Protein AF-0000000084585596 (afdb_homodimer)

InterPro domains:
  IPR006076 FAD dependent oxidoreductase [PF01266] (3-349)
  IPR036188 FAD/NAD(P)-binding domain superfamily [G3DSA:3.50.50.60] (4-352)
  IPR036188 FAD/NAD(P)-binding domain superfamily [SSF51905] (1-363)

Organism: NCBI:txid361277

Radius of gyration: 31.31 Å; Cα contacts (8 Å, |Δi|>4): 1874; chains: 2; bounding box: 59×88×70 Å

pLDDT: mean 96.69, std 3.19, range [74.12, 98.94]

Structure (mmCIF, N/CA/C/O backbone):
data_AF-0000000084585596-model_v1
#
loop_
_entity.id
_entity.type
_entity.pdbx_description
1 polymer Oxidoreductase
#
loop_
_atom_site.group_PDB
_atom_site.id
_atom_site.type_symbol
_atom_site.label_atom_id
_atom_site.label_alt_id
_atom_site.label_comp_id
_atom_site.label_asym_id
_atom_site.label_entity_id
_atom_site.label_seq_id
_atom_site.pdbx_PDB_ins_code
_atom_site.Cartn_x
_atom_site.Cartn_y
_atom_site.Cartn_z
_atom_site.occupancy
_atom_site.B_iso_or_equiv
_atom_site.auth_seq_id
_atom_site.auth_comp_id
_atom_site.auth_asym_id
_atom_site.auth_atom_id
_atom_site.pdbx_PDB_model_num
ATOM 1 N N . MET A 1 1 ? 7.844 -47.125 3.57 1 89.56 1 MET A N 1
ATOM 2 C CA . MET A 1 1 ? 8.633 -46.125 2.83 1 89.56 1 MET A CA 1
ATOM 3 C C . MET A 1 1 ? 8.383 -44.719 3.354 1 89.56 1 MET A C 1
ATOM 5 O O . MET A 1 1 ? 7.23 -44.312 3.49 1 89.56 1 MET A O 1
ATOM 9 N N . HIS A 1 2 ? 9.453 -44.125 3.85 1 97.88 2 HIS A N 1
ATOM 10 C CA . HIS A 1 2 ? 9.344 -42.75 4.348 1 97.88 2 HIS A CA 1
ATOM 11 C C . HIS A 1 2 ? 9.891 -41.75 3.334 1 97.88 2 HIS A C 1
ATOM 13 O O . HIS A 1 2 ? 11.008 -41.906 2.84 1 97.88 2 HIS A O 1
ATOM 19 N N . ILE A 1 3 ? 9.062 -40.812 3 1 98.81 3 ILE A N 1
ATOM 20 C CA . ILE A 1 3 ? 9.438 -39.781 2.023 1 98.81 3 ILE A CA 1
ATOM 21 C C . ILE A 1 3 ? 9.406 -38.406 2.674 1 98.81 3 ILE A C 1
ATOM 23 O O . ILE A 1 3 ? 8.445 -38.062 3.379 1 98.81 3 ILE A O 1
ATOM 27 N N . ILE A 1 4 ? 10.469 -37.594 2.479 1 98.94 4 ILE A N 1
ATOM 28 C CA . ILE A 1 4 ? 10.5 -36.219 2.932 1 98.94 4 ILE A CA 1
ATOM 29 C C . ILE A 1 4 ? 10.352 -35.281 1.737 1 98.94 4 ILE A C 1
ATOM 31 O O . ILE A 1 4 ? 11.008 -35.438 0.71 1 98.94 4 ILE A O 1
ATOM 35 N N . VAL A 1 5 ? 9.453 -34.375 1.804 1 98.94 5 VAL A N 1
ATOM 36 C CA . VAL A 1 5 ? 9.297 -33.312 0.823 1 98.94 5 VAL A CA 1
ATOM 37 C C . VAL A 1 5 ? 9.805 -32 1.41 1 98.94 5 VAL A C 1
ATOM 39 O O . VAL A 1 5 ? 9.281 -31.516 2.414 1 98.94 5 VAL A O 1
ATOM 42 N N . VAL A 1 6 ? 10.867 -31.406 0.802 1 98.94 6 VAL A N 1
ATOM 43 C CA . VAL A 1 6 ? 11.383 -30.125 1.271 1 98.94 6 VAL A CA 1
ATOM 44 C C . VAL A 1 6 ? 10.789 -29 0.438 1 98.94 6 VAL A C 1
ATOM 46 O O . VAL A 1 6 ? 11.078 -28.875 -0.756 1 98.94 6 VAL A O 1
ATOM 49 N N . GLY A 1 7 ? 10.078 -28.172 1.097 1 98.69 7 GLY A N 1
ATOM 50 C CA . GLY A 1 7 ? 9.266 -27.141 0.453 1 98.69 7 GLY A CA 1
ATOM 51 C C . GLY A 1 7 ? 7.777 -27.406 0.534 1 98.69 7 GLY A C 1
ATOM 52 O O . GLY A 1 7 ? 7.297 -28.406 -0.006 1 98.69 7 GLY A O 1
ATOM 53 N N . GLY A 1 8 ? 7.121 -26.516 1.193 1 98.38 8 GLY A N 1
ATOM 54 C CA . GLY A 1 8 ? 5.691 -26.703 1.391 1 98.38 8 GLY A CA 1
ATOM 55 C C . GLY A 1 8 ? 4.852 -25.812 0.498 1 98.38 8 GLY A C 1
ATOM 56 O O . GLY A 1 8 ? 3.725 -25.453 0.853 1 98.38 8 GLY A O 1
ATOM 57 N N . GLY A 1 9 ? 5.32 -25.359 -0.629 1 98.44 9 GLY A N 1
ATOM 58 C CA . GLY A 1 9 ? 4.516 -24.688 -1.639 1 98.44 9 GLY A CA 1
ATOM 59 C C . GLY A 1 9 ? 3.605 -25.625 -2.4 1 98.44 9 GLY A C 1
ATOM 60 O O . GLY A 1 9 ? 3.453 -26.797 -2.023 1 98.44 9 GLY A O 1
ATOM 61 N N . ILE A 1 10 ? 3.064 -25.141 -3.469 1 98.69 10 ILE A N 1
ATOM 62 C CA . ILE A 1 10 ? 2.018 -25.875 -4.176 1 98.69 10 ILE A CA 1
ATOM 63 C C . ILE A 1 10 ? 2.584 -27.188 -4.727 1 98.69 10 ILE A C 1
ATOM 65 O O . ILE A 1 10 ? 1.929 -28.234 -4.664 1 98.69 10 ILE A O 1
ATOM 69 N N . ALA A 1 11 ? 3.773 -27.188 -5.234 1 98.75 11 ALA A N 1
ATOM 70 C CA . ALA A 1 11 ? 4.379 -28.406 -5.781 1 98.75 11 ALA A CA 1
ATOM 71 C C . ALA A 1 11 ? 4.641 -29.422 -4.68 1 98.75 11 ALA A C 1
ATOM 73 O O . ALA A 1 11 ? 4.305 -30.609 -4.832 1 98.75 11 ALA A O 1
ATOM 74 N N . GLY A 1 12 ? 5.234 -28.953 -3.588 1 98.88 12 GLY A N 1
ATOM 75 C CA . GLY A 1 12 ? 5.516 -29.844 -2.475 1 98.88 12 GLY A CA 1
ATOM 76 C C . GLY A 1 12 ? 4.262 -30.375 -1.798 1 98.88 12 GLY A C 1
ATOM 77 O O . GLY A 1 12 ? 4.164 -31.562 -1.498 1 98.88 12 GLY A O 1
ATOM 78 N N . ALA A 1 13 ? 3.357 -29.5 -1.584 1 98.88 13 ALA A N 1
ATOM 79 C CA . ALA A 1 13 ? 2.105 -29.891 -0.941 1 98.88 13 ALA A CA 1
ATOM 80 C C . ALA A 1 13 ? 1.356 -30.922 -1.78 1 98.88 13 ALA A C 1
ATOM 82 O O . ALA A 1 13 ? 0.826 -31.891 -1.246 1 98.88 13 ALA A O 1
ATOM 83 N N . SER A 1 14 ? 1.283 -30.672 -3.084 1 98.88 14 SER A N 1
ATOM 84 C CA . SER A 1 14 ? 0.604 -31.625 -3.963 1 98.88 14 SER A CA 1
ATOM 85 C C . SER A 1 14 ? 1.312 -32.969 -3.973 1 98.88 14 SER A C 1
ATOM 87 O O . SER A 1 14 ? 0.665 -34.031 -3.891 1 98.88 14 SER A O 1
ATOM 89 N N . THR A 1 15 ? 2.613 -32.969 -4.043 1 98.88 15 THR A N 1
ATOM 90 C CA . THR A 1 15 ? 3.385 -34.219 -4.008 1 98.88 15 THR A CA 1
ATOM 91 C C . THR A 1 15 ? 3.111 -34.969 -2.725 1 98.88 15 THR A C 1
ATOM 93 O O . THR A 1 15 ? 2.797 -36.156 -2.768 1 98.88 15 THR A O 1
ATOM 96 N N . ALA A 1 16 ? 3.232 -34.25 -1.631 1 98.94 16 ALA A N 1
ATOM 9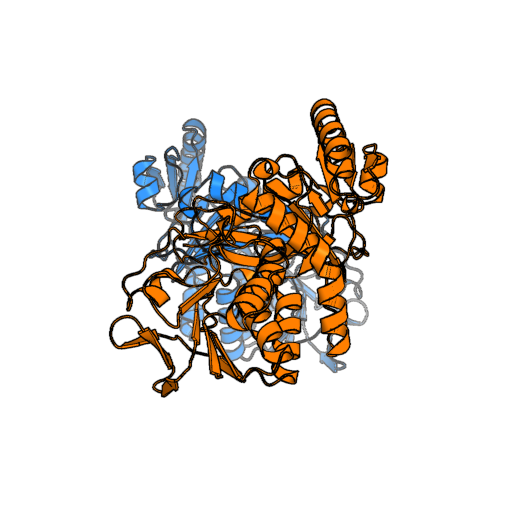7 C CA . ALA A 1 16 ? 3.018 -34.875 -0.327 1 98.94 16 ALA A CA 1
ATOM 98 C C . ALA A 1 16 ? 1.608 -35.469 -0.218 1 98.94 16 ALA A C 1
ATOM 100 O O . ALA A 1 16 ? 1.422 -36.562 0.278 1 98.94 16 ALA A O 1
ATOM 101 N N . TYR A 1 17 ? 0.659 -34.719 -0.663 1 98.81 17 TYR A N 1
ATOM 102 C CA . TYR A 1 17 ? -0.737 -35.125 -0.61 1 98.81 17 TYR A CA 1
ATOM 103 C C . TYR A 1 17 ? -0.947 -36.438 -1.37 1 98.81 17 TYR A C 1
ATOM 105 O O . TYR A 1 17 ? -1.519 -37.375 -0.835 1 98.81 17 TYR A O 1
ATOM 113 N N . HIS A 1 18 ? -0.458 -36.5 -2.6 1 98.69 18 HIS A N 1
ATOM 114 C CA . HIS A 1 18 ? -0.662 -37.688 -3.438 1 98.69 18 HIS A CA 1
ATOM 115 C C . HIS A 1 18 ? 0.081 -38.906 -2.881 1 98.69 18 HIS A C 1
ATOM 117 O O . HIS A 1 18 ? -0.427 -40.031 -2.928 1 98.69 18 HIS A O 1
ATOM 123 N N . LEU A 1 19 ? 1.249 -38.688 -2.361 1 98.69 19 LEU A N 1
ATOM 124 C CA . LEU A 1 19 ? 1.99 -39.781 -1.726 1 98.69 19 LEU A CA 1
ATOM 125 C C . LEU A 1 19 ? 1.232 -40.312 -0.517 1 98.69 19 LEU A C 1
ATOM 127 O O . LEU A 1 19 ? 1.043 -41.531 -0.39 1 98.69 19 LEU A O 1
ATOM 131 N N . ALA A 1 20 ? 0.81 -39.406 0.304 1 98.5 20 ALA A N 1
ATOM 132 C CA . ALA A 1 20 ? 0.132 -39.781 1.538 1 98.5 20 ALA A CA 1
ATOM 133 C C . ALA A 1 20 ? -1.182 -40.5 1.238 1 98.5 20 ALA A C 1
ATOM 135 O O . ALA A 1 20 ? -1.548 -41.438 1.932 1 98.5 20 ALA A O 1
ATOM 136 N N . ARG A 1 21 ? -1.884 -40.031 0.303 1 97.31 21 ARG A N 1
ATOM 137 C CA . ARG A 1 21 ? -3.139 -40.656 -0.094 1 97.31 21 ARG A CA 1
ATOM 138 C C . ARG A 1 21 ? -2.916 -42.094 -0.532 1 97.31 21 ARG A C 1
ATOM 140 O O . ARG A 1 21 ? -3.811 -42.938 -0.406 1 97.31 21 ARG A O 1
ATOM 147 N N . SER A 1 22 ? -1.778 -42.375 -1.031 1 96.75 22 SER A N 1
ATOM 148 C CA . SER A 1 22 ? -1.443 -43.719 -1.487 1 96.75 22 SER A CA 1
ATOM 149 C C . SER A 1 22 ? -0.914 -44.562 -0.341 1 96.75 22 SER A C 1
ATOM 151 O O . SER A 1 22 ? -0.52 -45.719 -0.548 1 96.75 22 SER A O 1
ATOM 153 N N . GLY A 1 23 ? -0.766 -44 0.854 1 96.88 23 GLY A N 1
ATOM 154 C CA . GLY A 1 23 ? -0.415 -44.781 2.035 1 96.88 23 GLY A CA 1
ATOM 155 C C . GLY A 1 23 ? 1.035 -44.625 2.449 1 96.88 23 GLY A C 1
ATOM 156 O O . GLY A 1 23 ? 1.478 -45.219 3.434 1 96.88 23 GLY A O 1
ATOM 157 N N . ALA A 1 24 ? 1.741 -43.781 1.795 1 98 24 ALA A N 1
ATOM 158 C CA . ALA A 1 24 ? 3.146 -43.594 2.135 1 98 24 ALA A CA 1
ATOM 159 C C . ALA A 1 24 ? 3.287 -42.719 3.393 1 98 24 ALA A C 1
ATOM 161 O O . ALA A 1 24 ? 2.428 -41.906 3.684 1 98 24 ALA A O 1
ATOM 162 N N . LYS A 1 25 ? 4.297 -42.938 4.164 1 98.56 25 LYS A N 1
ATOM 163 C CA . LYS A 1 25 ? 4.676 -42.031 5.246 1 98.56 25 LYS A CA 1
ATOM 164 C C . LYS A 1 25 ? 5.398 -40.812 4.707 1 98.56 25 LYS A C 1
ATOM 166 O O . LYS A 1 25 ? 6.445 -40.938 4.062 1 98.56 25 LYS A O 1
ATOM 171 N N . VAL A 1 26 ? 4.828 -39.656 4.949 1 98.88 26 VAL A N 1
ATOM 172 C CA . VAL A 1 26 ? 5.355 -38.438 4.312 1 98.88 26 VAL A CA 1
ATOM 173 C C . VAL A 1 26 ? 5.586 -37.344 5.367 1 98.88 26 VAL A C 1
ATOM 175 O O . VAL A 1 26 ? 4.766 -37.188 6.273 1 98.88 26 VAL A O 1
ATOM 178 N N . THR A 1 27 ? 6.734 -36.625 5.332 1 98.88 27 THR A N 1
ATOM 179 C CA . THR A 1 27 ? 7.031 -35.438 6.109 1 98.88 27 THR A CA 1
ATOM 180 C C . THR A 1 27 ? 7.34 -34.25 5.191 1 98.88 27 THR A C 1
ATOM 182 O O . THR A 1 27 ? 8.188 -34.344 4.305 1 98.88 27 THR A O 1
ATOM 185 N N . ILE A 1 28 ? 6.617 -33.156 5.371 1 98.88 28 ILE A N 1
ATOM 186 C CA . ILE A 1 28 ? 6.965 -31.906 4.707 1 98.88 28 ILE A CA 1
ATOM 187 C C . ILE A 1 28 ? 7.852 -31.062 5.617 1 98.88 28 ILE A C 1
ATOM 189 O O . ILE A 1 28 ? 7.562 -30.906 6.805 1 98.88 28 ILE A O 1
ATOM 193 N N . VAL A 1 29 ? 8.945 -30.578 5.105 1 98.88 29 VAL A N 1
ATOM 194 C CA . VAL A 1 29 ? 9.781 -29.609 5.789 1 98.88 29 VAL A CA 1
ATOM 195 C C . VAL A 1 29 ? 9.758 -28.281 5.031 1 98.88 29 VAL A C 1
ATOM 197 O O . VAL A 1 29 ? 10.031 -28.234 3.832 1 98.88 29 VAL A O 1
ATOM 200 N N . ASP A 1 30 ? 9.375 -27.219 5.68 1 98.69 30 ASP A N 1
ATOM 201 C CA . ASP A 1 30 ? 9.266 -25.922 5.035 1 98.69 30 ASP A CA 1
ATOM 202 C C . ASP A 1 30 ? 9.773 -24.812 5.957 1 98.69 30 ASP A C 1
ATOM 204 O O . ASP A 1 30 ? 9.422 -24.766 7.137 1 98.69 30 ASP A O 1
ATOM 208 N N . SER A 1 31 ? 10.516 -23.906 5.383 1 97.69 31 SER A N 1
ATOM 209 C CA . SER A 1 31 ? 11.117 -22.828 6.172 1 97.69 31 SER A CA 1
ATOM 210 C C . SER A 1 31 ? 10.125 -21.703 6.422 1 97.69 31 SER A C 1
ATOM 212 O O . SER A 1 31 ? 10.305 -20.891 7.34 1 97.69 31 SER A O 1
ATOM 214 N N . LYS A 1 32 ? 9.102 -21.594 5.59 1 97.25 32 LYS A N 1
ATOM 215 C CA . LYS A 1 32 ? 8.172 -20.469 5.586 1 97.25 32 LYS A CA 1
ATOM 216 C C . LYS A 1 32 ? 8.898 -19.156 5.309 1 97.25 32 LYS A C 1
ATOM 218 O O . LYS A 1 32 ? 8.555 -18.125 5.867 1 97.25 32 LYS A O 1
ATOM 223 N N . ALA A 1 33 ? 9.906 -19.312 4.473 1 96.62 33 ALA A N 1
ATOM 224 C CA . ALA A 1 33 ? 10.664 -18.125 4.094 1 96.62 33 ALA A CA 1
ATOM 225 C C . ALA A 1 33 ? 9.75 -17.062 3.486 1 96.62 33 ALA A C 1
ATOM 227 O O . ALA A 1 33 ? 8.781 -17.375 2.799 1 96.62 33 ALA A O 1
ATOM 228 N N . LYS A 1 34 ? 10.047 -15.773 3.746 1 95.94 34 LYS A N 1
ATOM 229 C CA . LYS A 1 34 ? 9.305 -14.672 3.152 1 95.94 34 LYS A CA 1
ATOM 230 C C . LYS A 1 34 ? 9.438 -14.672 1.632 1 95.94 34 LYS A C 1
ATOM 232 O O . LYS A 1 34 ? 10.531 -14.891 1.101 1 95.94 34 LYS A O 1
ATOM 237 N N . GLY A 1 35 ? 8.312 -14.484 0.99 1 97.31 35 GLY A N 1
ATOM 238 C CA . GLY A 1 35 ? 8.344 -14.359 -0.458 1 97.31 35 GLY A CA 1
ATOM 239 C C . GLY A 1 35 ? 7.992 -15.648 -1.181 1 97.31 35 GLY A C 1
ATOM 240 O O . GLY A 1 35 ? 8.25 -15.781 -2.379 1 97.31 35 GLY A O 1
ATOM 241 N N . GLN A 1 36 ? 7.441 -16.594 -0.456 1 97.75 36 GLN A N 1
ATOM 242 C CA . GLN A 1 36 ? 7.02 -17.828 -1.121 1 97.75 36 GLN A CA 1
ATOM 243 C C . GLN A 1 36 ? 5.992 -17.531 -2.211 1 97.75 36 GLN A C 1
ATOM 245 O O . GLN A 1 36 ? 4.984 -16.875 -1.962 1 97.75 36 GLN A O 1
ATOM 250 N N . ALA A 1 37 ? 6.18 -18.062 -3.318 1 96.88 37 ALA A N 1
ATOM 251 C CA . ALA A 1 37 ? 5.438 -17.719 -4.527 1 96.88 37 ALA A CA 1
ATOM 252 C C . ALA A 1 37 ? 3.975 -18.141 -4.414 1 96.88 37 ALA A C 1
ATOM 254 O O . ALA A 1 37 ? 3.074 -17.375 -4.785 1 96.88 37 ALA A O 1
ATOM 255 N N . THR A 1 38 ? 3.76 -19.297 -3.904 1 96.62 38 THR A N 1
ATOM 256 C CA . THR A 1 38 ? 2.408 -19.844 -3.867 1 96.62 38 THR A CA 1
ATOM 257 C C . THR A 1 38 ? 1.479 -18.938 -3.064 1 96.62 38 THR A C 1
ATOM 259 O O . THR A 1 38 ? 0.381 -18.609 -3.52 1 96.62 38 THR A O 1
ATOM 262 N N . ALA A 1 39 ? 1.941 -18.531 -1.912 1 93 39 ALA A N 1
ATOM 263 C CA . ALA A 1 39 ? 1.122 -17.734 -1.004 1 93 39 ALA A CA 1
ATOM 264 C C . ALA A 1 39 ? 0.819 -16.359 -1.6 1 93 39 ALA A C 1
ATOM 266 O O . ALA A 1 39 ? -0.21 -15.758 -1.289 1 93 39 ALA A O 1
ATOM 267 N N . ALA A 1 40 ? 1.597 -15.922 -2.473 1 93.44 40 ALA A N 1
ATOM 268 C CA . ALA A 1 40 ? 1.43 -14.609 -3.094 1 93.44 40 ALA A CA 1
ATOM 269 C C . ALA A 1 40 ? 0.555 -14.695 -4.34 1 93.44 40 ALA A C 1
ATOM 271 O O . ALA A 1 40 ? -0.005 -13.695 -4.789 1 93.44 40 ALA A O 1
ATOM 272 N N . GLY A 1 41 ? 0.365 -15.844 -4.84 1 93.5 41 GLY A N 1
ATOM 273 C CA . GLY A 1 41 ? -0.059 -15.977 -6.223 1 93.5 41 GLY A CA 1
ATOM 274 C C . GLY A 1 41 ? -1.567 -15.992 -6.387 1 93.5 41 GLY A C 1
ATOM 275 O O . GLY A 1 41 ? -2.283 -16.531 -5.543 1 93.5 41 GLY A O 1
ATOM 276 N N . ALA A 1 42 ? -2.006 -15.344 -7.449 1 91.75 42 ALA A N 1
ATOM 277 C CA . ALA A 1 42 ? -3.32 -15.508 -8.062 1 91.75 42 ALA A CA 1
ATOM 278 C C . ALA A 1 42 ? -3.238 -16.391 -9.305 1 91.75 42 ALA A C 1
ATOM 280 O O . ALA A 1 42 ? -2.662 -15.984 -10.32 1 91.75 42 ALA A O 1
ATOM 281 N N . GLY A 1 43 ? -3.891 -17.469 -9.211 1 96 43 GLY A N 1
ATOM 282 C CA . GLY A 1 43 ? -3.721 -18.469 -10.258 1 96 43 GLY A CA 1
ATOM 283 C C . GLY A 1 43 ? -4.691 -18.297 -11.406 1 96 43 GLY A C 1
ATOM 284 O O . GLY A 1 43 ? -5.887 -18.094 -11.195 1 96 43 GLY A O 1
ATOM 285 N N . ILE A 1 44 ? -4.148 -18.375 -12.609 1 97 44 ILE A N 1
ATOM 286 C CA . ILE A 1 44 ? -4.914 -18.406 -13.844 1 97 44 ILE A CA 1
ATOM 287 C C . ILE A 1 44 ? -4.75 -19.766 -14.523 1 97 44 ILE A C 1
ATOM 289 O O . ILE A 1 44 ? -3.629 -20.188 -14.789 1 97 44 ILE A O 1
ATOM 293 N N . ILE A 1 45 ? -5.844 -20.375 -14.68 1 97.25 45 ILE A N 1
ATOM 294 C CA . ILE A 1 45 ? -5.848 -21.672 -15.352 1 97.25 45 ILE A CA 1
ATOM 295 C C . ILE A 1 45 ? -6.414 -21.516 -16.766 1 97.25 45 ILE A C 1
ATOM 297 O O . ILE A 1 45 ? -7.613 -21.703 -16.984 1 97.25 45 ILE A O 1
ATOM 301 N N . SER A 1 46 ? -5.586 -21.125 -17.625 1 93.5 46 SER A N 1
ATOM 302 C CA . SER A 1 46 ? -5.957 -20.891 -19.016 1 93.5 46 SER A CA 1
ATOM 303 C C . SER A 1 46 ? -4.75 -21.031 -19.938 1 93.5 46 SER A C 1
ATOM 305 O O . SER A 1 46 ? -4.344 -20.062 -20.578 1 93.5 46 SER A O 1
ATOM 307 N N . PRO A 1 47 ? -4.238 -22.219 -20.141 1 91.25 47 PRO A N 1
ATOM 308 C CA . PRO A 1 47 ? -3.027 -22.391 -20.953 1 91.25 47 PRO A CA 1
ATOM 309 C C . PRO A 1 47 ? -3.311 -22.375 -22.453 1 91.25 47 PRO A C 1
ATOM 311 O O . PRO A 1 47 ? -2.383 -22.453 -23.266 1 91.25 47 PRO A O 1
ATOM 314 N N . TRP A 1 48 ? -4.465 -22.062 -22.969 1 86.19 48 TRP A N 1
ATOM 315 C CA . TRP A 1 48 ? -4.988 -22.375 -24.281 1 86.19 48 TRP A CA 1
ATOM 316 C C . TRP A 1 48 ? -4.324 -21.516 -25.359 1 86.19 48 TRP A C 1
ATOM 318 O O . TRP A 1 48 ? -4.031 -22 -26.453 1 86.19 48 TRP A O 1
ATOM 328 N N . LEU A 1 49 ? -4.145 -20.203 -24.953 1 86.62 49 LEU A N 1
ATOM 329 C CA . LEU A 1 49 ? -3.699 -19.281 -26 1 86.62 49 LEU A CA 1
ATOM 330 C C . LEU A 1 49 ? -2.334 -18.688 -25.672 1 86.62 49 LEU A C 1
ATOM 332 O O . LEU A 1 49 ? -1.937 -17.672 -26.234 1 86.62 49 LEU A O 1
ATOM 336 N N . SER A 1 50 ? -1.704 -19.359 -24.766 1 78.25 50 SER A N 1
ATOM 337 C CA . SER A 1 50 ? -0.354 -18.922 -24.438 1 78.25 50 SER A CA 1
ATOM 338 C C . SER A 1 50 ? 0.567 -19 -25.641 1 78.25 50 SER A C 1
ATOM 340 O O . SER A 1 50 ? 0.423 -19.906 -26.484 1 78.25 50 SER A O 1
ATOM 342 N N . LYS A 1 51 ? 1.438 -18.016 -25.797 1 74.56 51 LYS A N 1
ATOM 343 C CA . LYS A 1 51 ? 2.441 -18.078 -26.859 1 74.56 51 LYS A CA 1
ATOM 344 C C . LYS A 1 51 ? 3.359 -19.281 -26.688 1 74.56 51 LYS A C 1
ATOM 346 O O . LYS A 1 51 ? 3.996 -19.719 -27.641 1 74.56 51 LYS A O 1
ATOM 351 N N . ARG A 1 52 ? 3.26 -19.891 -25.609 1 75.19 52 ARG A N 1
ATOM 352 C CA . ARG A 1 52 ? 4.125 -21.016 -25.266 1 75.19 52 ARG A CA 1
ATOM 353 C C . ARG A 1 52 ? 3.521 -22.328 -25.734 1 75.19 52 ARG A C 1
ATOM 355 O O . ARG A 1 52 ? 4.113 -23.406 -25.547 1 75.19 52 ARG A O 1
ATOM 362 N N . VAL A 1 53 ? 2.547 -22.203 -26.281 1 75.44 53 VAL A N 1
ATOM 363 C CA . VAL A 1 53 ? 1.861 -23.391 -26.797 1 75.44 53 VAL A CA 1
ATOM 364 C C . VAL A 1 53 ? 2.766 -24.141 -27.766 1 75.44 53 VAL A C 1
ATOM 366 O O . VAL A 1 53 ? 2.631 -25.344 -27.953 1 75.44 53 VAL A O 1
ATOM 369 N N . ARG A 1 54 ? 3.68 -23.438 -28.312 1 83.88 54 ARG A N 1
ATOM 370 C CA . ARG A 1 54 ? 4.578 -24.031 -29.297 1 83.88 54 ARG A CA 1
ATOM 371 C C . ARG A 1 54 ? 5.637 -24.891 -28.609 1 83.88 54 ARG A C 1
ATOM 373 O O . ARG A 1 54 ? 6.273 -25.734 -29.25 1 83.88 54 ARG A O 1
ATOM 380 N N . ILE A 1 55 ? 5.762 -24.594 -27.359 1 92.12 55 ILE A N 1
ATOM 381 C CA . ILE A 1 55 ? 6.664 -25.422 -26.562 1 92.12 55 ILE A CA 1
ATOM 382 C C . ILE A 1 55 ? 5.914 -26.641 -26.031 1 92.12 55 ILE A C 1
ATOM 384 O O . ILE A 1 55 ? 5.297 -26.578 -24.953 1 92.12 55 ILE A O 1
ATOM 388 N N . LYS A 1 56 ? 6.086 -27.766 -26.656 1 92.69 56 LYS A N 1
ATOM 389 C CA . LYS A 1 56 ? 5.223 -28.922 -26.484 1 92.69 56 LYS A CA 1
ATOM 390 C C . LYS A 1 56 ? 5.289 -29.438 -25.047 1 92.69 56 LYS A C 1
ATOM 392 O O . LYS A 1 56 ? 4.258 -29.703 -24.438 1 92.69 56 LYS A O 1
ATOM 397 N N . PRO A 1 57 ? 6.523 -29.547 -24.5 1 94.81 57 PRO A N 1
ATOM 398 C CA . PRO A 1 57 ? 6.547 -30.031 -23.125 1 94.81 57 PRO A CA 1
ATOM 399 C C . PRO A 1 57 ? 5.777 -29.125 -22.156 1 94.81 57 PRO A C 1
ATOM 401 O O . PRO A 1 57 ? 5.082 -29.609 -21.266 1 94.81 57 PRO A O 1
ATOM 404 N N . TYR A 1 58 ? 5.883 -27.891 -22.406 1 95.5 58 TYR A N 1
ATOM 405 C CA . TYR A 1 58 ? 5.133 -26.953 -21.578 1 95.5 58 TYR A CA 1
ATOM 406 C C . TYR A 1 58 ? 3.633 -27.125 -21.781 1 95.5 58 TYR A C 1
ATOM 408 O O . TYR A 1 58 ? 2.883 -27.297 -20.812 1 95.5 58 TYR A O 1
ATOM 416 N N . PHE A 1 59 ? 3.225 -27.078 -23 1 94.12 59 PHE A N 1
ATOM 417 C CA . PHE A 1 59 ? 1.799 -27.078 -23.312 1 94.12 59 PHE A CA 1
ATOM 418 C C . PHE A 1 59 ? 1.141 -28.359 -22.828 1 94.12 59 PHE A C 1
ATOM 420 O O . PHE A 1 59 ? 0.028 -28.344 -22.297 1 94.12 59 PHE A O 1
ATOM 427 N N . ASN A 1 60 ? 1.829 -29.484 -23.031 1 95.06 60 ASN A N 1
ATOM 428 C CA . ASN A 1 60 ? 1.279 -30.766 -22.594 1 95.06 60 ASN A CA 1
ATOM 429 C C . ASN A 1 60 ? 1.043 -30.781 -21.078 1 95.06 60 ASN A C 1
ATOM 431 O O . ASN A 1 60 ? -0.004 -31.234 -20.625 1 95.06 60 ASN A O 1
ATOM 435 N N . LEU A 1 61 ? 1.968 -30.281 -20.375 1 96.94 61 LEU A N 1
ATOM 436 C CA . LEU A 1 61 ? 1.859 -30.25 -18.922 1 96.94 61 LEU A CA 1
ATOM 437 C C . LEU A 1 61 ? 0.808 -29.25 -18.469 1 96.94 61 LEU A C 1
ATOM 439 O O . LEU A 1 61 ? 0.028 -29.516 -17.547 1 96.94 61 LEU A O 1
ATOM 443 N N . ALA A 1 62 ? 0.804 -28.078 -19.109 1 96.31 62 ALA A N 1
ATOM 444 C CA . ALA A 1 62 ? -0.148 -27.016 -18.766 1 96.31 62 ALA A CA 1
ATOM 445 C C . ALA A 1 62 ? -1.581 -27.469 -19.031 1 96.31 62 ALA A C 1
ATOM 447 O O . ALA A 1 62 ? -2.471 -27.25 -18.203 1 96.31 62 ALA A O 1
ATO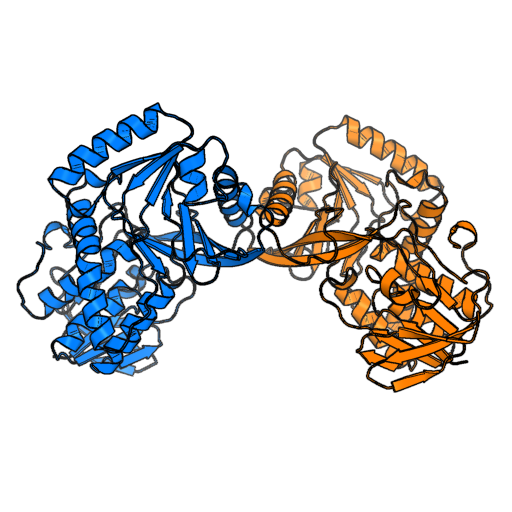M 448 N N . LYS A 1 63 ? -1.778 -28.062 -20.141 1 94.88 63 LYS A N 1
ATOM 449 C CA . LYS A 1 63 ? -3.088 -28.609 -20.5 1 94.88 63 LYS A CA 1
ATOM 450 C C . LYS A 1 63 ? -3.525 -29.688 -19.516 1 94.88 63 LYS A C 1
ATOM 452 O O . LYS A 1 63 ? -4.648 -29.641 -19.016 1 94.88 63 LYS A O 1
ATOM 457 N N . ALA A 1 64 ? -2.629 -30.594 -19.25 1 96.75 64 ALA A N 1
ATOM 458 C CA . ALA A 1 64 ? -2.934 -31.672 -18.312 1 96.75 64 ALA A CA 1
ATOM 459 C C . ALA A 1 64 ? -3.25 -31.109 -16.922 1 96.75 64 ALA A C 1
ATOM 461 O O . ALA A 1 64 ? -4.145 -31.609 -16.234 1 96.75 64 ALA A O 1
ATOM 462 N N . GLY A 1 65 ? -2.484 -30.078 -16.562 1 97.62 65 GLY A N 1
ATOM 463 C CA . GLY A 1 65 ? -2.734 -29.422 -15.281 1 97.62 65 GLY A CA 1
ATOM 464 C C . GLY A 1 65 ? -4.113 -28.812 -15.195 1 97.62 65 GLY A C 1
ATOM 465 O O . GLY A 1 65 ? -4.805 -28.953 -14.18 1 97.62 65 GLY A O 1
ATOM 466 N N . ALA A 1 66 ? -4.516 -28.141 -16.25 1 96.81 66 ALA A N 1
ATOM 467 C CA . ALA A 1 66 ? -5.84 -27.531 -16.281 1 96.81 66 ALA A CA 1
ATOM 468 C C . ALA A 1 66 ? -6.941 -28.578 -16.203 1 96.81 66 ALA A C 1
ATOM 470 O O . ALA A 1 66 ? -7.914 -28.422 -15.469 1 96.81 66 ALA A O 1
ATOM 471 N N . ILE A 1 67 ? -6.742 -29.641 -16.891 1 95.81 67 ILE A N 1
ATOM 472 C CA . ILE A 1 67 ? -7.734 -30.703 -16.984 1 95.81 67 ILE A CA 1
ATOM 473 C C . ILE A 1 67 ? -7.812 -31.453 -15.648 1 95.81 67 ILE A C 1
ATOM 475 O O . ILE A 1 67 ? -8.867 -31.953 -15.273 1 95.81 67 ILE A O 1
ATOM 479 N N . TYR A 1 68 ? -6.777 -31.469 -14.898 1 97.69 68 TYR A N 1
ATOM 480 C CA . TYR A 1 68 ? -6.66 -32.219 -13.656 1 97.69 68 TYR A CA 1
ATOM 481 C C . TYR A 1 68 ? -7.418 -31.547 -12.523 1 97.69 68 TYR A C 1
ATOM 483 O O . TYR A 1 68 ? -7.82 -32.219 -11.562 1 97.69 68 TYR A O 1
ATOM 491 N N . TYR A 1 69 ? -7.668 -30.266 -12.609 1 97.81 69 TYR A N 1
ATOM 492 C CA . TYR A 1 69 ? -8.172 -29.484 -11.484 1 97.81 69 TYR A CA 1
ATOM 493 C C . TYR A 1 69 ? -9.5 -30.031 -10.984 1 97.81 69 TYR A C 1
ATOM 495 O O . TYR A 1 69 ? -9.68 -30.234 -9.781 1 97.81 69 TYR A O 1
ATOM 503 N N . PRO A 1 70 ? -10.43 -30.359 -11.844 1 96.19 70 PRO A N 1
ATOM 504 C CA . PRO A 1 70 ? -11.695 -30.922 -11.344 1 96.19 70 PRO A CA 1
ATOM 505 C C . PRO A 1 70 ? -11.492 -32.188 -10.539 1 96.19 70 PRO A C 1
ATOM 507 O O . PRO A 1 70 ? -12.148 -32.375 -9.508 1 96.19 70 PRO A O 1
ATOM 510 N N . GLU A 1 71 ? -10.602 -33.031 -11.031 1 97.5 71 GLU A N 1
ATOM 511 C CA . GLU A 1 71 ? -10.297 -34.25 -10.297 1 97.5 71 GLU A CA 1
ATOM 512 C C . GLU A 1 71 ? -9.688 -33.938 -8.93 1 97.5 71 GLU A C 1
ATOM 514 O O . GLU A 1 71 ? -10.062 -34.531 -7.926 1 97.5 71 GLU A O 1
ATOM 519 N N . LEU A 1 72 ? -8.766 -33.062 -8.906 1 98.25 72 LEU A N 1
ATOM 520 C CA . LEU A 1 72 ? -8.133 -32.656 -7.656 1 98.25 72 LEU A CA 1
ATOM 521 C C . LEU A 1 72 ? -9.164 -32.094 -6.676 1 98.25 72 LEU A C 1
ATOM 523 O O . LEU A 1 72 ? -9.125 -32.438 -5.484 1 98.25 72 LEU A O 1
ATOM 527 N N . LEU A 1 73 ? -10.047 -31.297 -7.18 1 97.62 73 LEU A N 1
ATOM 528 C CA . LEU A 1 73 ? -11.07 -30.672 -6.336 1 97.62 73 LEU A CA 1
ATOM 529 C C . LEU A 1 73 ? -11.977 -31.734 -5.711 1 97.62 73 LEU A C 1
ATOM 531 O O . LEU A 1 73 ? -12.367 -31.609 -4.547 1 97.62 73 LEU A O 1
ATOM 535 N N . GLU A 1 74 ? -12.312 -32.688 -6.473 1 97.75 74 GLU A N 1
ATOM 536 C CA . GLU A 1 74 ? -13.125 -33.781 -5.941 1 97.75 74 GLU A CA 1
ATOM 537 C C . GLU A 1 74 ? -12.391 -34.531 -4.824 1 97.75 74 GLU A C 1
ATOM 539 O O . GLU A 1 74 ? -12.992 -34.875 -3.807 1 97.75 74 GLU A O 1
ATOM 544 N N . MET A 1 75 ? -11.133 -34.812 -5.039 1 98.12 75 MET A N 1
ATOM 545 C CA . MET A 1 75 ? -10.328 -35.469 -4.016 1 98.12 75 MET A CA 1
ATOM 546 C C . MET A 1 75 ? -10.273 -34.625 -2.74 1 98.12 75 MET A C 1
ATOM 548 O O . MET A 1 75 ? -10.43 -35.156 -1.64 1 98.12 75 MET A O 1
ATOM 552 N N . LEU A 1 76 ? -10.062 -33.344 -2.9 1 98.44 76 LEU A N 1
ATOM 553 C CA . LEU A 1 76 ? -9.977 -32.438 -1.752 1 98.44 76 LEU A CA 1
ATOM 554 C C . LEU A 1 76 ? -11.312 -32.375 -1.022 1 98.44 76 LEU A C 1
ATOM 556 O O . LEU A 1 76 ? -11.352 -32.312 0.208 1 98.44 76 LEU A O 1
ATOM 560 N N . LYS A 1 77 ? -12.352 -32.375 -1.812 1 97.75 77 LYS A N 1
ATOM 561 C CA . LYS A 1 77 ? -13.68 -32.375 -1.216 1 97.75 77 LYS A CA 1
ATOM 562 C C . LYS A 1 77 ? -13.891 -33.625 -0.368 1 97.75 77 LYS A C 1
ATOM 564 O O . LYS A 1 77 ? -14.453 -33.562 0.725 1 97.75 77 LYS A O 1
ATOM 569 N N . GLU A 1 78 ? -13.461 -34.719 -0.897 1 97.69 78 GLU A N 1
ATOM 570 C CA . GLU A 1 78 ? -13.539 -35.969 -0.15 1 97.69 78 GLU A CA 1
ATOM 571 C C . GLU A 1 78 ? -12.797 -35.875 1.181 1 97.69 78 GLU A C 1
ATOM 573 O O . GLU A 1 78 ? -13.172 -36.531 2.158 1 97.69 78 GLU A O 1
ATOM 578 N N . ASP A 1 79 ? -11.852 -35.094 1.179 1 97.88 79 ASP A N 1
ATOM 579 C CA . ASP A 1 79 ? -11.031 -34.938 2.377 1 97.88 79 ASP A CA 1
ATOM 580 C C . ASP A 1 79 ? -11.531 -33.75 3.215 1 97.88 79 ASP A C 1
ATOM 582 O O . ASP A 1 79 ? -10.812 -33.25 4.09 1 97.88 79 ASP A O 1
ATOM 586 N N . GLY A 1 80 ? -12.617 -33.156 2.906 1 97.25 80 GLY A N 1
ATOM 587 C CA . GLY A 1 80 ? -13.266 -32.125 3.717 1 97.25 80 GLY A CA 1
ATOM 588 C C . GLY A 1 80 ? -12.875 -30.719 3.334 1 97.25 80 GLY A C 1
ATOM 589 O O . GLY A 1 80 ? -13.125 -29.781 4.086 1 97.25 80 GLY A O 1
ATOM 590 N N . GLN A 1 81 ? -12.172 -30.625 2.23 1 96.56 81 GLN A N 1
ATOM 591 C CA . GLN A 1 81 ? -11.789 -29.297 1.747 1 96.56 81 GLN A CA 1
ATOM 592 C C . GLN A 1 81 ? -12.68 -28.859 0.594 1 96.56 81 GLN A C 1
ATOM 594 O O . GLN A 1 81 ? -12.336 -29.031 -0.575 1 96.56 81 GLN A O 1
ATOM 599 N N . ASP A 1 82 ? -13.781 -28.094 0.864 1 91.5 82 ASP A N 1
ATOM 600 C CA . ASP A 1 82 ? -14.828 -27.797 -0.11 1 91.5 82 ASP A CA 1
ATOM 601 C C . ASP A 1 82 ? -14.617 -26.438 -0.759 1 91.5 82 ASP A C 1
ATOM 603 O O . ASP A 1 82 ? -15.102 -26.188 -1.865 1 91.5 82 ASP A O 1
ATOM 607 N N . ASN A 1 83 ? -14.016 -25.594 -0.074 1 88.94 83 ASN A N 1
ATOM 608 C CA . ASN A 1 83 ? -13.852 -24.25 -0.601 1 88.94 83 ASN A CA 1
ATOM 609 C C . ASN A 1 83 ? -12.375 -23.891 -0.795 1 88.94 83 ASN A C 1
ATOM 611 O O . ASN A 1 83 ? -11.727 -23.422 0.13 1 88.94 83 ASN A O 1
ATOM 615 N N . VAL A 1 84 ? -11.891 -24.141 -2.105 1 93.62 84 VAL A N 1
ATOM 616 C CA . VAL A 1 84 ? -10.461 -23.922 -2.326 1 93.62 84 VAL A CA 1
ATOM 617 C C . VAL A 1 84 ? -10.25 -22.75 -3.268 1 93.62 84 VAL A C 1
ATOM 619 O O . VAL A 1 84 ? -9.164 -22.578 -3.826 1 93.62 84 VAL A O 1
ATOM 622 N N . SER A 1 85 ? -11.312 -22 -3.592 1 95.31 85 SER A N 1
ATOM 623 C CA . SER A 1 85 ? -11.281 -20.734 -4.32 1 95.31 85 SER A CA 1
ATOM 624 C C . SER A 1 85 ? -11.305 -20.969 -5.828 1 95.31 85 SER A C 1
ATOM 626 O O . SER A 1 85 ? -11.539 -20.031 -6.598 1 95.31 85 SER A O 1
ATOM 628 N N . TYR A 1 86 ? -11.086 -22.203 -6.258 1 97.62 86 TYR A N 1
ATOM 629 C CA . TYR A 1 86 ? -11.109 -22.5 -7.688 1 97.62 86 TYR A CA 1
ATOM 630 C C . TYR A 1 86 ? -12.5 -22.281 -8.266 1 97.62 86 TYR A C 1
ATOM 632 O O . TYR A 1 86 ? -13.5 -22.703 -7.691 1 97.62 86 TYR A O 1
ATOM 640 N N . LYS A 1 87 ? -12.594 -21.578 -9.438 1 97.88 87 LYS A N 1
ATOM 641 C CA . LYS A 1 87 ? -13.844 -21.406 -10.164 1 97.88 87 LYS A CA 1
ATOM 642 C C . LYS A 1 87 ? -13.602 -21.203 -11.656 1 97.88 87 LYS A C 1
ATOM 644 O O . LYS A 1 87 ? -12.727 -20.422 -12.047 1 97.88 87 LYS A O 1
ATOM 649 N N . GLN A 1 88 ? -14.344 -21.984 -12.43 1 97.56 88 GLN A N 1
ATOM 650 C CA . GLN A 1 88 ? -14.312 -21.781 -13.875 1 97.56 88 GLN A CA 1
ATOM 651 C C . GLN A 1 88 ? -15.156 -20.578 -14.273 1 97.56 88 GLN A C 1
ATOM 653 O O . GLN A 1 88 ? -16.344 -20.719 -14.609 1 97.56 88 GLN A O 1
ATOM 658 N N . VAL A 1 89 ? -14.547 -19.422 -14.359 1 98.12 89 VAL A N 1
ATOM 659 C CA . VAL A 1 89 ? -15.266 -18.172 -14.578 1 98.12 89 VAL A CA 1
ATOM 660 C C . VAL A 1 89 ? -15.094 -17.719 -16.016 1 98.12 89 VAL A C 1
ATOM 662 O O . VAL A 1 89 ? -15.711 -16.734 -16.453 1 98.12 89 VAL A O 1
ATOM 665 N N . GLY A 1 90 ? -14.242 -18.406 -16.781 1 98.06 90 GLY A N 1
ATOM 666 C CA . GLY A 1 90 ? -13.898 -17.953 -18.125 1 98.06 90 GLY A CA 1
ATOM 667 C C . GLY A 1 90 ? -12.867 -16.828 -18.125 1 98.06 90 GLY A C 1
ATOM 668 O O . GLY A 1 90 ? -12.453 -16.359 -17.062 1 98.06 90 GLY A O 1
ATOM 669 N N . ALA A 1 91 ? -12.391 -16.5 -19.312 1 98.25 91 ALA A N 1
ATOM 670 C CA . ALA A 1 91 ? -11.422 -15.422 -19.484 1 98.25 91 ALA A CA 1
ATOM 671 C C . ALA A 1 91 ? -11.867 -14.477 -20.609 1 98.25 91 ALA A C 1
ATOM 673 O O . ALA A 1 91 ? -12.508 -14.898 -21.562 1 98.25 91 ALA A O 1
ATOM 674 N N . LEU A 1 92 ? -11.578 -13.219 -20.422 1 98.38 92 LEU A N 1
ATOM 675 C CA . LEU A 1 92 ? -11.68 -12.219 -21.484 1 98.38 92 LEU A CA 1
ATOM 676 C C . LEU A 1 92 ? -10.297 -11.797 -21.969 1 98.38 92 LEU A C 1
ATOM 678 O O . LEU A 1 92 ? -9.547 -11.148 -21.234 1 98.38 92 LEU A O 1
ATOM 682 N N . TYR A 1 93 ? -9.992 -12.227 -23.141 1 97.75 93 TYR A N 1
ATOM 683 C CA . TYR A 1 93 ? -8.891 -11.57 -23.844 1 97.75 93 TYR A CA 1
ATOM 684 C C . TYR A 1 93 ? -9.328 -10.227 -24.406 1 97.75 93 TYR A C 1
ATOM 686 O O . TYR A 1 93 ? -10.117 -10.164 -25.344 1 97.75 93 TYR A O 1
ATOM 694 N N . VAL A 1 94 ? -8.727 -9.117 -23.859 1 98.12 94 VAL A N 1
ATOM 695 C CA . VAL A 1 94 ? -9.289 -7.809 -24.172 1 98.12 94 VAL A CA 1
ATOM 696 C C . VAL A 1 94 ? -8.305 -7.023 -25.031 1 98.12 94 VAL A C 1
ATOM 698 O O . VAL A 1 94 ? -7.086 -7.152 -24.875 1 98.12 94 VAL A O 1
ATOM 701 N N . SER A 1 95 ? -8.859 -6.262 -25.969 1 97.12 95 SER A N 1
ATOM 702 C CA . SER A 1 95 ? -8.062 -5.391 -26.828 1 97.12 95 SER A CA 1
ATOM 703 C C . SER A 1 95 ? -8.93 -4.324 -27.484 1 97.12 95 SER A C 1
ATOM 705 O O . SER A 1 95 ? -10.109 -4.562 -27.766 1 97.12 95 SER A O 1
ATOM 707 N N . ALA A 1 96 ? -8.297 -3.205 -27.656 1 94.38 96 ALA A N 1
ATOM 708 C CA . ALA A 1 96 ? -8.945 -2.182 -28.469 1 94.38 96 ALA A CA 1
ATOM 709 C C . ALA A 1 96 ? -8.766 -2.467 -29.953 1 94.38 96 ALA A C 1
ATOM 711 O O . ALA A 1 96 ? -9.461 -1.888 -30.781 1 94.38 96 ALA A O 1
ATOM 712 N N . SER A 1 97 ? -7.879 -3.316 -30.266 1 93.56 97 SER A N 1
ATOM 713 C CA . SER A 1 97 ? -7.578 -3.676 -31.656 1 93.56 97 SER A CA 1
ATOM 714 C C . SER A 1 97 ? -8.398 -4.879 -32.094 1 93.56 97 SER A C 1
ATOM 716 O O . SER A 1 97 ? -8.195 -5.996 -31.625 1 93.56 97 SER A O 1
ATOM 718 N N . LYS A 1 98 ? -9.164 -4.691 -33.125 1 93.5 98 LYS A N 1
ATOM 719 C CA . LYS A 1 98 ? -9.953 -5.785 -33.688 1 93.5 98 LYS A CA 1
ATOM 720 C C . LYS A 1 98 ? -9.055 -6.84 -34.312 1 93.5 98 LYS A C 1
ATOM 722 O O . LYS A 1 98 ? -9.336 -8.039 -34.25 1 93.5 98 LYS A O 1
ATOM 727 N N . LYS A 1 99 ? -8.047 -6.414 -34.875 1 95.94 99 LYS A N 1
ATOM 728 C CA . LYS A 1 99 ? -7.129 -7.312 -35.594 1 95.94 99 LYS A CA 1
ATOM 729 C C . LYS A 1 99 ? -6.508 -8.32 -34.625 1 95.94 99 LYS A C 1
ATOM 731 O O . LYS A 1 99 ? -6.387 -9.5 -34.938 1 95.94 99 LYS A O 1
ATOM 736 N N . ARG A 1 100 ? -6.102 -7.887 -33.5 1 94.25 100 ARG A N 1
ATOM 737 C CA . ARG A 1 100 ? -5.5 -8.773 -32.531 1 94.25 100 ARG A CA 1
ATOM 738 C C . ARG A 1 100 ? -6.484 -9.852 -32.094 1 94.25 100 ARG A C 1
ATOM 740 O O . ARG A 1 100 ? -6.121 -11.023 -31.984 1 94.25 100 ARG A O 1
ATOM 747 N N . LEU A 1 101 ? -7.668 -9.516 -31.844 1 96.69 101 LEU A N 1
ATOM 748 C CA . LEU A 1 101 ? -8.664 -10.469 -31.375 1 96.69 101 LEU A CA 1
ATOM 749 C C . LEU A 1 101 ? -9.047 -11.453 -32.469 1 96.69 101 LEU A C 1
ATOM 751 O O . LEU A 1 101 ? -9.359 -12.609 -32.219 1 96.69 101 LEU A O 1
ATOM 755 N N . ASP A 1 102 ? -8.984 -10.953 -33.75 1 97.19 102 ASP A N 1
ATOM 756 C CA . ASP A 1 102 ? -9.203 -11.859 -34.875 1 97.19 102 ASP A CA 1
ATOM 757 C C . ASP A 1 102 ? -8.18 -12.984 -34.875 1 97.19 102 ASP A C 1
ATOM 759 O O . ASP A 1 102 ? -8.523 -14.148 -35.094 1 97.19 102 ASP A O 1
ATOM 763 N N . GLU A 1 103 ? -7.027 -12.617 -34.656 1 95.44 103 GLU A N 1
ATOM 764 C CA . GLU A 1 103 ? -5.945 -13.602 -34.625 1 95.44 103 GLU A CA 1
ATOM 765 C C . GLU A 1 103 ? -6.113 -14.586 -33.469 1 95.44 103 GLU A C 1
ATOM 767 O O . GLU A 1 103 ? -5.93 -15.789 -33.656 1 95.44 103 GLU A O 1
ATOM 772 N N . LEU A 1 104 ? -6.43 -14.086 -32.375 1 95.38 104 LEU A N 1
ATOM 773 C CA . LEU A 1 104 ? -6.625 -14.922 -31.188 1 95.38 104 LEU A CA 1
ATOM 774 C C . LEU A 1 104 ? -7.805 -15.867 -31.391 1 95.38 104 LEU A C 1
ATOM 776 O O . LEU A 1 104 ? -7.758 -17.016 -30.953 1 95.38 104 LEU A O 1
ATOM 780 N N . GLU A 1 105 ? -8.82 -15.336 -31.953 1 97.12 105 GLU A N 1
ATOM 781 C CA . GLU A 1 105 ? -10.008 -16.156 -32.188 1 97.12 105 GLU A CA 1
ATOM 782 C C . GLU A 1 105 ? -9.68 -17.328 -33.125 1 97.12 105 GLU A C 1
ATOM 784 O O . GLU A 1 105 ? -10.102 -18.469 -32.844 1 97.12 105 GLU A O 1
ATOM 789 N N . LYS A 1 106 ? -8.953 -17.031 -34.125 1 96.12 106 LYS A N 1
ATOM 790 C CA . LYS A 1 106 ? -8.539 -18.094 -35.031 1 96.12 106 LYS A CA 1
ATOM 791 C C . LYS A 1 106 ? -7.707 -19.141 -34.312 1 96.12 106 LYS A C 1
ATOM 793 O O . LYS A 1 106 ? -7.918 -20.344 -34.5 1 96.12 106 LYS A O 1
ATOM 798 N N . LEU A 1 107 ? -6.848 -18.672 -33.562 1 93.94 107 LEU A N 1
ATOM 799 C CA . LEU A 1 107 ? -6.008 -19.578 -32.781 1 93.94 107 LEU A CA 1
ATOM 800 C C . LEU A 1 107 ? -6.848 -20.391 -31.812 1 93.94 107 LEU A C 1
ATOM 802 O O . LEU A 1 107 ? -6.594 -21.594 -31.609 1 93.94 107 LEU A O 1
ATOM 806 N N . ALA A 1 108 ? -7.805 -19.812 -31.188 1 96.25 108 ALA A N 1
ATOM 807 C CA . ALA A 1 108 ? -8.664 -20.469 -30.203 1 96.25 108 ALA A CA 1
ATOM 808 C C . ALA A 1 108 ? -9.438 -21.625 -30.844 1 96.25 108 ALA A C 1
ATOM 810 O O . ALA A 1 108 ? -9.516 -22.719 -30.281 1 96.25 108 ALA A O 1
ATOM 811 N N . TYR A 1 109 ? -9.961 -21.344 -32 1 96.25 109 TYR A N 1
ATOM 812 C CA . TYR A 1 109 ? -10.727 -22.375 -32.656 1 96.25 109 TYR A CA 1
ATOM 813 C C . TYR A 1 109 ? -9.82 -23.531 -33.094 1 96.25 109 TYR A C 1
ATOM 815 O O . TYR A 1 109 ? -10.211 -24.703 -33.031 1 96.25 109 TYR A O 1
ATOM 823 N N . LYS A 1 110 ? -8.688 -23.188 -33.531 1 93.12 110 LYS A N 1
ATOM 824 C CA . LYS A 1 110 ? -7.727 -24.234 -33.875 1 93.12 110 LYS A CA 1
ATOM 825 C C . LYS A 1 110 ? -7.359 -25.094 -32.688 1 93.12 110 LYS A C 1
ATOM 827 O O . LYS A 1 110 ? -7.34 -26.312 -32.781 1 93.12 110 LYS A O 1
ATOM 832 N N . GLN A 1 111 ? -7.062 -24.469 -31.578 1 91.88 111 GLN A N 1
ATOM 833 C CA . GLN A 1 111 ? -6.652 -25.156 -30.359 1 91.88 111 GLN A CA 1
ATOM 834 C C . GLN A 1 111 ? -7.801 -25.969 -29.781 1 91.88 111 GLN A C 1
ATOM 836 O O . GLN A 1 111 ? -7.578 -27.031 -29.188 1 91.88 111 GLN A O 1
ATOM 841 N N . ARG A 1 112 ? -9.008 -25.484 -29.969 1 94.62 112 ARG A N 1
ATOM 842 C CA . ARG A 1 112 ? -10.172 -26.141 -29.375 1 94.62 112 ARG A CA 1
ATOM 843 C C . ARG A 1 112 ? -10.359 -27.531 -29.953 1 94.62 112 ARG A C 1
ATOM 845 O O . ARG A 1 112 ? -10.938 -28.406 -29.297 1 94.62 112 ARG A O 1
ATOM 852 N N . VAL A 1 113 ? -9.867 -27.766 -31.125 1 93 113 VAL A N 1
ATOM 853 C CA . VAL A 1 113 ? -9.992 -29.078 -31.766 1 93 113 VAL A CA 1
ATOM 854 C C . VAL A 1 113 ? -9.305 -30.125 -30.906 1 93 113 VAL A C 1
ATOM 856 O O . VAL A 1 113 ? -9.867 -31.203 -30.656 1 93 113 VAL A O 1
ATOM 859 N N . GLU A 1 114 ? -8.195 -29.8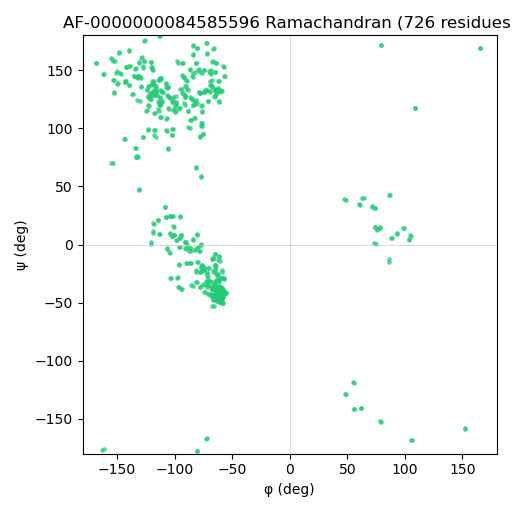28 -30.406 1 87 114 GLU A N 1
ATOM 860 C CA . GLU A 1 114 ? -7.426 -30.766 -29.609 1 87 114 GLU A CA 1
ATOM 861 C C . GLU A 1 114 ? -7.676 -30.562 -28.125 1 87 114 GLU A C 1
ATOM 863 O O . GLU A 1 114 ? -7.359 -31.438 -27.297 1 87 114 GLU A O 1
ATOM 868 N N . THR A 1 115 ? -8.219 -29.422 -27.781 1 91.56 115 THR A N 1
ATOM 869 C CA . THR A 1 115 ? -8.445 -29.094 -26.391 1 91.56 115 THR A CA 1
ATOM 870 C C . THR A 1 115 ? -9.859 -28.562 -26.172 1 91.56 115 THR A C 1
ATOM 872 O O . THR A 1 115 ? -10.062 -27.375 -25.938 1 91.56 115 THR A O 1
ATOM 875 N N . PRO A 1 116 ? -10.805 -29.484 -26.172 1 94.19 116 PRO A N 1
ATOM 876 C CA . PRO A 1 116 ? -12.195 -29.062 -26.062 1 94.19 116 PRO A CA 1
ATOM 877 C C . PRO A 1 116 ? -12.492 -28.344 -24.75 1 94.19 116 PRO A C 1
ATOM 879 O O . PRO A 1 116 ? -13.508 -27.656 -24.625 1 94.19 116 PRO A O 1
ATOM 882 N N . GLU A 1 117 ? -11.57 -28.453 -23.812 1 93.62 117 GLU A N 1
ATOM 883 C CA . GLU A 1 117 ? -11.734 -27.844 -22.5 1 93.62 117 GLU A CA 1
ATOM 884 C C . GLU A 1 117 ? -11.734 -26.312 -22.594 1 93.62 117 GLU A C 1
ATOM 886 O O . GLU A 1 117 ? -12.125 -25.625 -21.656 1 93.62 117 GLU A O 1
ATOM 891 N N . ILE A 1 118 ? -11.359 -25.781 -23.734 1 95.44 118 ILE A N 1
ATOM 892 C CA . ILE A 1 118 ? -11.445 -24.344 -23.984 1 95.44 118 ILE A CA 1
ATOM 893 C C . ILE A 1 118 ? -12.898 -23.891 -23.844 1 95.44 118 ILE A C 1
ATOM 895 O O . ILE A 1 118 ? -13.156 -22.766 -23.406 1 95.44 118 ILE A O 1
ATOM 899 N N . GLY A 1 119 ? -13.781 -24.719 -24.266 1 96.44 119 GLY A N 1
ATOM 900 C CA . GLY A 1 119 ? -15.195 -24.406 -24.141 1 96.44 119 GLY A CA 1
ATOM 901 C C . GLY A 1 119 ? -15.68 -23.453 -25.219 1 96.44 119 GLY A C 1
ATOM 902 O O . GLY A 1 119 ? -15.148 -23.438 -26.328 1 96.44 119 GLY A O 1
ATOM 903 N N . GLU A 1 120 ? -16.672 -22.734 -24.891 1 97.5 120 GLU A N 1
ATOM 904 C CA . GLU A 1 120 ? -17.266 -21.781 -25.828 1 97.5 120 GLU A CA 1
ATOM 905 C C . GLU A 1 120 ? -16.328 -20.609 -26.094 1 97.5 120 GLU A C 1
ATOM 907 O O . GLU A 1 120 ? -15.656 -20.109 -25.188 1 97.5 120 GLU A O 1
ATOM 912 N N . ILE A 1 121 ? -16.281 -20.266 -27.344 1 98.19 121 ILE A N 1
ATOM 913 C CA . ILE A 1 121 ? -15.547 -19.094 -27.812 1 98.19 121 ILE A CA 1
ATOM 914 C C . ILE A 1 121 ? -16.531 -18.031 -28.297 1 98.19 121 ILE A C 1
ATOM 916 O O . ILE A 1 121 ? -17.391 -18.312 -29.125 1 98.19 121 ILE A O 1
ATOM 920 N N . LYS A 1 122 ? -16.453 -16.828 -27.688 1 98.31 122 LYS A N 1
ATOM 921 C CA . LYS A 1 122 ? -17.391 -15.773 -28.078 1 98.31 122 LYS A CA 1
ATOM 922 C C . LYS A 1 122 ? -16.672 -14.43 -28.234 1 98.31 122 LYS A C 1
ATOM 924 O O . LYS A 1 122 ? -15.898 -14.023 -27.359 1 98.31 122 LYS A O 1
ATOM 929 N N . ARG A 1 123 ? -16.938 -13.836 -29.375 1 98.19 123 ARG A N 1
ATOM 930 C CA . ARG A 1 123 ? -16.531 -12.445 -29.531 1 98.19 123 ARG A CA 1
ATOM 931 C C . ARG A 1 123 ? -17.516 -11.508 -28.828 1 98.19 123 ARG A C 1
ATOM 933 O O . ARG A 1 123 ? -18.719 -11.648 -28.984 1 98.19 123 ARG A O 1
ATOM 940 N N . LEU A 1 124 ? -17 -10.594 -28.047 1 98.44 124 LEU A N 1
ATOM 941 C CA . LEU A 1 124 ? -17.844 -9.664 -27.328 1 98.44 124 LEU A CA 1
ATOM 942 C C . LEU A 1 124 ? -17.547 -8.227 -27.734 1 98.44 124 LEU A C 1
ATOM 944 O O . LEU A 1 124 ? -16.391 -7.855 -27.922 1 98.44 124 LEU A O 1
ATOM 948 N N . SER A 1 125 ? -18.656 -7.441 -27.906 1 97.94 125 SER A N 1
ATOM 949 C CA . SER A 1 125 ? -18.5 -5.996 -28.016 1 97.94 125 SER A CA 1
ATOM 950 C C . SER A 1 125 ? -17.984 -5.398 -26.703 1 97.94 125 SER A C 1
ATOM 952 O O . SER A 1 125 ? -17.938 -6.082 -25.672 1 97.94 125 SER A O 1
ATOM 954 N N . ALA A 1 126 ? -17.609 -4.176 -26.781 1 98 126 ALA A N 1
ATOM 955 C CA . ALA A 1 126 ? -17.156 -3.488 -25.578 1 98 126 ALA A CA 1
ATOM 956 C C . ALA A 1 126 ? -18.25 -3.469 -24.516 1 98 126 ALA A C 1
ATOM 958 O O . ALA A 1 126 ? -17.969 -3.668 -23.328 1 98 126 ALA A O 1
ATOM 959 N N . GLU A 1 127 ? -19.469 -3.244 -24.891 1 98.12 127 GLU A N 1
ATOM 960 C CA . GLU A 1 127 ? -20.594 -3.209 -23.969 1 98.12 127 GLU A CA 1
ATOM 961 C C . GLU A 1 127 ? -20.828 -4.574 -23.328 1 98.12 127 GLU A C 1
ATOM 963 O O . GLU A 1 127 ? -21.047 -4.664 -22.109 1 98.12 127 GLU A O 1
ATOM 968 N N . GLU A 1 128 ? -20.766 -5.586 -24.156 1 98.38 128 GLU A N 1
ATOM 969 C CA . GLU A 1 128 ? -20.938 -6.941 -23.641 1 98.38 128 GLU A CA 1
ATOM 970 C C . GLU A 1 128 ? -19.828 -7.32 -22.672 1 98.38 128 GLU A C 1
ATOM 972 O O . GLU A 1 128 ? -20.062 -7.992 -21.672 1 98.38 128 GLU A O 1
ATOM 977 N N . ALA A 1 129 ? -18.609 -6.957 -23.031 1 98.44 129 ALA A N 1
ATOM 978 C CA . ALA A 1 129 ? -17.469 -7.223 -22.156 1 98.44 129 ALA A CA 1
ATOM 979 C C . ALA A 1 129 ? -17.672 -6.559 -20.797 1 98.44 129 ALA A C 1
ATOM 981 O O . ALA A 1 129 ? -17.375 -7.156 -19.75 1 98.44 129 ALA A O 1
ATOM 982 N N . ARG A 1 130 ? -18.203 -5.359 -20.734 1 98.25 130 ARG A N 1
ATOM 983 C CA . ARG A 1 130 ? -18.375 -4.602 -19.5 1 98.25 130 ARG A CA 1
ATOM 984 C C . ARG A 1 130 ? -19.531 -5.16 -18.672 1 98.25 130 ARG A C 1
ATOM 986 O O . ARG A 1 130 ? -19.625 -4.898 -17.469 1 98.25 130 ARG A O 1
ATOM 993 N N . VAL A 1 131 ? -20.438 -5.875 -19.297 1 98.06 131 VAL A N 1
ATOM 994 C CA . VAL A 1 131 ? -21.453 -6.59 -18.531 1 98.06 131 VAL A CA 1
ATOM 995 C C . VAL A 1 131 ? -20.781 -7.668 -17.672 1 98.06 131 VAL A C 1
ATOM 997 O O . VAL A 1 131 ? -21.188 -7.895 -16.531 1 98.06 131 VAL A O 1
ATOM 1000 N N . LYS A 1 132 ? -19.766 -8.32 -18.219 1 98 132 LYS A N 1
ATOM 1001 C CA . LYS A 1 132 ? -19.078 -9.406 -17.516 1 98 132 LYS A CA 1
ATOM 1002 C C . LYS A 1 132 ? -18.062 -8.859 -16.531 1 98 132 LYS A C 1
ATOM 1004 O O . LYS A 1 132 ? -17.797 -9.469 -15.484 1 98 132 LYS A O 1
ATOM 1009 N N . PHE A 1 133 ? -17.484 -7.73 -16.859 1 98.56 133 PHE A N 1
ATOM 1010 C CA . PHE A 1 133 ? -16.484 -7.07 -16.031 1 98.56 133 PHE A CA 1
ATOM 1011 C C . PHE A 1 133 ? -16.641 -5.555 -16.109 1 98.56 133 PHE A C 1
ATOM 1013 O O . PHE A 1 133 ? -15.93 -4.883 -16.859 1 98.56 133 PHE A O 1
ATOM 1020 N N . PRO A 1 134 ? -17.375 -5.004 -15.266 1 98.31 134 PRO A N 1
ATOM 1021 C CA . PRO A 1 134 ? -17.875 -3.629 -15.375 1 98.31 134 PRO A CA 1
ATOM 1022 C C . PRO A 1 134 ? -16.75 -2.594 -15.359 1 98.31 134 PRO A C 1
ATOM 1024 O O . PRO A 1 134 ? -16.812 -1.597 -16.078 1 98.31 134 PRO A O 1
ATOM 1027 N N . PRO A 1 135 ? -15.633 -2.826 -14.695 1 98.56 135 PRO A N 1
ATOM 1028 C CA . PRO A 1 135 ? -14.617 -1.775 -14.594 1 98.56 135 PRO A CA 1
ATOM 1029 C C . PRO A 1 135 ? -13.805 -1.61 -15.875 1 98.56 135 PRO A C 1
ATOM 1031 O O . PRO A 1 135 ? -12.945 -0.729 -15.953 1 98.56 135 PRO A O 1
ATOM 1034 N N . LEU A 1 136 ? -14.047 -2.373 -16.938 1 98.5 136 LEU A N 1
ATOM 1035 C CA . LEU A 1 136 ? -13.25 -2.348 -18.172 1 98.5 136 LEU A CA 1
ATOM 1036 C C . LEU A 1 136 ? -13.375 -0.998 -18.859 1 98.5 136 LEU A C 1
ATOM 1038 O O . LEU A 1 136 ? -14.414 -0.348 -18.797 1 98.5 136 LEU A O 1
ATOM 1042 N N . ARG A 1 137 ? -12.297 -0.666 -19.5 1 98.19 137 ARG A N 1
ATOM 1043 C CA . ARG A 1 137 ? -12.297 0.523 -20.344 1 98.19 137 ARG A CA 1
ATOM 1044 C C . ARG A 1 137 ? -13.383 0.435 -21.406 1 98.19 137 ARG A C 1
ATOM 1046 O O . ARG A 1 137 ? -13.672 -0.649 -21.922 1 98.19 137 ARG A O 1
ATOM 1053 N N . GLU A 1 138 ? -13.898 1.537 -21.875 1 97.5 138 GLU A N 1
ATOM 1054 C CA . GLU A 1 138 ? -15.094 1.613 -22.703 1 97.5 138 GLU A CA 1
ATOM 1055 C C . GLU A 1 138 ? -14.836 1.077 -24.109 1 97.5 138 GLU A C 1
ATOM 1057 O O . GLU A 1 138 ? -15.766 0.647 -24.797 1 97.5 138 GLU A O 1
ATOM 1062 N N . ASP A 1 139 ? -13.641 1.087 -24.578 1 97.12 139 ASP A N 1
ATOM 1063 C CA . ASP A 1 139 ? -13.375 0.693 -25.953 1 97.12 139 ASP A CA 1
ATOM 1064 C C . ASP A 1 139 ? -12.805 -0.722 -26.016 1 97.12 139 ASP A C 1
ATOM 1066 O O . ASP A 1 139 ? -12.367 -1.174 -27.078 1 97.12 139 ASP A O 1
ATOM 1070 N N . MET A 1 140 ? -12.773 -1.434 -24.891 1 96.75 140 MET A N 1
ATOM 1071 C CA . MET A 1 140 ? -12.188 -2.771 -24.859 1 96.75 140 MET A CA 1
ATOM 1072 C C . MET A 1 140 ? -13.188 -3.812 -25.359 1 96.75 140 MET A C 1
ATOM 1074 O O . MET A 1 140 ? -14.18 -4.094 -24.672 1 96.75 140 MET A O 1
ATOM 1078 N N . THR A 1 141 ? -12.938 -4.355 -26.547 1 97.94 141 THR A N 1
ATOM 1079 C CA . THR A 1 141 ? -13.641 -5.559 -26.984 1 97.94 141 THR A CA 1
ATOM 1080 C C . THR A 1 141 ? -12.945 -6.809 -26.438 1 97.94 141 THR A C 1
ATOM 1082 O O . THR A 1 141 ? -11.883 -6.719 -25.828 1 97.94 141 THR A O 1
ATOM 1085 N N . ALA A 1 142 ? -13.633 -8.039 -26.641 1 98.38 142 ALA A N 1
ATOM 1086 C CA . ALA A 1 142 ? -13.055 -9.195 -25.953 1 98.38 142 ALA A CA 1
ATOM 1087 C C . ALA A 1 142 ? -13.344 -10.484 -26.719 1 98.38 142 ALA A C 1
ATOM 1089 O O . ALA A 1 142 ? -14.289 -10.547 -27.516 1 98.38 142 ALA A O 1
ATOM 1090 N N . LEU A 1 143 ? -12.469 -11.367 -26.641 1 98.38 143 LEU A N 1
ATOM 1091 C CA . LEU A 1 143 ? -12.688 -12.781 -26.906 1 98.38 143 LEU A CA 1
ATOM 1092 C C . LEU A 1 143 ? -12.883 -13.57 -25.625 1 98.38 143 LEU A C 1
ATOM 1094 O O . LEU A 1 143 ? -11.984 -13.617 -24.781 1 98.38 143 LEU A O 1
ATOM 1098 N N . PHE A 1 144 ? -14.055 -14.109 -25.453 1 98.38 144 PHE A N 1
ATOM 1099 C CA . PHE A 1 144 ? -14.391 -14.883 -24.266 1 98.38 144 PHE A CA 1
ATOM 1100 C C . PHE A 1 144 ? -14.086 -16.359 -24.469 1 98.38 144 PHE A C 1
ATOM 1102 O O . PHE A 1 144 ? -14.484 -16.953 -25.469 1 98.38 144 PHE A O 1
ATOM 1109 N N . LEU A 1 145 ? -13.32 -16.953 -23.562 1 98.19 145 LEU A N 1
ATOM 1110 C CA . LEU A 1 145 ? -13.102 -18.391 -23.484 1 98.19 145 LEU A CA 1
ATOM 1111 C C . LEU A 1 145 ? -13.719 -18.969 -22.219 1 98.19 145 LEU A C 1
ATOM 1113 O O . LEU A 1 145 ? -13.281 -18.641 -21.109 1 98.19 145 LEU A O 1
ATOM 1117 N N . GLU A 1 146 ? -14.57 -19.844 -22.312 1 97.88 146 GLU A N 1
ATOM 1118 C CA . GLU A 1 146 ? -15.406 -20.344 -21.234 1 97.88 146 GLU A CA 1
ATOM 1119 C C . GLU A 1 146 ? -14.586 -21.219 -20.266 1 97.88 146 GLU A C 1
ATOM 1121 O O . GLU A 1 146 ? -14.836 -21.203 -19.062 1 97.88 146 GLU A O 1
ATOM 1126 N N . GLY A 1 147 ? -13.625 -21.859 -20.781 1 97.12 147 GLY A N 1
ATOM 1127 C CA . GLY A 1 147 ? -12.977 -22.938 -20.047 1 97.12 147 GLY A CA 1
ATOM 1128 C C . GLY A 1 147 ? -11.938 -22.438 -19.062 1 97.12 147 GLY A C 1
ATOM 1129 O O . GLY A 1 147 ? -11.406 -23.219 -18.266 1 97.12 147 GLY A O 1
ATOM 1130 N N . ALA A 1 148 ? -11.688 -21.141 -19.062 1 97.5 148 ALA A N 1
ATOM 1131 C CA . ALA A 1 148 ? -10.664 -20.578 -18.172 1 97.5 148 ALA A CA 1
ATOM 1132 C C . ALA A 1 148 ? -11.164 -20.531 -16.734 1 97.5 148 ALA A C 1
ATOM 1134 O O . ALA A 1 148 ? -12.367 -20.422 -16.5 1 97.5 148 ALA A O 1
ATOM 1135 N N . ALA A 1 149 ? -10.195 -20.656 -15.797 1 98.19 149 ALA A N 1
ATOM 1136 C CA . ALA A 1 149 ? -10.523 -20.625 -14.375 1 98.19 149 ALA A CA 1
ATOM 1137 C C . ALA A 1 149 ? -9.492 -19.828 -13.586 1 98.19 149 ALA A C 1
ATOM 1139 O O . ALA A 1 149 ? -8.492 -19.375 -14.141 1 98.19 149 ALA A O 1
ATOM 1140 N N . ARG A 1 150 ? -9.852 -19.547 -12.375 1 98.06 150 ARG A N 1
ATOM 1141 C CA . ARG A 1 150 ? -8.953 -18.891 -11.438 1 98.06 150 ARG A CA 1
ATOM 1142 C C . ARG A 1 150 ? -8.922 -19.609 -10.102 1 98.06 150 ARG A C 1
ATOM 1144 O O . ARG A 1 150 ? -9.836 -20.359 -9.773 1 98.06 150 ARG A O 1
ATOM 1151 N N . VAL A 1 151 ? -7.805 -19.391 -9.367 1 98.12 151 VAL A N 1
ATOM 1152 C CA . VAL A 1 151 ? -7.664 -20.016 -8.047 1 98.12 151 VAL A CA 1
ATOM 1153 C C . VAL A 1 151 ? -6.734 -19.172 -7.18 1 98.12 151 VAL A C 1
ATOM 1155 O O . VAL A 1 151 ? -5.758 -18.594 -7.672 1 98.12 151 VAL A O 1
ATOM 1158 N N . ASP A 1 152 ? -7.062 -19.062 -5.918 1 97.12 152 ASP A N 1
ATOM 1159 C CA . ASP A 1 152 ? -6.203 -18.391 -4.945 1 97.12 152 ASP A CA 1
ATOM 1160 C C . ASP A 1 152 ? -5.137 -19.344 -4.41 1 97.12 152 ASP A C 1
ATOM 1162 O O . ASP A 1 152 ? -5.457 -20.359 -3.789 1 97.12 152 ASP A O 1
ATOM 1166 N N . GLY A 1 153 ? -3.908 -18.984 -4.617 1 97.25 153 GLY A N 1
ATOM 1167 C CA . GLY A 1 153 ? -2.805 -19.859 -4.27 1 97.25 153 GLY A CA 1
ATOM 1168 C C . GLY A 1 153 ? -2.756 -20.203 -2.791 1 97.25 153 GLY A C 1
ATOM 1169 O O . GLY A 1 153 ? -2.451 -21.344 -2.418 1 97.25 153 GLY A O 1
ATOM 1170 N N . ARG A 1 154 ? -3.039 -19.25 -1.958 1 96.06 154 ARG A N 1
ATOM 1171 C CA . ARG A 1 154 ? -3.02 -19.469 -0.515 1 96.06 154 ARG A CA 1
ATOM 1172 C C . ARG A 1 154 ? -4.102 -20.453 -0.092 1 96.06 154 ARG A C 1
ATOM 1174 O O . ARG A 1 154 ? -3.848 -21.359 0.706 1 96.06 154 ARG A O 1
ATOM 1181 N N . GLN A 1 155 ? -5.266 -20.281 -0.636 1 96.75 155 GLN A N 1
ATOM 1182 C CA . GLN A 1 155 ? -6.391 -21.125 -0.262 1 96.75 155 GLN A CA 1
ATOM 1183 C C . GLN A 1 155 ? -6.188 -22.562 -0.754 1 96.75 155 GLN A C 1
ATOM 1185 O O . GLN A 1 155 ? -6.449 -23.516 -0.023 1 96.75 155 GLN A O 1
ATOM 1190 N N . LEU A 1 156 ? -5.746 -22.688 -1.964 1 97.81 156 LEU A N 1
ATOM 1191 C CA . LEU A 1 156 ? -5.492 -24.031 -2.498 1 97.81 156 LEU A CA 1
ATOM 1192 C C . LEU A 1 156 ? -4.391 -24.734 -1.711 1 97.81 156 LEU A C 1
ATOM 1194 O O . LEU A 1 156 ? -4.5 -25.922 -1.399 1 97.81 156 LEU A O 1
ATOM 1198 N N . LEU A 1 157 ? -3.357 -23.969 -1.402 1 98.19 157 LEU A N 1
ATOM 1199 C CA . LEU A 1 157 ? -2.244 -24.531 -0.642 1 98.19 157 LEU A CA 1
ATOM 1200 C C . LEU A 1 157 ? -2.713 -25.031 0.72 1 98.19 157 LEU A C 1
ATOM 1202 O O . LEU A 1 157 ? -2.387 -26.141 1.121 1 98.19 157 LEU A O 1
ATOM 1206 N N . GLN A 1 158 ? -3.471 -24.219 1.37 1 97.69 158 GLN A N 1
ATOM 1207 C CA . GLN A 1 158 ? -3.973 -24.594 2.688 1 97.69 158 GLN A CA 1
ATOM 1208 C C . GLN A 1 158 ? -4.836 -25.859 2.604 1 97.69 158 GLN A C 1
ATOM 1210 O O . GLN A 1 158 ? -4.746 -26.734 3.461 1 97.69 158 GLN A O 1
ATOM 1215 N N . ALA A 1 159 ? -5.637 -25.891 1.606 1 98.19 159 ALA A N 1
ATOM 1216 C CA . ALA A 1 159 ? -6.492 -27.062 1.41 1 98.19 159 ALA A CA 1
ATOM 1217 C C . ALA A 1 159 ? -5.656 -28.328 1.212 1 98.19 159 ALA A C 1
ATOM 1219 O O . ALA A 1 159 ? -5.949 -29.375 1.801 1 98.19 159 ALA A O 1
ATOM 1220 N N . LEU A 1 160 ? -4.648 -28.219 0.419 1 98.5 160 LEU A N 1
ATOM 1221 C CA . LEU A 1 160 ? -3.783 -29.359 0.142 1 98.5 160 LEU A CA 1
ATOM 1222 C C . LEU A 1 160 ? -3.055 -29.812 1.405 1 98.5 160 LEU A C 1
ATOM 1224 O O . LEU A 1 160 ? -2.951 -31.016 1.673 1 98.5 160 LEU A O 1
ATOM 1228 N N . LEU A 1 161 ? -2.539 -28.844 2.156 1 98.38 161 LEU A N 1
ATOM 1229 C CA . LEU A 1 161 ? -1.813 -29.156 3.381 1 98.38 161 LEU A CA 1
ATOM 1230 C C . LEU A 1 161 ? -2.734 -29.828 4.398 1 98.38 161 LEU A C 1
ATOM 1232 O O . LEU A 1 161 ? -2.371 -30.844 5 1 98.38 161 LEU A O 1
ATOM 1236 N N . LYS A 1 162 ? -3.92 -29.281 4.562 1 98.38 162 LYS A N 1
ATOM 1237 C CA . LYS A 1 162 ? -4.883 -29.859 5.496 1 98.38 162 LYS A CA 1
ATOM 1238 C C . LYS A 1 162 ? -5.305 -31.25 5.066 1 98.38 162 LYS A C 1
ATOM 1240 O O . LYS A 1 162 ? -5.414 -32.156 5.895 1 98.38 162 LYS A O 1
ATOM 1245 N N . ALA A 1 163 ? -5.586 -31.422 3.795 1 98.5 163 ALA A N 1
ATOM 1246 C CA . ALA A 1 163 ? -5.941 -32.719 3.268 1 98.5 163 ALA A CA 1
ATOM 1247 C C . ALA A 1 163 ? -4.801 -33.719 3.463 1 98.5 163 ALA A C 1
ATOM 1249 O O . ALA A 1 163 ? -5.039 -34.875 3.805 1 98.5 163 ALA A O 1
ATOM 1250 N N . GLY A 1 164 ? -3.586 -33.281 3.197 1 98.5 164 GLY A N 1
ATOM 1251 C CA . GLY A 1 164 ? -2.428 -34.125 3.447 1 98.5 164 GLY A CA 1
ATOM 1252 C C . GLY A 1 164 ? -2.312 -34.562 4.895 1 98.5 164 GLY A C 1
ATOM 1253 O O . GLY A 1 164 ? -2.018 -35.719 5.168 1 98.5 164 GLY A O 1
ATOM 1254 N N . GLU A 1 165 ? -2.566 -33.625 5.758 1 98.38 165 GLU A N 1
ATOM 1255 C CA . GLU A 1 165 ? -2.525 -33.938 7.188 1 98.38 165 GLU A CA 1
ATOM 1256 C C . GLU A 1 165 ? -3.523 -35.031 7.547 1 98.38 165 GLU A C 1
ATOM 1258 O O . GLU A 1 165 ? -3.24 -35.875 8.391 1 98.38 165 GLU A O 1
ATOM 1263 N N . LYS A 1 166 ? -4.648 -35 6.984 1 97.81 166 LYS A N 1
ATOM 1264 C CA . LYS A 1 166 ? -5.668 -36.031 7.219 1 97.81 166 LYS A CA 1
ATOM 1265 C C . LYS A 1 166 ? -5.168 -37.406 6.809 1 97.81 166 LYS A C 1
ATOM 1267 O O . LYS A 1 166 ? -5.582 -38.406 7.383 1 97.81 166 LYS A O 1
ATOM 1272 N N . HIS A 1 167 ? -4.301 -37.438 5.863 1 98.38 167 HIS A N 1
ATOM 1273 C CA . HIS A 1 167 ? -3.754 -38.719 5.391 1 98.38 167 HIS A CA 1
ATOM 1274 C C . HIS A 1 167 ? -2.43 -39.031 6.074 1 98.38 167 HIS A C 1
ATOM 1276 O O . HIS A 1 167 ? -1.718 -39.969 5.668 1 98.38 167 HIS A O 1
ATOM 1282 N N . GLY A 1 168 ? -2.041 -38.188 7.059 1 98.44 168 GLY A N 1
ATOM 1283 C CA . GLY A 1 168 ? -0.923 -38.531 7.914 1 98.44 168 GLY A CA 1
ATOM 1284 C C . GLY A 1 168 ? 0.345 -37.781 7.598 1 98.44 168 GLY A C 1
ATOM 1285 O O . GLY A 1 168 ? 1.398 -38.031 8.18 1 98.44 168 GLY A O 1
ATOM 1286 N N . VAL A 1 169 ? 0.264 -36.781 6.711 1 98.81 169 VAL A N 1
ATOM 1287 C CA . VAL A 1 169 ? 1.454 -36 6.41 1 98.81 169 VAL A CA 1
ATOM 1288 C C . VAL A 1 169 ? 1.889 -35.219 7.656 1 98.81 169 VAL A C 1
ATOM 1290 O O . VAL A 1 169 ? 1.073 -34.562 8.305 1 98.81 169 VAL A O 1
ATOM 1293 N N . ARG A 1 170 ? 3.119 -35.344 8.016 1 98.5 170 ARG A N 1
ATOM 1294 C CA . ARG A 1 170 ? 3.711 -34.562 9.094 1 98.5 170 ARG A CA 1
ATOM 1295 C C . ARG A 1 170 ? 4.336 -33.281 8.547 1 98.5 170 ARG A C 1
ATOM 1297 O O . ARG A 1 170 ? 4.977 -33.281 7.492 1 98.5 170 ARG A O 1
ATOM 1304 N N . TYR A 1 171 ? 4.105 -32.188 9.234 1 98.56 171 TYR A N 1
ATOM 1305 C CA . TYR A 1 171 ? 4.668 -30.891 8.828 1 98.56 171 TYR A CA 1
ATOM 1306 C C . TYR A 1 171 ? 5.703 -30.406 9.836 1 98.56 171 TYR A C 1
ATOM 1308 O O . TYR A 1 171 ? 5.422 -30.344 11.039 1 98.56 171 TYR A O 1
ATOM 1316 N N . VAL A 1 172 ? 6.867 -30.094 9.406 1 98.5 172 VAL A N 1
ATOM 1317 C CA . VAL A 1 172 ? 7.945 -29.547 10.234 1 98.5 172 VAL A CA 1
ATOM 1318 C C . VAL A 1 172 ? 8.391 -28.203 9.68 1 98.5 172 VAL A C 1
ATOM 1320 O O . VAL A 1 172 ? 8.82 -28.094 8.523 1 98.5 172 VAL A O 1
ATOM 1323 N N . GLN A 1 173 ? 8.258 -27.188 10.477 1 98.5 173 GLN A N 1
ATOM 1324 C CA . GLN A 1 173 ? 8.766 -25.891 10.062 1 98.5 173 GLN A CA 1
ATOM 1325 C C . GLN A 1 173 ? 10.25 -25.75 10.367 1 98.5 173 GLN A C 1
ATOM 1327 O O . GLN A 1 173 ? 10.68 -25.969 11.508 1 98.5 173 GLN A O 1
ATOM 1332 N N . GLY A 1 174 ? 11.008 -25.453 9.398 1 98.38 174 GLY A N 1
ATOM 1333 C CA . GLY A 1 174 ? 12.438 -25.25 9.555 1 98.38 174 GLY A CA 1
ATOM 1334 C C . GLY A 1 174 ? 13.188 -25.25 8.234 1 98.38 174 GLY A C 1
ATOM 1335 O O . GLY A 1 174 ? 12.617 -25.562 7.188 1 98.38 174 GLY A O 1
ATOM 1336 N N . ASP A 1 175 ? 14.391 -24.859 8.297 1 97.69 175 ASP A N 1
ATOM 1337 C CA . ASP A 1 175 ? 15.297 -24.875 7.156 1 97.69 175 ASP A CA 1
ATOM 1338 C C . ASP A 1 175 ? 16.016 -26.219 7.047 1 97.69 175 ASP A C 1
ATOM 1340 O O . ASP A 1 175 ? 16.828 -26.578 7.906 1 97.69 175 ASP A O 1
ATOM 1344 N N . ALA A 1 176 ? 15.758 -26.922 6.008 1 98.38 176 ALA A N 1
ATOM 1345 C CA . ALA A 1 176 ? 16.312 -28.266 5.848 1 98.38 176 ALA A CA 1
ATOM 1346 C C . ALA A 1 176 ? 17.641 -28.219 5.09 1 98.38 176 ALA A C 1
ATOM 1348 O O . ALA A 1 176 ? 17.797 -27.438 4.152 1 98.38 176 ALA A O 1
ATOM 1349 N N . THR A 1 177 ? 18.516 -29.078 5.488 1 98.19 177 THR A N 1
ATOM 1350 C CA . THR A 1 177 ? 19.719 -29.406 4.727 1 98.19 177 THR A CA 1
ATOM 1351 C C . THR A 1 177 ? 19.734 -30.875 4.355 1 98.19 177 THR A C 1
ATOM 1353 O O . THR A 1 177 ? 19.391 -31.734 5.172 1 98.19 177 THR A O 1
ATOM 1356 N N . LEU A 1 178 ? 20.203 -31.172 3.117 1 98.44 178 LEU A N 1
ATOM 1357 C CA . LEU A 1 178 ? 20.203 -32.562 2.67 1 98.44 178 LEU A CA 1
ATOM 1358 C C . LEU A 1 178 ? 21.297 -33.375 3.387 1 98.44 178 LEU A C 1
ATOM 1360 O O . LEU A 1 178 ? 22.422 -32.875 3.549 1 98.44 178 LEU A O 1
ATOM 1364 N N . LEU A 1 179 ? 20.875 -34.469 3.834 1 97.75 179 LEU A N 1
ATOM 1365 C CA . LEU A 1 179 ? 21.828 -35.5 4.285 1 97.75 179 LEU A CA 1
ATOM 1366 C C . LEU A 1 179 ? 22.141 -36.469 3.166 1 97.75 179 LEU A C 1
ATOM 1368 O O . LEU A 1 179 ? 21.234 -36.938 2.455 1 97.75 179 LEU A O 1
ATOM 1372 N N . HIS A 1 180 ? 23.375 -36.75 2.986 1 96.62 180 HIS A N 1
ATOM 1373 C CA . HIS A 1 180 ? 23.719 -37.719 1.935 1 96.62 180 HIS A CA 1
ATOM 1374 C C . HIS A 1 180 ? 24.953 -38.531 2.318 1 96.62 180 HIS A C 1
ATOM 1376 O O . HIS A 1 180 ? 25.75 -38.094 3.154 1 96.62 180 HIS A O 1
ATOM 1382 N N . LYS A 1 181 ? 24.984 -39.719 1.903 1 95.25 181 LYS A N 1
ATOM 1383 C CA . LYS A 1 181 ? 26.141 -40.625 1.93 1 95.25 181 LYS A CA 1
ATOM 1384 C C . LYS A 1 181 ? 26.562 -41.031 0.518 1 95.25 181 LYS A C 1
ATOM 1386 O O . LYS A 1 181 ? 25.844 -41.75 -0.169 1 95.25 181 LYS A O 1
ATOM 1391 N N . GLU A 1 182 ? 27.766 -40.562 0.124 1 91.62 182 GLU A N 1
ATOM 1392 C CA . GLU A 1 182 ? 28.203 -40.75 -1.259 1 91.62 182 GLU A CA 1
ATOM 1393 C C . GLU A 1 182 ? 27.188 -40.188 -2.234 1 91.62 182 GLU A C 1
ATOM 1395 O O . GLU A 1 182 ? 26.797 -39 -2.117 1 91.62 182 GLU A O 1
ATOM 1400 N N . ASN A 1 183 ? 26.609 -41 -3.076 1 93.44 183 ASN A N 1
ATOM 1401 C CA . ASN A 1 183 ? 25.703 -40.469 -4.082 1 93.44 183 ASN A CA 1
ATOM 1402 C C . ASN A 1 183 ? 24.25 -40.844 -3.762 1 93.44 183 ASN A C 1
ATOM 1404 O O . ASN A 1 183 ? 23.453 -41.094 -4.668 1 93.44 183 ASN A O 1
ATOM 1408 N N . LYS A 1 184 ? 24.047 -40.906 -2.441 1 97.38 184 LYS A N 1
ATOM 1409 C CA . LYS A 1 184 ? 22.672 -41.219 -2.029 1 97.38 184 LYS A CA 1
ATOM 1410 C C . LYS A 1 184 ? 22.188 -40.281 -0.954 1 97.38 184 LYS A C 1
ATOM 1412 O O . LYS A 1 184 ? 22.859 -40.062 0.066 1 97.38 184 LYS A O 1
ATOM 1417 N N . VAL A 1 185 ? 21.062 -39.625 -1.22 1 98.38 185 VAL A N 1
ATOM 1418 C CA . VAL A 1 185 ? 20.406 -38.781 -0.213 1 98.38 185 VAL A CA 1
ATOM 1419 C C . VAL A 1 185 ? 19.641 -39.688 0.762 1 98.38 185 VAL A C 1
ATOM 1421 O O . VAL A 1 185 ? 18.875 -40.562 0.345 1 98.38 185 VAL A O 1
ATOM 1424 N N . THR A 1 186 ? 19.859 -39.469 2.094 1 98.19 186 THR A N 1
ATOM 1425 C CA . THR A 1 186 ? 19.344 -40.406 3.088 1 98.19 186 THR A CA 1
ATOM 1426 C C . THR A 1 186 ? 18.391 -39.688 4.055 1 98.19 186 THR A C 1
ATOM 1428 O O . THR A 1 186 ? 17.859 -40.312 4.98 1 98.19 186 THR A O 1
ATOM 1431 N N . GLY A 1 187 ? 18.188 -38.438 3.811 1 98.5 187 GLY A N 1
ATOM 1432 C CA . GLY A 1 187 ? 17.328 -37.688 4.691 1 98.5 187 GLY A CA 1
ATOM 1433 C C . GLY A 1 187 ? 17.672 -36.219 4.734 1 98.5 187 GLY A C 1
ATOM 1434 O O . GLY A 1 187 ? 18.172 -35.656 3.758 1 98.5 187 GLY A O 1
ATOM 1435 N N . VAL A 1 188 ? 17.203 -35.531 5.906 1 98.69 188 VAL A N 1
ATOM 1436 C CA . VAL A 1 188 ? 17.5 -34.094 6.062 1 98.69 188 VAL A CA 1
ATOM 1437 C C . VAL A 1 188 ? 17.859 -33.812 7.512 1 98.69 188 VAL A C 1
ATOM 1439 O O . VAL A 1 188 ? 17.547 -34.594 8.414 1 98.69 188 VAL A O 1
ATOM 1442 N N . HIS A 1 189 ? 18.625 -32.781 7.586 1 98.38 189 HIS A N 1
ATOM 1443 C CA . HIS A 1 189 ? 18.812 -32.125 8.883 1 98.38 189 HIS A CA 1
ATOM 1444 C C . HIS A 1 189 ? 17.922 -30.891 9.008 1 98.38 189 HIS A C 1
ATOM 1446 O O . HIS A 1 189 ? 17.875 -30.062 8.094 1 98.38 189 HIS A O 1
ATOM 1452 N N . VAL A 1 190 ? 17.109 -30.797 10.133 1 98.12 190 VAL A N 1
ATOM 1453 C CA . VAL A 1 190 ? 16.234 -29.641 10.375 1 98.12 190 VAL A CA 1
ATOM 1454 C C . VAL A 1 190 ? 16.078 -29.438 11.883 1 98.12 190 VAL A C 1
ATOM 1456 O O . VAL A 1 190 ? 15.922 -30.391 12.641 1 98.12 190 VAL A O 1
ATOM 1459 N N . ASN A 1 191 ? 16.109 -28.219 12.391 1 96.5 191 ASN A N 1
ATOM 1460 C CA . ASN A 1 191 ? 15.953 -27.859 13.797 1 96.5 191 ASN A CA 1
ATOM 1461 C C . ASN A 1 191 ? 16.844 -28.719 14.695 1 96.5 191 ASN A C 1
ATOM 1463 O O . ASN A 1 191 ? 16.359 -29.281 15.68 1 96.5 191 ASN A O 1
ATOM 1467 N N . GLU A 1 192 ? 17.938 -29.016 14.336 1 94 192 GLU A N 1
ATOM 1468 C CA . GLU A 1 192 ? 18.922 -29.766 15.117 1 94 192 GLU A CA 1
ATOM 1469 C C . GLU A 1 192 ? 18.547 -31.234 15.188 1 94 192 GLU A C 1
ATOM 1471 O O . GLU A 1 192 ? 19.016 -31.953 16.078 1 94 192 GLU A O 1
ATOM 1476 N N . GLU A 1 193 ? 17.703 -31.594 14.375 1 96.56 193 GLU A N 1
ATOM 1477 C CA . GLU A 1 193 ? 17.328 -33 14.305 1 96.56 193 GLU A CA 1
ATOM 1478 C C . GLU A 1 193 ? 17.625 -33.594 12.922 1 96.56 193 GLU A C 1
ATOM 1480 O O . GLU A 1 193 ? 17.625 -32.844 11.93 1 96.56 193 GLU A O 1
ATOM 1485 N N . THR A 1 194 ? 17.891 -34.875 12.992 1 97.81 194 THR A N 1
ATOM 1486 C CA . THR A 1 194 ? 18.031 -35.625 11.742 1 97.81 194 THR A CA 1
ATOM 1487 C C . THR A 1 194 ? 16.812 -36.469 11.484 1 97.81 194 THR A C 1
ATOM 1489 O O . THR A 1 194 ? 16.375 -37.219 12.359 1 97.81 194 THR A O 1
ATOM 1492 N N . ILE A 1 195 ? 16.266 -36.312 10.32 1 98.38 195 ILE A N 1
ATOM 1493 C CA . ILE A 1 195 ? 15.156 -37.156 9.891 1 98.38 195 ILE A CA 1
ATOM 1494 C C . ILE A 1 195 ? 15.602 -38.031 8.711 1 98.38 195 ILE A C 1
ATOM 1496 O O . ILE A 1 195 ? 15.906 -37.531 7.633 1 98.38 195 ILE A O 1
ATOM 1500 N N . GLU A 1 196 ? 15.641 -39.281 8.898 1 98.06 196 GLU A N 1
ATOM 1501 C CA . GLU A 1 196 ? 16 -40.219 7.832 1 98.06 196 GLU A CA 1
ATOM 1502 C C . GLU A 1 196 ? 14.812 -40.531 6.938 1 98.06 196 GLU A C 1
ATOM 1504 O O . GLU A 1 196 ? 13.664 -40.5 7.391 1 98.06 196 GLU A O 1
ATOM 1509 N N . ALA A 1 197 ? 15.109 -40.781 5.672 1 98.12 197 ALA A N 1
ATOM 1510 C CA . ALA A 1 197 ? 14.055 -41.125 4.727 1 98.12 197 ALA A CA 1
ATOM 1511 C C . ALA A 1 197 ? 14.609 -41.969 3.578 1 98.12 197 ALA A C 1
ATOM 1513 O O . ALA A 1 197 ? 15.812 -41.969 3.322 1 98.12 197 ALA A O 1
ATOM 1514 N N . ASP A 1 198 ? 13.734 -42.688 2.943 1 97.88 198 ASP A N 1
ATOM 1515 C CA . ASP A 1 198 ? 14.094 -43.5 1.768 1 97.88 198 ASP A CA 1
ATOM 1516 C C . ASP A 1 198 ? 14.258 -42.594 0.54 1 97.88 198 ASP A C 1
ATOM 1518 O O . ASP A 1 198 ? 15.062 -42.906 -0.348 1 97.88 198 ASP A O 1
ATOM 1522 N N . THR A 1 199 ? 13.477 -41.594 0.481 1 98.12 199 THR A N 1
ATOM 1523 C CA . THR A 1 199 ? 13.453 -40.656 -0.637 1 98.12 199 THR A CA 1
ATOM 1524 C C . THR A 1 199 ? 13.219 -39.219 -0.144 1 98.12 199 THR A C 1
ATOM 1526 O O . THR A 1 199 ? 12.469 -39 0.814 1 98.12 199 THR A O 1
ATOM 1529 N N . VAL A 1 200 ? 13.922 -38.281 -0.76 1 98.88 200 VAL A N 1
ATOM 1530 C CA . VAL A 1 200 ? 13.688 -36.875 -0.525 1 98.88 200 VAL A CA 1
ATOM 1531 C C . VAL A 1 200 ? 13.258 -36.188 -1.825 1 98.88 200 VAL A C 1
ATOM 1533 O O . VAL A 1 200 ? 13.852 -36.438 -2.879 1 98.88 200 VAL A O 1
ATOM 1536 N N . VAL A 1 201 ? 12.172 -35.469 -1.783 1 98.94 201 VAL A N 1
ATOM 1537 C CA . VAL A 1 201 ? 11.734 -34.625 -2.9 1 98.94 201 VAL A CA 1
ATOM 1538 C C . VAL A 1 201 ? 12.133 -33.188 -2.643 1 98.94 201 VAL A C 1
ATOM 1540 O O . VAL A 1 201 ? 11.727 -32.594 -1.64 1 98.94 201 VAL A O 1
ATOM 1543 N N . ALA A 1 202 ? 12.953 -32.625 -3.535 1 98.88 202 ALA A N 1
ATOM 1544 C CA . ALA A 1 202 ? 13.32 -31.219 -3.461 1 98.88 202 ALA A CA 1
ATOM 1545 C C . ALA A 1 202 ? 12.289 -30.344 -4.176 1 98.88 202 ALA A C 1
ATOM 1547 O O . ALA A 1 202 ? 12.234 -30.328 -5.406 1 98.88 202 ALA A O 1
ATOM 1548 N N . ALA A 1 203 ? 11.516 -29.641 -3.459 1 98.81 203 ALA A N 1
ATOM 1549 C CA . ALA A 1 203 ? 10.484 -28.734 -3.957 1 98.81 203 ALA A CA 1
ATOM 1550 C C . ALA A 1 203 ? 10.578 -27.359 -3.289 1 98.81 203 ALA A C 1
ATOM 1552 O O . ALA A 1 203 ? 9.57 -26.797 -2.869 1 98.81 203 ALA A O 1
ATOM 1553 N N . ALA A 1 204 ? 11.773 -26.812 -3.236 1 98.56 204 ALA A N 1
ATOM 1554 C CA . ALA A 1 204 ? 12.078 -25.656 -2.402 1 98.56 204 ALA A CA 1
ATOM 1555 C C . ALA A 1 204 ? 11.969 -24.359 -3.203 1 98.56 204 ALA A C 1
ATOM 1557 O O . ALA A 1 204 ? 12.617 -23.359 -2.875 1 98.56 204 ALA A O 1
ATOM 1558 N N . GLY A 1 205 ? 11.219 -24.344 -4.254 1 97.94 205 GLY A N 1
ATOM 1559 C CA . GLY A 1 205 ? 10.93 -23.141 -5 1 97.94 205 GLY A CA 1
ATOM 1560 C C . GLY A 1 205 ? 12.172 -22.328 -5.328 1 97.94 205 GLY A C 1
ATOM 1561 O O . GLY A 1 205 ? 13.148 -22.859 -5.859 1 97.94 205 GLY A O 1
ATOM 1562 N N . ALA A 1 206 ? 12.125 -21.047 -5.004 1 98.06 206 ALA A N 1
ATOM 1563 C CA . ALA A 1 206 ? 13.211 -20.125 -5.324 1 98.06 206 ALA A CA 1
ATOM 1564 C C . ALA A 1 206 ? 14.492 -20.516 -4.578 1 98.06 206 ALA A C 1
ATOM 1566 O O . ALA A 1 206 ? 15.586 -20.125 -4.984 1 98.06 206 ALA A O 1
ATOM 1567 N N . TRP A 1 207 ? 14.398 -21.312 -3.533 1 98.38 207 TRP A N 1
ATOM 1568 C CA . TRP A 1 207 ? 15.531 -21.641 -2.684 1 98.38 207 TRP A CA 1
ATOM 1569 C C . TRP A 1 207 ? 16.094 -23.031 -3.031 1 98.38 207 TRP A C 1
ATOM 1571 O O . TRP A 1 207 ? 16.859 -23.609 -2.264 1 98.38 207 TRP A O 1
ATOM 1581 N N . ILE A 1 208 ? 15.727 -23.547 -4.16 1 98.5 208 ILE A N 1
ATOM 1582 C CA . ILE A 1 208 ? 16.016 -24.922 -4.543 1 98.5 208 ILE A CA 1
ATOM 1583 C C . ILE A 1 208 ? 17.531 -25.125 -4.609 1 98.5 208 ILE A C 1
ATOM 1585 O O . ILE A 1 208 ? 18.047 -26.172 -4.195 1 98.5 208 ILE A O 1
ATOM 1589 N N . ASN A 1 209 ? 18.266 -24.156 -5.121 1 98.5 209 ASN A N 1
ATOM 1590 C CA . ASN A 1 209 ? 19.703 -24.312 -5.301 1 98.5 209 ASN A CA 1
ATOM 1591 C C . ASN A 1 209 ? 20.438 -24.328 -3.963 1 98.5 209 ASN A C 1
ATOM 1593 O O . ASN A 1 209 ? 21.438 -25.031 -3.807 1 98.5 209 ASN A O 1
ATOM 1597 N N . LYS A 1 210 ? 19.922 -23.531 -3.027 1 97.94 210 LYS A N 1
ATOM 1598 C CA . LYS A 1 210 ? 20.484 -23.609 -1.683 1 97.94 210 LYS A CA 1
ATOM 1599 C C . LYS A 1 210 ? 20.328 -25.016 -1.095 1 97.94 210 LYS A C 1
ATOM 1601 O O . LYS A 1 210 ? 21.25 -25.547 -0.486 1 97.94 210 LYS A O 1
ATOM 1606 N N . LEU A 1 211 ? 19.203 -25.625 -1.279 1 98.44 211 LEU A N 1
ATOM 1607 C CA . LEU A 1 211 ? 18.922 -26.953 -0.769 1 98.44 211 LEU A CA 1
ATOM 1608 C C . LEU A 1 211 ? 19.828 -28 -1.415 1 98.44 211 LEU A C 1
ATOM 1610 O O . LEU A 1 211 ? 20.234 -28.953 -0.76 1 98.44 211 LEU A O 1
ATOM 1614 N N . LEU A 1 212 ? 20.172 -27.844 -2.697 1 98.19 212 LEU A N 1
ATOM 1615 C CA . LEU A 1 212 ? 20.844 -28.875 -3.477 1 98.19 212 LEU A CA 1
ATOM 1616 C C . LEU A 1 212 ? 22.359 -28.734 -3.377 1 98.19 212 LEU A C 1
ATOM 1618 O O . LEU A 1 212 ? 23.109 -29.594 -3.867 1 98.19 212 LEU A O 1
ATOM 1622 N N . GLU A 1 213 ? 22.797 -27.719 -2.717 1 97.19 213 GLU A N 1
ATOM 1623 C CA . GLU A 1 213 ? 24.219 -27.406 -2.635 1 97.19 213 GLU A CA 1
ATOM 1624 C C . GLU A 1 213 ? 25.016 -28.594 -2.105 1 97.19 213 GLU A C 1
ATOM 1626 O O . GLU A 1 213 ? 26.078 -28.922 -2.645 1 97.19 213 GLU A O 1
ATOM 1631 N N . PRO A 1 214 ? 24.578 -29.328 -1.101 1 96.06 214 PRO A N 1
ATOM 1632 C CA . PRO A 1 214 ? 25.375 -30.422 -0.519 1 96.06 214 PRO A CA 1
ATOM 1633 C C . PRO A 1 214 ? 25.641 -31.547 -1.511 1 96.06 214 PRO A C 1
ATOM 1635 O O . PRO A 1 214 ? 26.609 -32.281 -1.357 1 96.06 214 PRO A O 1
ATOM 1638 N N . VAL A 1 215 ? 24.828 -31.734 -2.463 1 96.81 215 VAL A N 1
ATOM 1639 C CA . VAL A 1 215 ? 25 -32.844 -3.408 1 96.81 215 VAL A CA 1
ATOM 1640 C C . VAL A 1 215 ? 25.547 -32.281 -4.727 1 96.81 215 VAL A C 1
ATOM 1642 O O . VAL A 1 215 ? 25.5 -32.969 -5.754 1 96.81 215 VAL A O 1
ATOM 1645 N N . ASN A 1 216 ? 25.953 -31.047 -4.805 1 95.62 216 ASN A N 1
ATOM 1646 C CA . ASN A 1 216 ? 26.641 -30.375 -5.902 1 95.62 216 ASN A CA 1
ATOM 1647 C C . ASN A 1 216 ? 25.797 -30.328 -7.164 1 95.62 216 ASN A C 1
ATOM 1649 O O . ASN A 1 216 ? 26.281 -30.609 -8.266 1 95.62 216 ASN A O 1
ATOM 1653 N N . ILE A 1 217 ? 24.547 -30.094 -6.988 1 96.88 217 ILE A N 1
ATOM 1654 C CA . ILE A 1 217 ? 23.625 -29.875 -8.102 1 96.88 217 ILE A CA 1
ATOM 1655 C C . ILE A 1 217 ? 23.188 -28.422 -8.133 1 96.88 217 ILE A C 1
ATOM 1657 O O . ILE A 1 217 ? 22.875 -27.844 -7.086 1 96.88 217 ILE A O 1
ATOM 1661 N N . LYS A 1 218 ? 23.25 -27.781 -9.273 1 97.38 218 LYS A N 1
ATOM 1662 C CA . LYS A 1 218 ? 22.75 -26.422 -9.5 1 97.38 218 LYS A CA 1
ATOM 1663 C C . LYS A 1 218 ? 21.766 -26.391 -10.656 1 97.38 218 LYS A C 1
ATOM 1665 O O . LYS A 1 218 ? 22.094 -26.75 -11.781 1 97.38 218 LYS A O 1
ATOM 1670 N N . LEU A 1 219 ? 20.547 -26.078 -10.367 1 98.12 219 LEU A N 1
ATOM 1671 C CA . LEU A 1 219 ? 19.531 -25.953 -11.398 1 98.12 219 LEU A CA 1
ATOM 1672 C C . LEU A 1 219 ? 19.516 -24.547 -11.992 1 98.12 219 LEU A C 1
ATOM 1674 O O . LEU A 1 219 ? 19.938 -23.594 -11.336 1 98.12 219 LEU A O 1
ATOM 1678 N N . PRO A 1 220 ? 19.125 -24.438 -13.234 1 97.44 220 PRO A N 1
ATOM 1679 C CA . PRO A 1 220 ? 18.969 -23.109 -13.836 1 97.44 220 PRO A CA 1
ATOM 1680 C C . PRO A 1 220 ? 17.688 -22.406 -13.391 1 97.44 220 PRO A C 1
ATOM 1682 O O . PRO A 1 220 ? 16.859 -22.047 -14.234 1 97.44 220 PRO A O 1
ATOM 1685 N N . VAL A 1 221 ? 17.516 -22.219 -12.148 1 97.12 221 VAL A N 1
ATOM 1686 C CA . VAL A 1 221 ? 16.359 -21.594 -11.516 1 97.12 221 VAL A CA 1
ATOM 1687 C C . VAL A 1 221 ? 16.812 -20.406 -10.68 1 97.12 221 VAL A C 1
ATOM 1689 O O . VAL A 1 221 ? 17.766 -20.5 -9.914 1 97.12 221 VAL A O 1
ATOM 1692 N N . GLU A 1 222 ? 16.172 -19.297 -10.945 1 97.38 222 GLU A N 1
ATOM 1693 C CA . GLU A 1 222 ? 16.438 -18.078 -10.188 1 97.38 222 GLU A CA 1
ATOM 1694 C C . GLU A 1 222 ? 15.125 -17.391 -9.781 1 97.38 222 GLU A C 1
ATOM 1696 O O . GLU A 1 222 ? 14.109 -17.547 -10.453 1 97.38 222 GLU A O 1
ATOM 1701 N N . PRO A 1 223 ? 15.211 -16.656 -8.617 1 97.81 223 PRO A N 1
ATOM 1702 C CA . PRO A 1 223 ? 14 -15.938 -8.219 1 97.81 223 PRO A CA 1
ATOM 1703 C C . PRO A 1 223 ? 13.594 -14.859 -9.219 1 97.81 223 PRO A C 1
ATOM 1705 O O . PRO A 1 223 ? 14.438 -14.086 -9.68 1 97.81 223 PRO A O 1
ATOM 1708 N N . GLN A 1 224 ? 12.422 -14.867 -9.609 1 97.88 224 GLN A N 1
ATOM 1709 C CA . GLN A 1 224 ? 11.758 -13.773 -10.305 1 97.88 224 GLN A CA 1
ATOM 1710 C C . GLN A 1 224 ? 10.672 -13.148 -9.43 1 97.88 224 GLN A C 1
ATOM 1712 O O . GLN A 1 224 ? 9.625 -13.758 -9.203 1 97.88 224 GLN A O 1
ATOM 1717 N N . LYS A 1 225 ? 10.898 -11.992 -9 1 97.44 225 LYS A N 1
ATOM 1718 C CA . LYS A 1 225 ? 9.984 -11.32 -8.086 1 97.44 225 LYS A CA 1
ATOM 1719 C C . LYS A 1 225 ? 8.719 -10.875 -8.805 1 97.44 225 LYS A C 1
ATOM 1721 O O . LYS A 1 225 ? 8.781 -10.344 -9.922 1 97.44 225 LYS A O 1
ATOM 1726 N N . GLY A 1 226 ? 7.609 -11.156 -8.227 1 98.06 226 GLY A N 1
ATOM 1727 C CA . GLY A 1 226 ? 6.32 -10.648 -8.664 1 98.06 226 GLY A CA 1
ATOM 1728 C C . GLY A 1 226 ? 5.582 -9.875 -7.582 1 98.06 226 GLY A C 1
ATOM 1729 O O . GLY A 1 226 ? 5.613 -10.258 -6.41 1 98.06 226 GLY A O 1
ATOM 1730 N N . GLN A 1 227 ? 5.02 -8.781 -7.973 1 97.69 227 GLN A N 1
ATOM 1731 C CA . GLN A 1 227 ? 4.152 -8 -7.098 1 97.69 227 GLN A CA 1
ATOM 1732 C C . GLN A 1 227 ? 2.727 -7.949 -7.645 1 97.69 227 GLN A C 1
ATOM 1734 O O . GLN A 1 227 ? 2.521 -7.715 -8.836 1 97.69 227 GLN A O 1
ATOM 1739 N N . ILE A 1 228 ? 1.723 -8.227 -6.777 1 97.94 228 ILE A N 1
ATOM 1740 C CA . ILE A 1 228 ? 0.321 -8.148 -7.176 1 97.94 228 ILE A CA 1
ATOM 1741 C C . ILE A 1 228 ? -0.449 -7.273 -6.195 1 97.94 228 ILE A C 1
ATOM 1743 O O . ILE A 1 228 ? -0.094 -7.188 -5.016 1 97.94 228 ILE A O 1
ATOM 1747 N N . MET A 1 229 ? -1.466 -6.711 -6.68 1 98.19 229 MET A N 1
ATOM 1748 C CA . MET A 1 229 ? -2.293 -5.789 -5.906 1 98.19 229 MET A CA 1
ATOM 1749 C C . MET A 1 229 ? -3.676 -6.379 -5.648 1 98.19 229 MET A C 1
ATOM 1751 O O . MET A 1 229 ? -4.289 -6.945 -6.555 1 98.19 229 MET A O 1
ATOM 1755 N N . HIS A 1 230 ? -4.098 -6.301 -4.449 1 98.31 230 HIS A N 1
ATOM 1756 C CA . HIS A 1 230 ? -5.453 -6.691 -4.07 1 98.31 230 HIS A CA 1
ATOM 1757 C C . HIS A 1 230 ? -6.316 -5.465 -3.789 1 98.31 230 HIS A C 1
ATOM 1759 O O . HIS A 1 230 ? -5.875 -4.527 -3.119 1 98.31 230 HIS A O 1
ATOM 1765 N N . MET A 1 231 ? -7.496 -5.52 -4.316 1 98.5 231 MET A N 1
ATOM 1766 C CA . MET A 1 231 ? -8.469 -4.445 -4.125 1 98.5 231 MET A CA 1
ATOM 1767 C C . MET A 1 231 ? -9.805 -5.004 -3.633 1 98.5 231 MET A C 1
ATOM 1769 O O . MET A 1 231 ? -10.062 -6.199 -3.764 1 98.5 231 MET A O 1
ATOM 1773 N N . HIS A 1 232 ? -10.586 -4.141 -3.084 1 98.56 232 HIS A N 1
ATOM 1774 C CA . HIS A 1 232 ? -11.961 -4.457 -2.723 1 98.56 232 HIS A CA 1
ATOM 1775 C C . HIS A 1 232 ? -12.945 -3.605 -3.516 1 98.56 232 HIS A C 1
ATOM 1777 O O . HIS A 1 232 ? -12.781 -2.387 -3.609 1 98.56 232 HIS A O 1
ATOM 1783 N N . VAL A 1 233 ? -13.844 -4.242 -4.09 1 97.69 233 VAL A N 1
ATOM 1784 C CA . VAL A 1 233 ? -14.914 -3.596 -4.84 1 97.69 233 VAL A CA 1
ATOM 1785 C C . VAL A 1 233 ? -16.266 -3.943 -4.215 1 97.69 233 VAL A C 1
ATOM 1787 O O . VAL A 1 233 ? -16.484 -5.074 -3.773 1 97.69 233 VAL A O 1
ATOM 1790 N N . ASP A 1 234 ? -17.156 -2.951 -4.125 1 96.31 234 ASP A N 1
ATOM 1791 C CA . ASP A 1 234 ? -18.5 -3.193 -3.588 1 96.31 234 ASP A CA 1
ATOM 1792 C C . ASP A 1 234 ? -19.406 -3.781 -4.656 1 96.31 234 ASP A C 1
ATOM 1794 O O . ASP A 1 234 ? -20.375 -3.133 -5.082 1 96.31 234 ASP A O 1
ATOM 1798 N N . ALA A 1 235 ? -19.141 -4.945 -5.086 1 97.25 235 ALA A N 1
ATOM 1799 C CA . ALA A 1 235 ? -19.906 -5.707 -6.074 1 97.25 235 ALA A CA 1
ATOM 1800 C C . ALA A 1 235 ? -19.688 -7.207 -5.898 1 97.25 235 ALA A C 1
ATOM 1802 O O . ALA A 1 235 ? -18.797 -7.629 -5.16 1 97.25 235 ALA A O 1
ATOM 1803 N N . ASP A 1 236 ? -20.562 -8 -6.41 1 98 236 ASP A N 1
ATOM 1804 C CA . ASP A 1 236 ? -20.328 -9.445 -6.469 1 98 236 ASP A CA 1
ATOM 1805 C C . ASP A 1 236 ? -19.359 -9.797 -7.59 1 98 236 ASP A C 1
ATOM 1807 O O . ASP A 1 236 ? -19.734 -9.844 -8.766 1 98 236 ASP A O 1
ATOM 1811 N N . THR A 1 237 ? -18.156 -10.102 -7.223 1 98.25 237 THR A N 1
ATOM 1812 C CA . THR A 1 237 ? -17.109 -10.367 -8.195 1 98.25 237 THR A CA 1
ATOM 1813 C C . THR A 1 237 ? -16.891 -11.875 -8.359 1 98.25 237 THR A C 1
ATOM 1815 O O . THR A 1 237 ? -15.93 -12.297 -9.008 1 98.25 237 THR A O 1
ATOM 1818 N N . SER A 1 238 ? -17.719 -12.719 -7.785 1 97.25 238 SER A N 1
ATOM 1819 C CA . SER A 1 238 ? -17.484 -14.156 -7.684 1 97.25 238 SER A CA 1
ATOM 1820 C C . SER A 1 238 ? -17.469 -14.805 -9.062 1 97.25 238 SER A C 1
ATOM 1822 O O . SER A 1 238 ? -16.891 -15.875 -9.242 1 97.25 238 SER A O 1
ATOM 1824 N N . ASN A 1 239 ? -18.078 -14.133 -10.039 1 97.75 239 ASN A N 1
ATOM 1825 C CA . ASN A 1 239 ? -18.172 -14.727 -11.367 1 97.75 239 ASN A CA 1
ATOM 1826 C C . ASN A 1 239 ? -17.453 -13.867 -12.414 1 97.75 239 ASN A C 1
ATOM 1828 O O . ASN A 1 239 ? -17.641 -14.078 -13.609 1 97.75 239 ASN A O 1
ATOM 1832 N N . TRP A 1 240 ? -16.719 -12.891 -11.938 1 98.44 240 TRP A N 1
ATOM 1833 C CA . TRP A 1 240 ? -15.953 -12.086 -12.891 1 98.44 240 TRP A CA 1
ATOM 1834 C C . TRP A 1 240 ? -14.906 -12.93 -13.594 1 98.44 240 TRP A C 1
ATOM 1836 O O . TRP A 1 240 ? -14.18 -13.703 -12.961 1 98.44 240 TRP A O 1
ATOM 1846 N N . PRO A 1 241 ? -14.828 -12.805 -14.922 1 98.44 241 PRO A N 1
ATOM 1847 C CA . PRO A 1 241 ? -13.82 -13.578 -15.656 1 98.44 241 PRO A CA 1
ATOM 1848 C C . PRO A 1 241 ? -12.398 -13.062 -15.43 1 98.44 241 PRO A C 1
ATOM 1850 O O . PRO A 1 241 ? -12.211 -11.969 -14.883 1 98.44 241 PRO A O 1
ATOM 1853 N N . VAL A 1 242 ? -11.461 -13.898 -15.789 1 98.31 242 VAL A N 1
ATOM 1854 C CA . VAL A 1 242 ? -10.062 -13.469 -15.852 1 98.31 242 VAL A CA 1
ATOM 1855 C C . VAL A 1 242 ? -9.875 -12.484 -17 1 98.31 242 VAL A C 1
ATOM 1857 O O . VAL A 1 242 ? -10.359 -12.719 -18.109 1 98.31 242 VAL A O 1
ATOM 1860 N N . ILE A 1 243 ? -9.25 -11.391 -16.734 1 98.62 243 ILE A N 1
ATOM 1861 C CA . ILE A 1 243 ? -8.977 -10.398 -17.766 1 98.62 243 ILE A CA 1
ATOM 1862 C C . ILE A 1 243 ? -7.52 -10.523 -18.219 1 98.62 243 ILE A C 1
ATOM 1864 O O . ILE A 1 243 ? -6.598 -10.375 -17.406 1 98.62 243 ILE A O 1
ATOM 1868 N N . LEU A 1 244 ? -7.355 -10.742 -19.5 1 97.56 244 LEU A N 1
ATOM 1869 C CA . LEU A 1 244 ? -6.031 -10.914 -20.094 1 97.56 244 LEU A CA 1
ATOM 1870 C C . LEU A 1 244 ? -5.801 -9.898 -21.219 1 97.56 244 LEU A C 1
ATOM 1872 O O . LEU A 1 244 ? -6.23 -10.117 -22.344 1 97.56 244 LEU A O 1
ATOM 1876 N N . PRO A 1 245 ? -5.105 -8.844 -20.906 1 96.88 245 PRO A N 1
ATOM 1877 C CA . PRO A 1 245 ? -4.754 -7.871 -21.938 1 96.88 245 PRO A CA 1
ATOM 1878 C C . PRO A 1 245 ? -3.547 -8.305 -22.766 1 96.88 245 PRO A C 1
ATOM 1880 O O . PRO A 1 245 ? -3.096 -9.453 -22.656 1 96.88 245 PRO A O 1
ATOM 1883 N N . LYS A 1 246 ? -3.156 -7.441 -23.672 1 92.44 246 LYS A N 1
ATOM 1884 C CA . LYS A 1 246 ? -1.989 -7.734 -24.5 1 92.44 246 LYS A CA 1
ATOM 1885 C C . LYS A 1 246 ? -0.725 -7.828 -23.656 1 92.44 246 LYS A C 1
ATOM 1887 O O . LYS A 1 246 ? 0.176 -8.609 -23.953 1 92.44 246 LYS A O 1
ATOM 1892 N N . SER A 1 247 ? -0.667 -7.082 -22.578 1 91.44 247 SER A N 1
ATOM 1893 C CA . SER A 1 247 ? 0.484 -7.109 -21.672 1 91.44 247 SER A CA 1
ATOM 1894 C C . SER A 1 247 ? 0.528 -8.398 -20.875 1 91.44 247 SER A C 1
ATOM 1896 O O . SER A 1 247 ? -0.377 -9.234 -20.969 1 91.44 247 SER A O 1
ATOM 1898 N N . SER A 1 248 ? 1.597 -8.625 -20.109 1 91.56 248 SER A N 1
ATOM 1899 C CA . SER A 1 248 ? 1.736 -9.805 -19.266 1 91.56 248 SER A CA 1
ATOM 1900 C C . SER A 1 248 ? 0.937 -9.648 -17.969 1 91.56 248 SER A C 1
ATOM 1902 O O . SER A 1 248 ? 0.896 -10.57 -17.141 1 91.56 248 SER A O 1
ATOM 1904 N N . HIS A 1 249 ? 0.321 -8.508 -17.828 1 96.94 249 HIS A N 1
ATOM 1905 C CA . HIS A 1 249 ? -0.468 -8.25 -16.625 1 96.94 249 HIS A CA 1
ATOM 1906 C C . HIS A 1 249 ? -1.876 -8.82 -16.766 1 96.94 249 HIS A C 1
ATOM 1908 O O . HIS A 1 249 ? -2.293 -9.211 -17.859 1 96.94 249 HIS A O 1
ATOM 1914 N N . TYR A 1 250 ? -2.557 -8.945 -15.633 1 97.81 250 TYR A N 1
ATOM 1915 C CA . TYR A 1 250 ? -3.887 -9.547 -15.602 1 97.81 250 TYR A CA 1
ATOM 1916 C C . TYR A 1 250 ? -4.738 -8.93 -14.5 1 97.81 250 TYR A C 1
ATOM 1918 O O . TYR A 1 250 ? -4.223 -8.219 -13.633 1 97.81 250 TYR A O 1
ATOM 1926 N N . LEU A 1 251 ? -6.035 -9.188 -14.578 1 98.44 251 LEU A N 1
ATOM 1927 C CA . LEU A 1 251 ? -6.98 -8.953 -13.492 1 98.44 251 LEU A CA 1
ATOM 1928 C C . LEU A 1 251 ? -7.832 -10.195 -13.242 1 98.44 251 LEU A C 1
ATOM 1930 O O . LEU A 1 251 ? -8.219 -10.891 -14.18 1 98.44 251 LEU A O 1
ATOM 1934 N N . LEU A 1 252 ? -8.102 -10.367 -11.93 1 96.62 252 LEU A N 1
ATOM 1935 C CA . LEU A 1 252 ? -8.977 -11.445 -11.477 1 96.62 252 LEU A CA 1
ATOM 1936 C C . LEU A 1 252 ? -9.961 -10.945 -10.43 1 96.62 252 LEU A C 1
ATOM 1938 O O . LEU A 1 252 ? -9.625 -10.086 -9.617 1 96.62 252 LEU A O 1
ATOM 1942 N N . GLY A 1 253 ? -11.133 -11.562 -10.562 1 97.12 253 GLY A N 1
ATOM 1943 C CA . GLY A 1 253 ? -12.055 -11.406 -9.453 1 97.12 253 GLY A CA 1
ATOM 1944 C C . GLY A 1 253 ? -12.195 -12.656 -8.609 1 97.12 253 GLY A C 1
ATOM 1945 O O . GLY A 1 253 ? -12.219 -13.766 -9.133 1 97.12 253 GLY A O 1
ATOM 1946 N N . PHE A 1 254 ? -12.164 -12.523 -7.301 1 97.12 254 PHE A N 1
ATOM 1947 C CA . PHE A 1 254 ? -12.492 -13.586 -6.355 1 97.12 254 PHE A CA 1
ATOM 1948 C C . PHE A 1 254 ? -13.766 -13.258 -5.59 1 97.12 254 PHE A C 1
ATOM 1950 O O . PHE A 1 254 ? -14.438 -12.266 -5.883 1 97.12 254 PHE A O 1
ATOM 1957 N N . ASP A 1 255 ? -14.156 -14.148 -4.73 1 96 255 ASP A N 1
ATOM 1958 C CA . ASP A 1 255 ? -15.367 -13.945 -3.941 1 96 255 ASP A CA 1
ATOM 1959 C C . ASP A 1 255 ? -15.219 -12.742 -3.014 1 96 255 ASP A C 1
ATOM 1961 O O . ASP A 1 255 ? -14.109 -12.266 -2.779 1 96 255 ASP A O 1
ATOM 1965 N N . ASP A 1 256 ? -16.328 -12.188 -2.639 1 96.19 256 ASP A N 1
ATOM 1966 C CA . ASP A 1 256 ? -16.422 -11.18 -1.582 1 96.19 256 ASP A CA 1
ATOM 1967 C C . ASP A 1 256 ? -15.828 -9.852 -2.029 1 96.19 256 ASP A C 1
ATOM 1969 O O . ASP A 1 256 ? -15.18 -9.164 -1.239 1 96.19 256 ASP A O 1
ATOM 1973 N N . GLY A 1 257 ? -15.953 -9.578 -3.309 1 98 257 GLY A N 1
ATOM 1974 C CA . GLY A 1 257 ? -15.555 -8.273 -3.818 1 98 257 GLY A CA 1
ATOM 1975 C C . GLY A 1 257 ? -14.055 -8.141 -3.996 1 98 257 GLY A C 1
ATOM 1976 O O . GLY A 1 257 ? -13.539 -7.027 -4.137 1 98 257 GLY A O 1
ATOM 1977 N N . LYS A 1 258 ? -13.352 -9.188 -3.971 1 98 258 LYS A N 1
ATOM 1978 C CA . LYS A 1 258 ? -11.898 -9.141 -4.09 1 98 258 LYS A CA 1
ATOM 1979 C C . LYS A 1 258 ? -11.461 -9.133 -5.555 1 98 258 LYS A C 1
ATOM 1981 O O . LYS A 1 258 ? -11.906 -9.961 -6.344 1 98 258 LYS A O 1
ATOM 1986 N N . VAL A 1 259 ? -10.672 -8.172 -5.922 1 98.56 259 VAL A N 1
ATOM 1987 C CA . VAL A 1 259 ? -10.094 -8.07 -7.258 1 98.56 259 VAL A CA 1
ATOM 1988 C C . VAL A 1 259 ? -8.57 -8 -7.16 1 98.56 259 VAL A C 1
ATOM 1990 O O . VAL A 1 259 ? -8.031 -7.246 -6.352 1 98.56 259 VAL A O 1
ATOM 1993 N N . VAL A 1 260 ? -7.898 -8.766 -7.945 1 98.5 260 VAL A N 1
ATOM 1994 C CA . VAL A 1 260 ? -6.441 -8.82 -7.934 1 98.5 260 VAL A CA 1
ATOM 1995 C C . VAL A 1 260 ? -5.891 -8.336 -9.273 1 98.5 260 VAL A C 1
ATOM 1997 O O . VAL A 1 260 ? -6.449 -8.648 -10.328 1 98.5 260 VAL A O 1
ATOM 2000 N N . ALA A 1 261 ? -4.895 -7.539 -9.258 1 98.5 261 ALA A N 1
ATOM 2001 C CA . ALA A 1 261 ? -4.16 -7.086 -10.438 1 98.5 261 ALA A CA 1
ATOM 2002 C C . ALA A 1 261 ? -2.682 -7.449 -10.336 1 98.5 261 ALA A C 1
ATOM 2004 O O . ALA A 1 261 ? -2.047 -7.215 -9.305 1 98.5 261 ALA A O 1
ATOM 2005 N N . GLY A 1 262 ? -2.197 -8.023 -11.352 1 96.56 262 GLY A N 1
ATOM 2006 C CA . GLY A 1 262 ? -0.789 -8.391 -11.359 1 96.56 262 GLY A CA 1
ATOM 2007 C C . GLY A 1 262 ? -0.253 -8.688 -12.742 1 96.56 262 GLY A C 1
ATOM 2008 O O . GLY A 1 262 ? -0.963 -8.523 -13.742 1 96.56 262 GLY A O 1
ATOM 2009 N N . ALA A 1 263 ? 0.867 -9.047 -12.797 1 95.75 263 ALA A N 1
ATOM 2010 C CA . ALA A 1 263 ? 1.97 -8.914 -11.852 1 95.75 263 ALA A CA 1
ATOM 2011 C C . ALA A 1 263 ? 3.193 -8.289 -12.516 1 95.75 263 ALA A C 1
ATOM 2013 O O . ALA A 1 263 ? 3.342 -8.359 -13.742 1 95.75 263 ALA A O 1
ATOM 2014 N N . THR A 1 264 ? 4.094 -7.695 -11.664 1 97.19 264 THR A N 1
ATOM 2015 C CA . THR A 1 264 ? 5.43 -7.391 -12.172 1 97.19 264 THR A CA 1
ATOM 2016 C C . THR A 1 264 ? 6.199 -8.672 -12.461 1 97.19 264 THR A C 1
ATOM 2018 O O . THR A 1 264 ? 5.812 -9.758 -12.008 1 97.19 264 THR A O 1
ATOM 2021 N N . ARG A 1 265 ? 7.156 -8.602 -13.289 1 96.69 265 ARG A N 1
ATOM 2022 C CA . ARG A 1 265 ? 8.148 -9.633 -13.578 1 96.69 265 ARG A CA 1
ATOM 2023 C C . ARG A 1 265 ? 9.562 -9.078 -13.461 1 96.69 265 ARG A C 1
ATOM 2025 O O . ARG A 1 265 ? 10.117 -8.562 -14.438 1 96.69 265 ARG A O 1
ATOM 2032 N N . GLU A 1 266 ? 10.078 -9.25 -12.25 1 96.44 266 GLU A N 1
ATOM 2033 C CA . GLU A 1 266 ? 11.344 -8.602 -11.93 1 96.44 266 GLU A CA 1
ATOM 2034 C C . GLU A 1 266 ? 12.484 -9.609 -11.867 1 96.44 266 GLU A C 1
ATOM 2036 O O . GLU A 1 266 ? 12.711 -10.234 -10.828 1 96.44 266 GLU A O 1
ATOM 2041 N N . VAL A 1 267 ? 13.203 -9.703 -12.945 1 95 267 VAL A N 1
ATOM 2042 C CA . VAL A 1 267 ? 14.352 -10.594 -13.008 1 95 267 VAL A CA 1
ATOM 2043 C C . VAL A 1 267 ? 15.547 -9.945 -12.312 1 95 267 VAL A C 1
ATOM 2045 O O . VAL A 1 267 ? 15.656 -8.719 -12.266 1 95 267 VAL A O 1
ATOM 2048 N N . GLY A 1 268 ? 16.391 -10.742 -11.781 1 93.62 268 GLY A N 1
ATOM 2049 C CA . GLY A 1 268 ? 17.609 -10.227 -11.156 1 93.62 268 GLY A CA 1
ATOM 2050 C C . GLY A 1 268 ? 17.359 -9.594 -9.797 1 93.62 268 GLY A C 1
ATOM 2051 O O . GLY A 1 268 ? 18.219 -8.891 -9.266 1 93.62 268 GLY A O 1
ATOM 2052 N N . SER A 1 269 ? 16.234 -9.766 -9.211 1 92.31 269 SER A N 1
ATOM 2053 C CA . SER A 1 269 ? 15.859 -9.156 -7.941 1 92.31 269 SER A CA 1
ATOM 2054 C C . SER A 1 269 ? 16.531 -9.867 -6.773 1 92.31 269 SER A C 1
ATOM 2056 O O . SER A 1 269 ? 16.562 -9.352 -5.656 1 92.31 269 SER A O 1
ATOM 2058 N N . GLY A 1 270 ? 17.047 -11.164 -7.066 1 96.19 270 GLY A N 1
ATOM 2059 C CA . GLY A 1 270 ? 17.453 -12 -5.949 1 96.19 270 GLY A CA 1
ATOM 2060 C C . GLY A 1 270 ? 16.312 -12.328 -5 1 96.19 270 GLY A C 1
ATOM 2061 O O . GLY A 1 270 ? 15.211 -12.641 -5.438 1 96.19 270 GLY A O 1
ATOM 2062 N N . TYR A 1 271 ? 16.594 -12.328 -3.756 1 97.5 271 TYR A N 1
ATOM 2063 C CA . TYR A 1 271 ? 15.609 -12.734 -2.762 1 97.5 271 TYR A CA 1
ATOM 2064 C C . TYR A 1 271 ? 14.984 -11.523 -2.076 1 97.5 271 TYR A C 1
ATOM 2066 O O . TYR A 1 271 ? 14.516 -11.617 -0.942 1 97.5 271 TYR A O 1
ATOM 2074 N N . ASP A 1 272 ? 15.031 -10.367 -2.838 1 96.12 272 ASP A N 1
ATOM 2075 C CA . ASP A 1 272 ? 14.445 -9.125 -2.342 1 96.12 272 ASP A CA 1
ATOM 2076 C C . ASP A 1 272 ? 12.922 -9.203 -2.326 1 96.12 272 ASP A C 1
ATOM 2078 O O . ASP A 1 272 ? 12.297 -9.445 -3.361 1 96.12 272 ASP A O 1
ATOM 2082 N N . THR A 1 273 ? 12.32 -8.977 -1.137 1 97.19 273 THR A N 1
ATOM 2083 C CA . THR A 1 273 ? 10.867 -9.094 -1.033 1 97.19 273 THR A CA 1
ATOM 2084 C C . THR A 1 273 ? 10.234 -7.734 -0.728 1 97.19 273 THR A C 1
ATOM 2086 O O . THR A 1 273 ? 9.102 -7.668 -0.253 1 97.19 273 THR A O 1
ATOM 2089 N N . LYS A 1 274 ? 10.945 -6.645 -1.022 1 96.19 274 LYS A N 1
ATOM 2090 C CA . LYS A 1 274 ? 10.406 -5.309 -0.794 1 96.19 274 LYS A CA 1
ATOM 2091 C C . LYS A 1 274 ? 9.242 -5.016 -1.73 1 96.19 274 LYS A C 1
ATOM 2093 O O . LYS A 1 274 ? 9.281 -5.359 -2.914 1 96.19 274 LYS A O 1
ATOM 2098 N N . GLN A 1 275 ? 8.219 -4.434 -1.138 1 96.94 275 GLN A N 1
ATOM 2099 C CA . GLN A 1 275 ? 7.211 -3.787 -1.967 1 96.94 275 GLN A CA 1
ATOM 2100 C C . GLN A 1 275 ? 7.703 -2.438 -2.484 1 96.94 275 GLN A C 1
ATOM 2102 O O . GLN A 1 275 ? 7.613 -1.429 -1.782 1 96.94 275 GLN A O 1
ATOM 2107 N N . THR A 1 276 ? 8.125 -2.35 -3.699 1 97.94 276 THR A N 1
ATOM 2108 C CA . THR A 1 276 ? 8.852 -1.176 -4.168 1 97.94 276 THR A CA 1
ATOM 2109 C C . THR A 1 276 ? 7.902 -0.163 -4.793 1 97.94 276 THR A C 1
ATOM 2111 O O . THR A 1 276 ? 6.836 -0.531 -5.293 1 97.94 276 THR A O 1
ATOM 2114 N N . ALA A 1 277 ? 8.312 1.049 -4.797 1 98.44 277 ALA A N 1
ATOM 2115 C CA . ALA A 1 277 ? 7.547 2.121 -5.43 1 98.44 277 ALA A CA 1
ATOM 2116 C C . ALA A 1 277 ? 7.328 1.835 -6.914 1 98.44 277 ALA A C 1
ATOM 2118 O O . ALA A 1 277 ? 6.211 1.972 -7.422 1 98.44 277 ALA A O 1
ATOM 2119 N N . ALA A 1 278 ? 8.383 1.42 -7.586 1 97.88 278 ALA A N 1
ATOM 2120 C CA . ALA A 1 278 ? 8.289 1.166 -9.023 1 97.88 278 ALA A CA 1
ATOM 2121 C C . ALA A 1 278 ? 7.344 0.005 -9.312 1 97.88 278 ALA A C 1
ATOM 2123 O O . ALA A 1 278 ? 6.57 0.053 -10.273 1 97.88 278 ALA A O 1
ATOM 2124 N N . GLY A 1 279 ? 7.473 -1.066 -8.508 1 98.06 279 GLY A N 1
ATOM 2125 C CA . GLY A 1 279 ? 6.574 -2.197 -8.688 1 98.06 279 GLY A CA 1
ATOM 2126 C C . GLY A 1 279 ? 5.117 -1.839 -8.492 1 98.06 279 GLY A C 1
ATOM 2127 O O . GLY A 1 279 ? 4.258 -2.23 -9.281 1 98.06 279 GLY A O 1
ATOM 2128 N N . MET A 1 280 ? 4.852 -1.095 -7.449 1 98.31 280 MET A N 1
ATOM 2129 C CA . MET A 1 280 ? 3.488 -0.642 -7.188 1 98.31 280 MET A CA 1
ATOM 2130 C C . MET A 1 280 ? 2.969 0.214 -8.336 1 98.31 280 MET A C 1
ATOM 2132 O O . MET A 1 280 ? 1.839 0.03 -8.789 1 98.31 280 MET A O 1
ATOM 2136 N N . GLN A 1 281 ? 3.775 1.137 -8.781 1 98.31 281 GLN A N 1
ATOM 2137 C CA . GLN A 1 281 ? 3.391 2.016 -9.883 1 98.31 281 GLN A CA 1
ATOM 2138 C C . GLN A 1 281 ? 3.041 1.212 -11.133 1 98.31 281 GLN A C 1
ATOM 2140 O O . GLN A 1 281 ? 2.061 1.513 -11.812 1 98.31 281 GLN A O 1
ATOM 2145 N N . GLU A 1 282 ? 3.848 0.254 -11.422 1 98.19 282 GLU A N 1
ATOM 2146 C CA . GLU A 1 282 ? 3.633 -0.574 -12.602 1 98.19 282 GLU A CA 1
ATOM 2147 C C . GLU A 1 282 ? 2.293 -1.302 -12.531 1 98.19 282 GLU A C 1
ATOM 2149 O O . GLU A 1 282 ? 1.506 -1.256 -13.477 1 98.19 282 GLU A O 1
ATOM 2154 N N . VAL A 1 283 ? 2.023 -1.955 -11.406 1 98.5 283 VAL A N 1
ATOM 2155 C CA . VAL A 1 283 ? 0.803 -2.742 -11.258 1 98.5 283 VAL A CA 1
ATOM 2156 C C . VAL A 1 283 ? -0.416 -1.825 -11.344 1 98.5 283 VAL A C 1
ATOM 2158 O O . VAL A 1 283 ? -1.385 -2.133 -12.047 1 98.5 283 VAL A O 1
ATOM 2161 N N . LEU A 1 284 ? -0.342 -0.7 -10.688 1 98.69 284 LEU A N 1
ATOM 2162 C CA . LEU A 1 284 ? -1.446 0.253 -10.703 1 98.69 284 LEU A CA 1
ATOM 2163 C C . LEU A 1 284 ? -1.694 0.776 -12.109 1 98.69 284 LEU A C 1
ATOM 2165 O O . LEU A 1 284 ? -2.836 0.811 -12.57 1 98.69 284 LEU A O 1
ATOM 2169 N N . ARG A 1 285 ? -0.653 1.189 -12.773 1 98 285 ARG A N 1
ATOM 2170 C CA . ARG A 1 285 ? -0.748 1.747 -14.125 1 98 285 ARG A CA 1
ATOM 2171 C C . ARG A 1 285 ? -1.365 0.742 -15.086 1 98 285 ARG A C 1
ATOM 2173 O O . ARG A 1 285 ? -2.295 1.073 -15.828 1 98 285 ARG A O 1
ATOM 2180 N N . GLU A 1 286 ? -0.872 -0.477 -15.07 1 98.31 286 GLU A N 1
ATOM 2181 C CA . GLU A 1 286 ? -1.343 -1.499 -16 1 98.31 286 GLU A CA 1
ATOM 2182 C C . GLU A 1 286 ? -2.789 -1.887 -15.703 1 98.31 286 GLU A C 1
ATOM 2184 O O . GLU A 1 286 ? -3.576 -2.115 -16.625 1 98.31 286 GLU A O 1
ATOM 2189 N N . ALA A 1 287 ? -3.129 -1.938 -14.43 1 98.56 287 ALA A N 1
ATOM 2190 C CA . ALA A 1 287 ? -4.5 -2.275 -14.055 1 98.56 287 ALA A CA 1
ATOM 2191 C C . ALA A 1 287 ? -5.477 -1.205 -14.531 1 98.56 287 ALA A C 1
ATOM 2193 O O . ALA A 1 287 ? -6.488 -1.518 -15.164 1 98.56 287 ALA A O 1
ATOM 2194 N N . LEU A 1 288 ? -5.152 0.066 -14.289 1 98.56 288 LEU A N 1
ATOM 2195 C CA . LEU A 1 288 ? -6.086 1.154 -14.562 1 98.56 288 LEU A CA 1
ATOM 2196 C C . LEU A 1 288 ? -6.125 1.47 -16.062 1 98.56 288 LEU A C 1
ATOM 2198 O O . LEU A 1 288 ? -7.098 2.055 -16.547 1 98.56 288 LEU A O 1
ATOM 2202 N N . LYS A 1 289 ? -5.062 1.124 -16.75 1 97.75 289 LYS A N 1
ATOM 2203 C CA . LYS A 1 289 ? -5.055 1.245 -18.203 1 97.75 289 LYS A CA 1
ATOM 2204 C C . LYS A 1 289 ? -6.133 0.365 -18.844 1 97.75 289 LYS A C 1
ATOM 2206 O O . LYS A 1 289 ? -6.762 0.755 -19.828 1 97.75 289 LYS A O 1
ATOM 2211 N N . VAL A 1 290 ? -6.371 -0.784 -18.266 1 98.12 290 VAL A N 1
ATOM 2212 C CA . VAL A 1 290 ? -7.297 -1.775 -18.797 1 98.12 290 VAL A CA 1
ATOM 2213 C C . VAL A 1 290 ? -8.672 -1.596 -18.172 1 98.12 290 VAL A C 1
ATOM 2215 O O . VAL A 1 290 ? -9.695 -1.741 -18.844 1 98.12 290 VAL A O 1
ATOM 2218 N N . ALA A 1 291 ? -8.695 -1.273 -16.906 1 98.62 291 ALA A N 1
ATOM 2219 C CA . ALA A 1 291 ? -9.938 -1.168 -16.125 1 98.62 291 ALA A CA 1
ATOM 2220 C C . ALA A 1 291 ? -9.953 0.113 -15.305 1 98.62 291 ALA A C 1
ATOM 2222 O O . ALA A 1 291 ? -9.93 0.063 -14.07 1 98.62 291 ALA A O 1
ATOM 2223 N N . PRO A 1 292 ? -10.188 1.254 -15.953 1 98.56 292 PRO A N 1
ATOM 2224 C CA . PRO A 1 292 ? -10.203 2.527 -15.234 1 98.56 292 PRO A CA 1
ATOM 2225 C C . PRO A 1 292 ? -11.344 2.621 -14.219 1 98.56 292 PRO A C 1
ATOM 2227 O O . PRO A 1 292 ? -11.297 3.443 -13.305 1 98.56 292 PRO A O 1
ATOM 2230 N N . GLY A 1 293 ? -12.359 1.763 -14.352 1 98.5 293 GLY A N 1
ATOM 2231 C CA . GLY A 1 293 ? -13.461 1.742 -13.406 1 98.5 293 GLY A CA 1
ATOM 2232 C C . GLY A 1 293 ? -13.047 1.333 -12.008 1 98.5 293 GLY A C 1
ATOM 2233 O O . GLY A 1 293 ? -13.82 1.468 -11.055 1 98.5 293 GLY A O 1
ATOM 2234 N N . LEU A 1 294 ? -11.773 0.871 -11.797 1 98.69 294 LEU A N 1
ATOM 2235 C CA . LEU A 1 294 ? -11.258 0.464 -10.5 1 98.69 294 LEU A CA 1
ATOM 2236 C C . LEU A 1 294 ? -10.594 1.64 -9.781 1 98.69 294 LEU A C 1
ATOM 2238 O O . LEU A 1 294 ? -10.109 1.496 -8.656 1 98.69 294 LEU A O 1
ATOM 2242 N N . ALA A 1 295 ? -10.617 2.777 -10.367 1 98.25 295 ALA A N 1
ATOM 2243 C CA . ALA A 1 295 ? -9.844 3.936 -9.914 1 98.25 295 ALA A CA 1
ATOM 2244 C C . ALA A 1 295 ? -10.195 4.301 -8.477 1 98.25 295 ALA A C 1
ATOM 2246 O O . ALA A 1 295 ? -9.312 4.617 -7.676 1 98.25 295 ALA A O 1
ATOM 2247 N N . ASP A 1 296 ? -11.453 4.207 -8.086 1 97.25 296 ASP A N 1
ATOM 2248 C CA . ASP A 1 296 ? -11.898 4.688 -6.785 1 97.25 296 ASP A CA 1
ATOM 2249 C C . ASP A 1 296 ? -12.008 3.539 -5.781 1 97.25 296 ASP A C 1
ATOM 2251 O O . ASP A 1 296 ? -12.445 3.736 -4.648 1 97.25 296 ASP A O 1
ATOM 2255 N N . GLU A 1 297 ? -11.609 2.371 -6.227 1 98.12 297 GLU A N 1
ATOM 2256 C CA . GLU A 1 297 ? -11.719 1.21 -5.348 1 98.12 297 GLU A CA 1
ATOM 2257 C C . GLU A 1 297 ? -10.547 1.149 -4.367 1 98.12 297 GLU A C 1
ATOM 2259 O O . GLU A 1 297 ? -9.484 1.71 -4.629 1 98.12 297 GLU A O 1
ATOM 2264 N N . GLU A 1 298 ? -10.742 0.485 -3.246 1 98.25 298 GLU A N 1
ATOM 2265 C CA . GLU A 1 298 ? -9.773 0.428 -2.154 1 98.25 298 GLU A CA 1
ATOM 2266 C C . GLU A 1 298 ? -8.688 -0.608 -2.434 1 98.25 298 GLU A C 1
ATOM 2268 O O . GLU A 1 298 ? -8.992 -1.762 -2.744 1 98.25 298 GLU A O 1
ATOM 2273 N N . VAL A 1 299 ? -7.441 -0.185 -2.4 1 98.38 299 VAL A N 1
ATOM 2274 C CA . VAL A 1 299 ? -6.32 -1.12 -2.438 1 98.38 299 VAL A CA 1
ATOM 2275 C C . VAL A 1 299 ? -6.07 -1.686 -1.041 1 98.38 299 VAL A C 1
ATOM 2277 O O . VAL A 1 299 ? -5.738 -0.943 -0.115 1 98.38 299 VAL A O 1
ATOM 2280 N N . THR A 1 300 ? -6.145 -2.963 -0.901 1 97.25 300 THR A N 1
ATOM 2281 C CA . THR A 1 300 ? -6.145 -3.553 0.433 1 97.25 300 THR A CA 1
ATOM 2282 C C . THR A 1 300 ? -4.781 -4.152 0.759 1 97.25 300 THR A C 1
ATOM 2284 O O . THR A 1 300 ? -4.383 -4.203 1.925 1 97.25 300 THR A O 1
ATOM 2287 N N . GLU A 1 301 ? -4.07 -4.594 -0.328 1 95.56 301 GLU A N 1
ATOM 2288 C CA . GLU A 1 301 ? -2.773 -5.203 -0.051 1 95.56 301 GLU A CA 1
ATOM 2289 C C . GLU A 1 301 ? -1.965 -5.391 -1.333 1 95.56 301 GLU A C 1
ATOM 2291 O O . GLU A 1 301 ? -2.525 -5.395 -2.432 1 95.56 301 GLU A O 1
ATOM 2296 N N . PHE A 1 302 ? -0.695 -5.457 -1.115 1 96.19 302 PHE A N 1
ATOM 2297 C CA . PHE A 1 302 ? 0.24 -5.957 -2.117 1 96.19 302 PHE A CA 1
ATOM 2298 C C . PHE A 1 302 ? 0.926 -7.227 -1.629 1 96.19 302 PHE A C 1
ATOM 2300 O O . PHE A 1 302 ? 1.321 -7.316 -0.464 1 96.19 302 PHE A O 1
ATOM 2307 N N . ARG A 1 303 ? 0.971 -8.172 -2.502 1 96.56 303 ARG A N 1
ATOM 2308 C CA . ARG A 1 303 ? 1.688 -9.406 -2.197 1 96.56 303 ARG A CA 1
ATOM 2309 C C . ARG A 1 303 ? 2.918 -9.562 -3.086 1 96.56 303 ARG A C 1
ATOM 2311 O O . ARG A 1 303 ? 2.885 -9.203 -4.266 1 96.56 303 ARG A O 1
ATOM 2318 N N . ILE A 1 304 ? 3.99 -10.109 -2.453 1 97.56 304 ILE A N 1
ATOM 2319 C CA . ILE A 1 304 ? 5.254 -10.312 -3.154 1 97.56 304 ILE A CA 1
ATOM 2320 C C . ILE A 1 304 ? 5.609 -11.797 -3.158 1 97.56 304 ILE A C 1
ATOM 2322 O O . ILE A 1 304 ? 5.559 -12.453 -2.117 1 97.56 304 ILE A O 1
ATOM 2326 N N . GLY A 1 305 ? 5.914 -12.25 -4.309 1 98 305 GLY A N 1
ATOM 2327 C CA . GLY A 1 305 ? 6.348 -13.633 -4.441 1 98 305 GLY A CA 1
ATOM 2328 C C . GLY A 1 305 ? 7.605 -13.781 -5.277 1 98 305 GLY A C 1
ATOM 2329 O O . GLY A 1 305 ? 7.801 -13.055 -6.254 1 98 305 GLY A O 1
ATOM 2330 N N . LEU A 1 306 ? 8.43 -14.711 -4.891 1 98.5 306 LEU A N 1
ATOM 2331 C CA . LEU A 1 306 ? 9.633 -15.055 -5.641 1 98.5 306 LEU A CA 1
ATOM 2332 C C . LEU A 1 306 ? 9.422 -16.344 -6.441 1 98.5 306 LEU A C 1
ATOM 2334 O O . LEU A 1 306 ? 9.539 -17.438 -5.902 1 98.5 306 LEU A O 1
ATOM 2338 N N . ARG A 1 307 ? 9.148 -16.141 -7.707 1 98.31 307 ARG A N 1
ATOM 2339 C CA . ARG A 1 307 ? 8.914 -17.281 -8.594 1 98.31 307 ARG A CA 1
ATOM 2340 C C . ARG A 1 307 ? 10.219 -17.984 -8.938 1 98.31 307 ARG A C 1
ATOM 2342 O O . ARG A 1 307 ? 11.242 -17.344 -9.188 1 98.31 307 ARG A O 1
ATOM 2349 N N . PRO A 1 308 ? 10.164 -19.297 -8.789 1 98.25 308 PRO A N 1
ATOM 2350 C CA . PRO A 1 308 ? 11.336 -20.016 -9.289 1 98.25 308 PRO A CA 1
ATOM 2351 C C . PRO A 1 308 ? 11.367 -20.109 -10.812 1 98.25 308 PRO A C 1
ATOM 2353 O O . PRO A 1 308 ? 10.82 -21.062 -11.391 1 98.25 308 PRO A O 1
ATOM 2356 N N . ALA A 1 309 ? 12.039 -19.234 -11.43 1 97.06 309 ALA A N 1
ATOM 2357 C CA . ALA A 1 309 ? 12 -19.109 -12.891 1 97.06 309 ALA A CA 1
ATOM 2358 C C . ALA A 1 309 ? 13.305 -19.609 -13.508 1 97.06 309 ALA A C 1
ATOM 2360 O O . ALA A 1 309 ? 14.383 -19.453 -12.93 1 97.06 309 ALA A O 1
ATOM 2361 N N . GLY A 1 310 ? 13.172 -20.328 -14.578 1 94 310 GLY A N 1
ATOM 2362 C CA . GLY A 1 310 ? 14.289 -20.766 -15.391 1 94 310 GLY A CA 1
ATOM 2363 C C . GLY A 1 310 ? 14.156 -20.391 -16.859 1 94 310 GLY A C 1
ATOM 2364 O O . GLY A 1 310 ? 13.18 -19.766 -17.25 1 94 310 GLY A O 1
ATOM 2365 N N . PRO A 1 311 ? 15.148 -20.688 -17.547 1 92.56 311 PRO A N 1
ATOM 2366 C CA . PRO A 1 311 ? 15.117 -20.375 -18.984 1 92.56 311 PRO A CA 1
ATOM 2367 C C . PRO A 1 311 ? 13.992 -21.094 -19.719 1 92.56 311 PRO A C 1
ATOM 2369 O O . PRO A 1 311 ? 13.461 -20.562 -20.703 1 92.56 311 PRO A O 1
ATOM 2372 N N . ASN A 1 312 ? 13.656 -22.266 -19.234 1 91.5 312 ASN A N 1
ATOM 2373 C CA . ASN A 1 312 ? 12.523 -23 -19.797 1 91.5 312 ASN A CA 1
ATOM 2374 C C . ASN A 1 312 ? 11.234 -22.703 -19.031 1 91.5 312 ASN A C 1
ATOM 2376 O O . ASN A 1 312 ? 11.242 -22.578 -17.812 1 91.5 312 ASN A O 1
ATOM 2380 N N . PRO A 1 313 ? 10.148 -22.688 -19.781 1 92.31 313 PRO A N 1
ATOM 2381 C CA . PRO A 1 313 ? 8.875 -22.359 -19.125 1 92.31 313 PRO A CA 1
ATOM 2382 C C . PRO A 1 313 ? 8.227 -23.562 -18.453 1 92.31 313 PRO A C 1
ATOM 2384 O O . PRO A 1 313 ? 7.098 -23.469 -17.969 1 92.31 313 PRO A O 1
ATOM 2387 N N . TYR A 1 314 ? 8.945 -24.703 -18.5 1 95.25 314 TYR A N 1
ATOM 2388 C CA . TYR A 1 314 ? 8.398 -25.891 -17.844 1 95.25 314 TYR A CA 1
ATOM 2389 C C . TYR A 1 314 ? 9.336 -26.406 -16.75 1 95.25 314 TYR A C 1
ATOM 2391 O O . TYR A 1 314 ? 10.531 -26.094 -16.766 1 95.25 314 TYR A O 1
ATOM 2399 N N . PRO A 1 315 ? 8.812 -27.125 -15.812 1 98 315 PRO A N 1
ATOM 2400 C CA . PRO A 1 315 ? 9.562 -27.469 -14.602 1 98 315 PRO A CA 1
ATOM 2401 C C . PRO A 1 315 ? 10.516 -28.656 -14.828 1 98 315 PRO A C 1
ATOM 2403 O O . PRO A 1 315 ? 10.531 -29.25 -15.906 1 98 315 PRO A O 1
ATOM 2406 N N . ILE A 1 316 ? 11.359 -28.859 -13.859 1 98.31 316 ILE A N 1
ATOM 2407 C CA . ILE A 1 316 ? 12.195 -30.047 -13.719 1 98.31 316 ILE A CA 1
ATOM 2408 C C . ILE A 1 316 ? 11.562 -31.016 -12.719 1 98.31 316 ILE A C 1
ATOM 2410 O O . ILE A 1 316 ? 11.289 -30.641 -11.578 1 98.31 316 ILE A O 1
ATOM 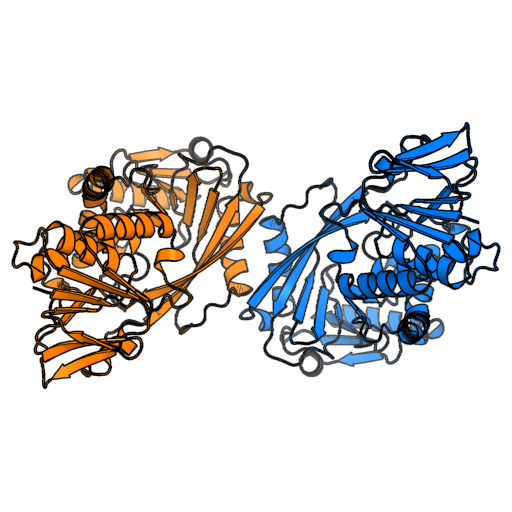2414 N N . LEU A 1 317 ? 11.297 -32.25 -13.164 1 98.12 317 LEU A N 1
ATOM 2415 C CA . LEU A 1 317 ? 10.562 -33.219 -12.359 1 98.12 317 LEU A CA 1
ATOM 2416 C C . LEU A 1 317 ? 11.281 -34.562 -12.359 1 98.12 317 LEU A C 1
ATOM 2418 O O . LEU A 1 317 ? 11.828 -34.969 -13.383 1 98.12 317 LEU A O 1
ATOM 2422 N N . GLY A 1 318 ? 11.227 -35.25 -11.195 1 97.56 318 GLY A N 1
ATOM 2423 C CA . GLY A 1 318 ? 11.594 -36.656 -11.211 1 97.56 318 GLY A CA 1
ATOM 2424 C C . GLY A 1 318 ? 12.945 -36.906 -10.578 1 97.56 318 GLY A C 1
ATOM 2425 O O . GLY A 1 318 ? 13.484 -36.062 -9.867 1 97.56 318 GLY A O 1
ATOM 2426 N N . PRO A 1 319 ? 13.414 -38.125 -10.797 1 97.75 319 PRO A N 1
ATOM 2427 C CA . PRO A 1 319 ? 14.656 -38.531 -10.156 1 97.75 319 PRO A CA 1
ATOM 2428 C C . PRO A 1 319 ? 15.883 -37.812 -10.719 1 97.75 319 PRO A C 1
ATOM 2430 O O . PRO A 1 319 ? 15.883 -37.406 -11.891 1 97.75 319 PRO A O 1
ATOM 2433 N N . VAL A 1 320 ? 16.844 -37.625 -9.852 1 97 320 VAL A N 1
ATOM 2434 C CA . VAL A 1 320 ? 18.125 -37.031 -10.258 1 97 320 VAL A CA 1
ATOM 2435 C C . VAL A 1 320 ? 19.094 -38.125 -10.656 1 97 320 VAL A C 1
ATOM 2437 O O . VAL A 1 320 ? 19.344 -39.062 -9.883 1 97 320 VAL A O 1
ATOM 2440 N N . LYS A 1 321 ? 19.625 -37.906 -11.812 1 92.5 321 LYS A N 1
ATOM 2441 C CA . LYS A 1 321 ? 20.578 -38.906 -12.297 1 92.5 321 LYS A CA 1
ATOM 2442 C C . LYS A 1 321 ? 21.781 -39 -11.367 1 92.5 321 LYS A C 1
ATOM 2444 O O . LYS A 1 321 ? 22.297 -37.969 -10.898 1 92.5 321 LYS A O 1
ATOM 2449 N N . ASP A 1 322 ? 22.203 -40.125 -10.969 1 91.06 322 ASP A N 1
ATOM 2450 C CA . ASP A 1 322 ? 23.422 -40.469 -10.234 1 91.06 322 ASP A CA 1
ATOM 2451 C C . ASP A 1 322 ? 23.312 -40.031 -8.773 1 91.06 322 ASP A C 1
ATOM 2453 O O . ASP A 1 322 ? 24.312 -40 -8.055 1 91.06 322 ASP A O 1
ATOM 2457 N N . VAL A 1 323 ? 22.203 -39.469 -8.391 1 96.75 323 VAL A N 1
ATOM 2458 C CA . VAL A 1 323 ? 21.953 -39.25 -6.973 1 96.75 323 VAL A CA 1
ATOM 2459 C C . VAL A 1 323 ? 20.734 -40.031 -6.52 1 96.75 323 VAL A C 1
ATOM 2461 O O . VAL A 1 323 ? 19.594 -39.594 -6.629 1 96.75 323 VAL A O 1
ATOM 2464 N N . ALA A 1 324 ? 20.969 -41.156 -5.926 1 97.25 324 ALA A N 1
ATOM 2465 C CA . ALA A 1 324 ? 19.875 -42 -5.48 1 97.25 324 ALA A CA 1
ATOM 2466 C C . ALA A 1 324 ? 19.094 -41.375 -4.344 1 97.25 324 ALA A C 1
ATOM 2468 O O . ALA A 1 324 ? 19.656 -40.625 -3.539 1 97.25 324 ALA A O 1
ATOM 2469 N N . GLY A 1 325 ? 17.812 -41.531 -4.348 1 97.69 325 GLY A N 1
ATOM 2470 C CA . GLY A 1 325 ? 16.984 -41.094 -3.232 1 97.69 325 GLY A CA 1
ATOM 2471 C C . GLY A 1 325 ? 16.531 -39.625 -3.34 1 97.69 325 GLY A C 1
ATOM 2472 O O . GLY A 1 325 ? 15.953 -39.094 -2.402 1 97.69 325 GLY A O 1
ATOM 2473 N N . LEU A 1 326 ? 16.859 -39.031 -4.469 1 98.62 326 LEU A N 1
ATOM 2474 C CA . LEU A 1 326 ? 16.516 -37.625 -4.641 1 98.62 326 LEU A CA 1
ATOM 2475 C C . LEU A 1 326 ? 15.617 -37.438 -5.859 1 98.62 326 LEU A C 1
ATOM 2477 O O . LEU A 1 326 ? 15.914 -37.938 -6.941 1 98.62 326 LEU A O 1
ATOM 2481 N N . HIS A 1 327 ? 14.484 -36.781 -5.672 1 98.75 327 HIS A N 1
ATOM 2482 C CA . HIS A 1 327 ? 13.594 -36.344 -6.742 1 98.75 327 HIS A CA 1
ATOM 2483 C C . HIS A 1 327 ? 13.414 -34.844 -6.734 1 98.75 327 HIS A C 1
ATOM 2485 O O . HIS A 1 327 ? 13.578 -34.188 -5.691 1 98.75 327 HIS A O 1
ATOM 2491 N N . LEU A 1 328 ? 13.125 -34.281 -7.949 1 98.75 328 LEU A N 1
ATOM 2492 C CA . LEU A 1 328 ? 12.953 -32.844 -8.094 1 98.75 328 LEU A CA 1
ATOM 2493 C C . LEU A 1 328 ? 11.508 -32.5 -8.453 1 98.75 328 LEU A C 1
ATOM 2495 O O . LEU A 1 328 ? 10.859 -33.25 -9.195 1 98.75 328 LEU A O 1
ATOM 2499 N N . ALA A 1 329 ? 10.945 -31.453 -7.938 1 98.69 329 ALA A N 1
ATOM 2500 C CA . ALA A 1 329 ? 9.773 -30.703 -8.359 1 98.69 329 ALA A CA 1
ATOM 2501 C C . ALA A 1 329 ? 10.055 -29.203 -8.336 1 98.69 329 ALA A C 1
ATOM 2503 O O . ALA A 1 329 ? 9.672 -28.516 -7.387 1 98.69 329 ALA A O 1
ATOM 2504 N N . ALA A 1 330 ? 10.68 -28.672 -9.43 1 98.12 330 ALA A N 1
ATOM 2505 C CA . ALA A 1 330 ? 11.297 -27.344 -9.359 1 98.12 330 ALA A CA 1
ATOM 2506 C C . ALA A 1 330 ? 11.102 -26.578 -10.672 1 98.12 330 ALA A C 1
ATOM 2508 O O . ALA A 1 330 ? 10.898 -27.188 -11.727 1 98.12 330 ALA A O 1
ATOM 2509 N N . GLY A 1 331 ? 11.102 -25.234 -10.547 1 98.25 331 GLY A N 1
ATOM 2510 C CA . GLY A 1 331 ? 11.211 -24.406 -11.734 1 98.25 331 GLY A CA 1
ATOM 2511 C C . GLY A 1 331 ? 9.875 -24.125 -12.391 1 98.25 331 GLY A C 1
ATOM 2512 O O . GLY A 1 331 ? 9.766 -24.125 -13.617 1 98.25 331 GLY A O 1
ATOM 2513 N N . PHE A 1 332 ? 8.875 -23.828 -11.672 1 97.81 332 PHE A N 1
ATOM 2514 C CA . PHE A 1 332 ? 7.523 -23.688 -12.211 1 97.81 332 PHE A CA 1
ATOM 2515 C C . PHE A 1 332 ? 7.289 -22.281 -12.734 1 97.81 332 PHE A C 1
ATOM 2517 O O . PHE A 1 332 ? 6.32 -22.031 -13.461 1 97.81 332 PHE A O 1
ATOM 2524 N N . GLY A 1 333 ? 8.156 -21.359 -12.344 1 96.19 333 GLY A N 1
ATOM 2525 C CA . GLY A 1 333 ? 8.031 -19.984 -12.828 1 96.19 333 GLY A CA 1
ATOM 2526 C C . GLY A 1 333 ? 6.672 -19.375 -12.539 1 96.19 333 GLY A C 1
ATOM 2527 O O . GLY A 1 333 ? 6.125 -19.547 -11.445 1 96.19 333 GLY A O 1
ATOM 2528 N N . PRO A 1 334 ? 6.16 -18.578 -13.508 1 94.62 334 PRO A N 1
ATOM 2529 C CA . PRO A 1 334 ? 4.906 -17.844 -13.289 1 94.62 334 PRO A CA 1
ATOM 2530 C C . PRO A 1 334 ? 3.676 -18.734 -13.445 1 94.62 334 PRO A C 1
ATOM 2532 O O . PRO A 1 334 ? 2.562 -18.312 -13.109 1 94.62 334 PRO A O 1
ATOM 2535 N N . ALA A 1 335 ? 3.793 -19.953 -13.844 1 95.56 335 ALA A N 1
ATOM 2536 C CA . ALA A 1 335 ? 2.648 -20.812 -14.148 1 95.56 335 ALA A CA 1
ATOM 2537 C C . ALA A 1 335 ? 2.461 -21.875 -13.07 1 95.56 335 ALA A C 1
ATOM 2539 O O . ALA A 1 335 ? 1.837 -22.922 -13.32 1 95.56 335 ALA A O 1
ATOM 2540 N N . GLY A 1 336 ? 2.957 -21.609 -11.906 1 97.25 336 GLY A N 1
ATOM 2541 C CA . GLY A 1 336 ? 3.012 -22.609 -10.852 1 97.25 336 GLY A CA 1
ATOM 2542 C C . GLY A 1 336 ? 1.647 -23.156 -10.477 1 97.25 336 GLY A C 1
ATOM 2543 O O . GLY A 1 336 ? 1.475 -24.375 -10.336 1 97.25 336 GLY A O 1
ATOM 2544 N N . LEU A 1 337 ? 0.669 -22.344 -10.375 1 98 337 LEU A N 1
ATOM 2545 C CA . LEU A 1 337 ? -0.642 -22.766 -9.906 1 98 337 LEU A CA 1
ATOM 2546 C C . LEU A 1 337 ? -1.375 -23.562 -10.984 1 98 337 LEU A C 1
ATOM 2548 O O . LEU A 1 337 ? -2.305 -24.312 -10.688 1 98 337 LEU A O 1
ATOM 2552 N N . ASN A 1 338 ? -0.955 -23.375 -12.219 1 97.62 338 ASN A N 1
ATOM 2553 C CA . ASN A 1 338 ? -1.496 -24.203 -13.297 1 97.62 338 ASN A CA 1
ATOM 2554 C C . ASN A 1 338 ? -0.757 -25.531 -13.406 1 97.62 338 ASN A C 1
ATOM 2556 O O . ASN A 1 338 ? -1.379 -26.578 -13.594 1 97.62 338 ASN A O 1
ATOM 2560 N N . LEU A 1 339 ? 0.525 -25.562 -13.172 1 98 339 LEU A N 1
ATOM 2561 C CA . LEU A 1 339 ? 1.363 -26.719 -13.508 1 98 339 LEU A CA 1
ATOM 2562 C C . LEU A 1 339 ? 1.554 -27.625 -12.289 1 98 339 LEU A C 1
ATOM 2564 O O . LEU A 1 339 ? 1.536 -28.844 -12.414 1 98 339 LEU A O 1
ATOM 2568 N N . ALA A 1 340 ? 1.659 -27.062 -11.141 1 98.62 340 ALA A N 1
ATOM 2569 C CA . ALA A 1 340 ? 2.297 -27.734 -10.008 1 98.62 340 ALA A CA 1
ATOM 2570 C C . ALA A 1 340 ? 1.365 -28.766 -9.375 1 98.62 340 ALA A C 1
ATOM 2572 O O . ALA A 1 340 ? 1.811 -29.828 -8.938 1 98.62 340 ALA A O 1
ATOM 2573 N N . PRO A 1 341 ? 0.092 -28.484 -9.32 1 98.69 341 PRO A N 1
ATOM 2574 C CA . PRO A 1 341 ? -0.771 -29.5 -8.727 1 98.69 341 PRO A CA 1
ATOM 2575 C C . PRO A 1 341 ? -0.683 -30.844 -9.445 1 98.69 341 PRO A C 1
ATOM 2577 O O . PRO A 1 341 ? -0.52 -31.891 -8.797 1 98.69 341 PRO A O 1
ATOM 2580 N N . PHE A 1 342 ? -0.722 -30.828 -10.773 1 98.75 342 PHE A N 1
ATOM 2581 C CA . PHE A 1 342 ? -0.608 -32.062 -11.555 1 98.75 342 PHE A CA 1
ATOM 2582 C C . PHE A 1 342 ? 0.815 -32.594 -11.5 1 98.75 342 PHE A C 1
ATOM 2584 O O . PHE A 1 342 ? 1.021 -33.812 -11.438 1 98.75 342 PHE A O 1
ATOM 2591 N N . SER A 1 343 ? 1.758 -31.734 -11.492 1 98.75 343 SER A N 1
ATOM 2592 C CA . SER A 1 343 ? 3.156 -32.156 -11.43 1 98.75 343 SER A CA 1
ATOM 2593 C C . SER A 1 343 ? 3.453 -32.906 -10.141 1 98.75 343 SER A C 1
ATOM 2595 O O . SER A 1 343 ? 4.234 -33.844 -10.133 1 98.75 343 SER A O 1
ATOM 2597 N N . GLY A 1 344 ? 2.859 -32.375 -9.039 1 98.69 344 GLY A N 1
ATOM 2598 C CA . GLY A 1 344 ? 3.02 -33.094 -7.781 1 98.69 344 GLY A CA 1
ATOM 2599 C C . GLY A 1 344 ? 2.516 -34.5 -7.848 1 98.69 344 GLY A C 1
ATOM 2600 O O . GLY A 1 344 ? 3.15 -35.406 -7.309 1 98.69 344 GLY A O 1
ATOM 2601 N N . LYS A 1 345 ? 1.419 -34.719 -8.492 1 98.69 345 LYS A N 1
ATOM 2602 C CA . LYS A 1 345 ? 0.891 -36.062 -8.711 1 98.69 345 LYS A CA 1
ATOM 2603 C C . LYS A 1 345 ? 1.866 -36.906 -9.523 1 98.69 345 LYS A C 1
ATOM 2605 O O . LYS A 1 345 ? 2.102 -38.062 -9.195 1 98.69 345 LYS A O 1
ATOM 2610 N N . LEU A 1 346 ? 2.416 -36.344 -10.586 1 98.56 346 LEU A N 1
ATOM 2611 C CA . LEU A 1 346 ? 3.352 -37.062 -11.445 1 98.56 346 LEU A CA 1
ATOM 2612 C C . LEU A 1 346 ? 4.562 -37.531 -10.648 1 98.56 346 LEU A C 1
ATOM 2614 O O . LEU A 1 346 ? 4.984 -38.688 -10.773 1 98.56 346 LEU A O 1
ATOM 2618 N N . VAL A 1 347 ? 5.086 -36.625 -9.859 1 98.5 347 VAL A N 1
ATOM 2619 C CA . VAL A 1 347 ? 6.254 -36.969 -9.047 1 98.5 347 VAL A CA 1
ATOM 2620 C C . VAL A 1 347 ? 5.91 -38.094 -8.078 1 98.5 347 VAL A C 1
ATOM 2622 O O . VAL A 1 347 ? 6.695 -39.031 -7.902 1 98.5 347 VAL A O 1
ATOM 2625 N N . ALA A 1 348 ? 4.785 -38 -7.441 1 98.56 348 ALA A N 1
ATOM 2626 C CA . ALA A 1 348 ? 4.332 -39.062 -6.531 1 98.56 348 ALA A CA 1
ATOM 2627 C C . ALA A 1 348 ? 4.227 -40.406 -7.25 1 98.56 348 ALA A C 1
ATOM 2629 O O . ALA A 1 348 ? 4.668 -41.438 -6.73 1 98.56 348 ALA A O 1
ATOM 2630 N N . GLU A 1 349 ? 3.664 -40.406 -8.453 1 98.25 349 GLU A N 1
ATOM 2631 C CA . GLU A 1 349 ? 3.502 -41.625 -9.242 1 98.25 349 GLU A CA 1
ATOM 2632 C C . GLU A 1 349 ? 4.852 -42.25 -9.562 1 98.25 349 GLU A C 1
ATOM 2634 O O . GLU A 1 349 ? 5 -43.469 -9.492 1 98.25 349 GLU A O 1
ATOM 2639 N N . VAL A 1 350 ? 5.762 -41.438 -9.883 1 97.62 350 VAL A N 1
ATOM 2640 C CA . VAL A 1 350 ? 7.105 -41.906 -10.195 1 97.62 350 VAL A CA 1
ATOM 2641 C C . VAL A 1 350 ? 7.707 -42.594 -8.969 1 97.62 350 VAL A C 1
ATOM 2643 O O . VAL A 1 350 ? 8.242 -43.688 -9.07 1 97.62 350 VAL A O 1
ATOM 2646 N N . ILE A 1 351 ? 7.609 -41.969 -7.844 1 97.81 351 ILE A N 1
ATOM 2647 C CA . ILE A 1 351 ? 8.203 -42.469 -6.609 1 97.81 351 ILE A CA 1
ATOM 2648 C C . ILE A 1 351 ? 7.539 -43.781 -6.215 1 97.81 351 ILE A C 1
ATOM 2650 O O . ILE A 1 351 ? 8.211 -44.688 -5.734 1 97.81 351 ILE A O 1
ATOM 2654 N N . LEU A 1 352 ? 6.266 -43.938 -6.469 1 97.06 352 LEU A N 1
ATOM 2655 C CA . LEU A 1 352 ? 5.492 -45.094 -6.066 1 97.06 352 LEU A CA 1
ATOM 2656 C C . LEU A 1 352 ? 5.59 -46.188 -7.113 1 97.06 352 LEU A C 1
ATOM 2658 O O . LEU A 1 352 ? 5.031 -47.281 -6.934 1 97.06 352 LEU A O 1
ATOM 2662 N N . GLY A 1 353 ? 6.227 -45.906 -8.242 1 95.62 353 GLY A N 1
ATOM 2663 C CA . GLY A 1 353 ? 6.363 -46.875 -9.312 1 95.62 353 GLY A CA 1
ATOM 2664 C C . GLY A 1 353 ? 5.082 -47.094 -10.086 1 95.62 353 GLY A C 1
ATOM 2665 O O . GLY A 1 353 ? 4.836 -48.188 -10.594 1 95.62 353 GLY A O 1
ATOM 2666 N N . GLN A 1 354 ? 4.352 -46.094 -10.148 1 94.62 354 GLN A N 1
ATOM 2667 C CA . GLN A 1 354 ? 3.09 -46.156 -10.883 1 94.62 354 GLN A CA 1
ATOM 2668 C C . GLN A 1 354 ? 3.24 -45.594 -12.297 1 94.62 354 GLN A C 1
ATOM 2670 O O . GLN A 1 354 ? 4.195 -44.875 -12.586 1 94.62 354 GLN A O 1
ATOM 2675 N N . THR A 1 355 ? 2.332 -46.062 -13.125 1 91 355 THR A N 1
ATOM 2676 C CA . THR A 1 355 ? 2.275 -45.469 -14.461 1 91 355 THR A CA 1
ATOM 2677 C C . THR A 1 355 ? 1.889 -44 -14.398 1 91 355 THR A C 1
ATOM 2679 O O . THR A 1 355 ? 0.952 -43.625 -13.68 1 91 355 THR A O 1
ATOM 2682 N N . GLN A 1 356 ? 2.67 -43.25 -15.141 1 88.5 356 GLN A N 1
ATOM 2683 C CA . GLN A 1 356 ? 2.416 -41.812 -15.117 1 88.5 356 GLN A CA 1
ATOM 2684 C C . GLN A 1 356 ? 1.323 -41.438 -16.109 1 88.5 356 GLN A C 1
ATOM 2686 O O . GLN A 1 356 ? 1.261 -42 -17.219 1 88.5 356 GLN A O 1
ATOM 2691 N N . ASP A 1 357 ? 0.534 -40.531 -15.828 1 90.25 357 ASP A N 1
ATOM 2692 C CA . ASP A 1 357 ? -0.54 -40.031 -16.672 1 90.25 357 ASP A CA 1
ATOM 2693 C C . ASP A 1 357 ? 0.021 -39.25 -17.859 1 90.25 357 ASP A C 1
ATOM 2695 O O . ASP A 1 357 ? -0.681 -39.031 -18.844 1 90.25 357 ASP A O 1
ATOM 2699 N N . LEU A 1 358 ? 1.279 -38.812 -17.688 1 95.69 358 LEU A N 1
ATOM 2700 C CA . LEU A 1 358 ? 2.016 -38.062 -18.703 1 95.69 358 LEU A CA 1
ATOM 2701 C C . LEU A 1 358 ? 3.488 -38.469 -18.703 1 95.69 358 LEU A C 1
ATOM 2703 O O . LEU A 1 358 ? 4.086 -38.656 -17.641 1 95.69 358 LEU A O 1
ATOM 2707 N N . ASP A 1 359 ? 4.043 -38.562 -19.875 1 95.75 359 ASP A N 1
ATOM 2708 C CA . ASP A 1 359 ? 5.461 -38.875 -19.984 1 95.75 359 ASP A CA 1
ATOM 2709 C C . ASP A 1 359 ? 6.324 -37.812 -19.328 1 95.75 359 ASP A C 1
ATOM 2711 O O . ASP A 1 359 ? 6.277 -36.625 -19.719 1 95.75 359 ASP A O 1
ATOM 2715 N N . ILE A 1 360 ? 7.129 -38.188 -18.391 1 96.12 360 ILE A N 1
ATOM 2716 C CA . ILE A 1 360 ? 7.871 -37.188 -17.594 1 96.12 360 ILE A CA 1
ATOM 2717 C C . ILE A 1 360 ? 9.258 -37 -18.203 1 96.12 360 ILE A C 1
ATOM 2719 O O . ILE A 1 360 ? 10.016 -36.125 -17.766 1 96.12 360 ILE A O 1
ATOM 2723 N N . THR A 1 361 ? 9.641 -37.688 -19.234 1 96.81 361 THR A N 1
ATOM 2724 C CA . THR A 1 361 ? 10.984 -37.719 -19.797 1 96.81 361 THR A CA 1
ATOM 2725 C C . THR A 1 361 ? 11.453 -36.312 -20.172 1 96.81 361 THR A C 1
ATOM 2727 O O . THR A 1 361 ? 12.594 -35.969 -19.891 1 96.81 361 THR A O 1
ATOM 2730 N N . PRO A 1 362 ? 10.539 -35.531 -20.75 1 96.88 362 PRO A N 1
ATOM 2731 C CA . PRO A 1 362 ? 11 -34.188 -21.156 1 96.88 362 PRO A CA 1
ATOM 2732 C C . PRO A 1 362 ? 11.344 -33.281 -19.969 1 96.88 362 PRO A C 1
ATOM 2734 O O . PRO A 1 362 ? 11.969 -32.25 -20.141 1 96.88 362 PRO A O 1
ATOM 2737 N N . TYR A 1 363 ? 10.984 -33.656 -18.812 1 97.62 363 TYR A N 1
ATOM 2738 C CA . TYR A 1 363 ? 11.102 -32.75 -17.656 1 97.62 363 TYR A CA 1
ATOM 2739 C C . TYR A 1 363 ? 12.25 -33.188 -16.75 1 97.62 363 TYR A C 1
ATOM 2741 O O . TYR A 1 363 ? 12.516 -32.562 -15.727 1 97.62 363 TYR A O 1
ATOM 2749 N N . LEU A 1 364 ? 12.867 -34.25 -17.062 1 96.75 364 LEU A N 1
ATOM 2750 C CA . LEU A 1 364 ? 13.969 -34.781 -16.266 1 96.75 364 LEU A CA 1
ATOM 2751 C C . LEU A 1 364 ? 15.18 -33.875 -16.344 1 96.75 364 LEU A C 1
ATOM 2753 O O . LEU A 1 364 ? 15.383 -33.188 -17.359 1 96.75 364 LEU A O 1
ATOM 2757 N N . LEU A 1 365 ? 15.906 -33.844 -15.234 1 94.06 365 LEU A N 1
ATOM 2758 C CA . LEU A 1 365 ? 17.156 -33.094 -15.211 1 94.06 365 LEU A CA 1
ATOM 2759 C C . LEU A 1 365 ? 18.188 -33.75 -16.125 1 94.06 365 LEU A C 1
ATOM 2761 O O . LEU A 1 365 ? 18.406 -34.969 -16.047 1 94.06 365 LEU A O 1
ATOM 2765 N N . MET B 1 1 ? -12.523 28.188 35.969 1 89.69 1 MET B N 1
ATOM 2766 C CA . MET B 1 1 ? -13.062 28.172 34.625 1 89.69 1 MET B CA 1
ATOM 2767 C C . MET B 1 1 ? -12.789 26.844 33.938 1 89.69 1 MET B C 1
ATOM 2769 O O . MET B 1 1 ? -11.656 26.359 33.938 1 89.69 1 MET B O 1
ATOM 2773 N N . HIS B 1 2 ? -13.867 26.188 33.562 1 97.94 2 HIS B N 1
ATOM 2774 C CA . HIS B 1 2 ? -13.734 24.906 32.875 1 97.94 2 HIS B CA 1
ATOM 2775 C C . HIS B 1 2 ? -13.984 25.062 31.375 1 97.94 2 HIS B C 1
ATOM 2777 O O . HIS B 1 2 ? -15 25.641 30.969 1 97.94 2 HIS B O 1
ATOM 2783 N N . ILE B 1 3 ? -13.031 24.625 30.609 1 98.81 3 ILE B N 1
ATOM 2784 C CA . ILE B 1 3 ? -13.117 24.734 29.156 1 98.81 3 ILE B CA 1
ATOM 2785 C C . ILE B 1 3 ? -13.078 23.344 28.531 1 98.81 3 ILE B C 1
ATOM 2787 O O . ILE B 1 3 ? -12.25 22.5 28.906 1 98.81 3 ILE B O 1
ATOM 2791 N N . ILE B 1 4 ? -14.008 23.062 27.594 1 98.94 4 ILE B N 1
ATOM 2792 C CA . ILE B 1 4 ? -14 21.828 26.828 1 98.94 4 ILE B CA 1
ATOM 2793 C C . ILE B 1 4 ? -13.531 22.094 25.406 1 98.94 4 ILE B C 1
ATOM 2795 O O . ILE B 1 4 ? -13.984 23.047 24.766 1 98.94 4 ILE B O 1
ATOM 2799 N N . VAL B 1 5 ? -12.586 21.375 24.953 1 98.94 5 VAL B N 1
ATOM 2800 C CA . VAL B 1 5 ? -12.148 21.406 23.562 1 98.94 5 VAL B CA 1
ATOM 2801 C C . VAL B 1 5 ? -12.641 20.156 22.828 1 98.94 5 VAL B C 1
ATOM 2803 O O . VAL B 1 5 ? -12.273 19.031 23.203 1 98.94 5 VAL B O 1
ATOM 2806 N N . VAL B 1 6 ? -13.508 20.328 21.812 1 98.94 6 VAL B N 1
ATOM 2807 C CA . VAL B 1 6 ? -13.984 19.188 21.031 1 98.94 6 VAL B CA 1
ATOM 2808 C C . VAL B 1 6 ? -13.141 19.016 19.781 1 98.94 6 VAL B C 1
ATOM 2810 O O . VAL B 1 6 ? -13.18 19.859 18.891 1 98.94 6 VAL B O 1
ATOM 2813 N N . GLY B 1 7 ? -12.492 17.922 19.703 1 98.69 7 GLY B N 1
ATOM 2814 C CA . GLY B 1 7 ? -11.484 17.656 18.688 1 98.69 7 GLY B CA 1
ATOM 2815 C C . GLY B 1 7 ? -10.07 17.641 19.234 1 98.69 7 GLY B C 1
ATOM 2816 O O . GLY B 1 7 ? -9.586 18.656 19.75 1 98.69 7 GLY B O 1
ATOM 2817 N N . GLY B 1 8 ? -9.477 16.516 19.109 1 98.38 8 GLY B N 1
ATOM 2818 C CA . GLY B 1 8 ? -8.141 16.359 19.641 1 98.38 8 GLY B CA 1
ATOM 2819 C C . GLY B 1 8 ? -7.062 16.375 18.578 1 98.38 8 GLY B C 1
ATOM 2820 O O . GLY B 1 8 ? -6 15.766 18.75 1 98.38 8 GLY B O 1
ATOM 2821 N N . GLY B 1 9 ? -7.254 16.969 17.422 1 98.44 9 GLY B N 1
ATOM 2822 C CA . GLY B 1 9 ? -6.211 17.219 16.438 1 98.44 9 GLY B CA 1
ATOM 2823 C C . GLY B 1 9 ? -5.258 18.312 16.859 1 98.44 9 GLY B C 1
ATOM 2824 O O . GLY B 1 9 ? -5.285 18.781 18 1 98.44 9 GLY B O 1
ATOM 2825 N N . ILE B 1 10 ? -4.477 18.766 15.93 1 98.62 10 ILE B N 1
ATOM 2826 C CA . ILE B 1 10 ? -3.385 19.672 16.234 1 98.62 10 ILE B CA 1
ATOM 2827 C C . ILE B 1 10 ? -3.949 21 16.766 1 98.62 10 ILE B C 1
ATOM 2829 O O . ILE B 1 10 ? -3.414 21.562 17.719 1 98.62 10 ILE B O 1
ATOM 2833 N N . ALA B 1 11 ? -5.02 21.484 16.219 1 98.75 11 ALA B N 1
ATOM 2834 C CA . ALA B 1 11 ? -5.613 22.734 16.672 1 98.75 11 ALA B CA 1
ATOM 2835 C C . ALA B 1 11 ? -6.176 22.609 18.094 1 98.75 11 ALA B C 1
ATOM 2837 O O . ALA B 1 11 ? -5.926 23.453 18.938 1 98.75 11 ALA B O 1
ATOM 2838 N N . GLY B 1 12 ? -6.926 21.531 18.297 1 98.88 12 GLY B N 1
ATOM 2839 C CA . GLY B 1 12 ? -7.5 21.297 19.625 1 98.88 12 GLY B CA 1
ATOM 2840 C C . GLY B 1 12 ? -6.453 21.016 20.688 1 98.88 12 GLY B C 1
ATOM 2841 O O . GLY B 1 12 ? -6.523 21.562 21.781 1 98.88 12 GLY B O 1
ATOM 2842 N N . ALA B 1 13 ? -5.539 20.203 20.328 1 98.81 13 ALA B N 1
ATOM 2843 C CA . ALA B 1 13 ? -4.48 19.859 21.266 1 98.81 13 ALA B CA 1
ATOM 2844 C C . ALA B 1 13 ? -3.676 21.094 21.672 1 98.81 13 ALA B C 1
ATOM 2846 O O . ALA B 1 13 ? -3.348 21.281 22.844 1 98.81 13 ALA B O 1
ATOM 2847 N N . SER B 1 14 ? -3.326 21.922 20.688 1 98.88 14 SER B N 1
ATOM 2848 C CA . SER B 1 14 ? -2.58 23.141 20.969 1 98.88 14 SER B CA 1
ATOM 2849 C C . SER B 1 14 ? -3.393 24.078 21.844 1 98.88 14 SER B C 1
ATOM 2851 O O . SER B 1 14 ? -2.869 24.656 22.812 1 98.88 14 SER B O 1
ATOM 2853 N N . THR B 1 15 ? -4.645 24.25 21.547 1 98.88 15 THR B N 1
ATOM 2854 C CA . THR B 1 15 ? -5.52 25.094 22.359 1 98.88 15 THR B CA 1
ATOM 2855 C C . THR B 1 15 ? -5.574 24.609 23.797 1 98.88 15 THR B C 1
ATOM 2857 O O . THR B 1 15 ? -5.367 25.391 24.734 1 98.88 15 THR B O 1
ATOM 2860 N N . ALA B 1 16 ? -5.836 23.328 23.906 1 98.94 16 ALA B N 1
ATOM 2861 C CA . ALA B 1 16 ? -5.938 22.734 25.25 1 98.94 16 ALA B CA 1
ATOM 2862 C C . ALA B 1 16 ? -4.633 22.906 26.016 1 98.94 16 ALA B C 1
ATOM 2864 O O . ALA B 1 16 ? -4.648 23.234 27.203 1 98.94 16 ALA B O 1
ATOM 2865 N N . TYR B 1 17 ? -3.547 22.672 25.359 1 98.81 17 TYR B N 1
ATOM 2866 C CA . TYR B 1 17 ? -2.232 22.781 25.984 1 98.81 17 TYR B CA 1
ATOM 2867 C C . TYR B 1 17 ? -2 24.188 26.531 1 98.81 17 TYR B C 1
ATOM 2869 O O . TYR B 1 17 ? -1.632 24.344 27.688 1 98.81 17 TYR B O 1
ATOM 2877 N N . HIS B 1 18 ? -2.254 25.203 25.719 1 98.69 18 HIS B N 1
ATOM 2878 C CA . HIS B 1 18 ? -2.002 26.578 26.125 1 98.69 18 HIS B CA 1
ATOM 2879 C C . HIS B 1 18 ? -2.947 27.016 27.234 1 98.69 18 HIS B C 1
ATOM 2881 O O . HIS B 1 18 ? -2.545 27.734 28.156 1 98.69 18 HIS B O 1
ATOM 2887 N N . LEU B 1 19 ? -4.168 26.609 27.188 1 98.75 19 LEU B N 1
ATOM 2888 C CA . LEU B 1 19 ? -5.117 26.891 28.25 1 98.75 19 LEU B CA 1
ATOM 2889 C C . LEU B 1 19 ? -4.664 26.281 29.578 1 98.75 19 LEU B C 1
ATOM 2891 O O . LEU B 1 19 ? -4.621 26.953 30.609 1 98.75 19 LEU B O 1
ATOM 2895 N N . ALA B 1 20 ? -4.32 25.016 29.469 1 98.5 20 ALA B N 1
ATOM 2896 C CA . ALA B 1 20 ? -3.934 24.281 30.672 1 98.5 20 ALA B CA 1
ATOM 2897 C C . ALA B 1 20 ? -2.66 24.859 31.281 1 98.5 20 ALA B C 1
ATOM 2899 O O . ALA B 1 20 ? -2.523 24.922 32.5 1 98.5 20 ALA B O 1
ATOM 2900 N N . ARG B 1 21 ? -1.746 25.172 30.469 1 97.31 21 ARG B N 1
ATOM 2901 C CA . ARG B 1 21 ? -0.5 25.781 30.938 1 97.31 21 ARG B CA 1
ATOM 2902 C C . ARG B 1 21 ? -0.767 27.062 31.703 1 97.31 21 ARG B C 1
ATOM 2904 O O . ARG B 1 21 ? 0.006 27.438 32.594 1 97.31 21 ARG B O 1
ATOM 2911 N N . SER B 1 22 ? -1.808 27.719 31.375 1 96.75 22 SER B N 1
ATOM 2912 C CA . SER B 1 22 ? -2.17 28.969 32.031 1 96.75 22 SER B CA 1
ATOM 2913 C C . SER B 1 22 ? -2.988 28.703 33.281 1 96.75 22 SER B C 1
ATOM 2915 O O . SER B 1 22 ? -3.439 29.656 33.938 1 96.75 22 SER B O 1
ATOM 2917 N N . GLY B 1 23 ? -3.318 27.469 33.594 1 96.88 23 GLY B N 1
ATOM 2918 C CA . GLY B 1 23 ? -3.961 27.109 34.844 1 96.88 23 GLY B CA 1
ATOM 2919 C C . GLY B 1 23 ? -5.441 26.812 34.719 1 96.88 23 GLY B C 1
ATOM 2920 O O . GLY B 1 23 ? -6.121 26.5 35.688 1 96.88 23 GLY B O 1
ATOM 2921 N N . ALA B 1 24 ? -5.93 26.828 33.531 1 98 24 ALA B N 1
ATOM 2922 C CA . ALA B 1 24 ? -7.348 26.562 33.312 1 98 24 ALA B CA 1
ATOM 2923 C C . ALA B 1 24 ? -7.648 25.078 33.438 1 98 24 ALA B C 1
ATOM 2925 O O . ALA B 1 24 ? -6.789 24.234 33.156 1 98 24 ALA B O 1
ATOM 2926 N N . LYS B 1 25 ? -8.805 24.734 33.906 1 98.56 25 LYS B N 1
ATOM 2927 C CA . LYS B 1 25 ? -9.297 23.359 33.812 1 98.56 25 LYS B CA 1
ATOM 2928 C C . LYS B 1 25 ? -9.789 23.031 32.406 1 98.56 25 LYS B C 1
ATOM 2930 O O . LYS B 1 25 ? -10.695 23.672 31.891 1 98.56 25 LYS B O 1
ATOM 2935 N N . VAL B 1 26 ? -9.164 22.031 31.797 1 98.88 26 VAL B N 1
ATOM 2936 C CA . VAL B 1 26 ? -9.445 21.766 30.391 1 98.88 26 VAL B CA 1
ATOM 2937 C C . VAL B 1 26 ? -9.773 20.297 30.188 1 98.88 26 VAL B C 1
ATOM 2939 O O . VAL B 1 26 ? -9.133 19.422 30.781 1 98.88 26 VAL B O 1
ATOM 2942 N N . THR B 1 27 ? -10.82 19.938 29.391 1 98.88 27 THR B N 1
ATOM 2943 C CA . THR B 1 27 ? -11.156 18.609 28.922 1 98.88 27 THR B CA 1
ATOM 2944 C C . THR B 1 27 ? -11.172 18.562 27.391 1 98.88 27 THR B C 1
ATOM 2946 O O . THR B 1 27 ? -11.836 19.359 26.75 1 98.88 27 THR B O 1
ATOM 2949 N N . ILE B 1 28 ? -10.406 17.641 26.828 1 98.88 28 ILE B N 1
ATOM 2950 C CA . ILE B 1 28 ? -10.5 17.359 25.391 1 98.88 28 ILE B CA 1
ATOM 2951 C C . ILE B 1 28 ? -11.469 16.203 25.156 1 98.88 28 ILE B C 1
ATOM 2953 O O . ILE B 1 28 ? -11.406 15.188 25.859 1 98.88 28 ILE B O 1
ATOM 2957 N N . VAL B 1 29 ? -12.391 16.375 24.266 1 98.88 29 VAL B N 1
ATOM 2958 C CA . VAL B 1 29 ? -13.25 15.297 23.797 1 98.88 29 VAL B CA 1
ATOM 2959 C C . VAL B 1 29 ? -12.961 15.008 22.328 1 98.88 29 VAL B C 1
ATOM 2961 O O . VAL B 1 29 ? -12.992 15.906 21.484 1 98.88 29 VAL B O 1
ATOM 2964 N N . ASP B 1 30 ? -12.617 13.797 22 1 98.69 30 ASP B N 1
ATOM 2965 C CA . ASP B 1 30 ? -12.273 13.422 20.641 1 98.69 30 ASP B CA 1
ATOM 2966 C C . ASP B 1 30 ? -12.844 12.055 20.281 1 98.69 30 ASP B C 1
ATOM 2968 O O . ASP B 1 30 ? -12.727 11.102 21.062 1 98.69 30 ASP B O 1
ATOM 2972 N N . SER B 1 31 ? -13.375 11.961 19.094 1 97.69 31 SER B N 1
ATOM 2973 C CA . SER B 1 31 ? -14.023 10.727 18.656 1 97.69 31 SER B CA 1
ATOM 2974 C C . SER B 1 31 ? -12.992 9.711 18.172 1 97.69 31 SER B C 1
ATOM 2976 O O . SER B 1 31 ? -13.273 8.516 18.109 1 97.69 31 SER B O 1
ATOM 2978 N N . LYS B 1 32 ? -11.828 10.18 17.766 1 97.31 32 LYS B N 1
ATOM 2979 C CA . LYS B 1 32 ? -10.82 9.367 17.109 1 97.31 32 LYS B CA 1
ATOM 2980 C C . LYS B 1 32 ? -11.352 8.781 15.797 1 97.31 32 LYS B C 1
ATOM 2982 O O . LYS B 1 32 ? -11.023 7.656 15.43 1 97.31 32 LYS B O 1
ATOM 2987 N N . ALA B 1 33 ? -12.18 9.594 15.188 1 96.62 33 ALA B N 1
ATOM 2988 C CA . ALA B 1 33 ? -12.742 9.164 13.906 1 96.62 33 ALA B CA 1
ATOM 2989 C C . ALA B 1 33 ? -11.633 8.852 12.906 1 96.62 33 ALA B C 1
ATOM 2991 O O . ALA B 1 33 ? -10.586 9.492 12.906 1 96.62 33 ALA B O 1
ATOM 2992 N N . LYS B 1 34 ? -11.859 7.84 12.047 1 95.94 34 LYS B N 1
ATOM 2993 C CA . LYS B 1 34 ? -10.914 7.496 10.984 1 95.94 34 LYS B CA 1
ATOM 2994 C C . LYS B 1 34 ? -10.742 8.656 10 1 95.94 34 LYS B C 1
ATOM 2996 O O . LYS B 1 34 ? -11.727 9.297 9.617 1 95.94 34 LYS B O 1
ATOM 3001 N N . GLY B 1 35 ? -9.5 8.922 9.68 1 97.38 35 GLY B N 1
ATOM 3002 C CA . GLY B 1 35 ? -9.242 9.93 8.672 1 97.38 35 GLY B CA 1
ATOM 3003 C C . GLY B 1 35 ? -8.875 11.281 9.25 1 97.38 35 GLY B C 1
ATOM 3004 O O . GLY B 1 35 ? -8.906 12.289 8.547 1 97.38 35 GLY B O 1
ATOM 3005 N N . GLN B 1 36 ? -8.562 11.312 10.523 1 97.75 36 GLN B N 1
ATOM 3006 C CA . GLN B 1 36 ? -8.141 12.578 11.117 1 97.75 36 GLN B CA 1
ATOM 3007 C C . GLN B 1 36 ? -6.895 13.117 10.414 1 97.75 36 GLN B C 1
ATOM 3009 O O . GLN B 1 36 ? -5.895 12.406 10.273 1 97.75 36 GLN B O 1
ATOM 3014 N N . ALA B 1 37 ? -6.914 14.312 10.086 1 96.88 37 ALA B N 1
ATOM 3015 C CA . ALA B 1 37 ? -5.922 14.922 9.203 1 96.88 37 ALA B CA 1
ATOM 3016 C C . ALA B 1 37 ? -4.555 14.984 9.875 1 96.88 37 ALA B C 1
ATOM 3018 O O . ALA B 1 37 ? -3.533 14.688 9.25 1 96.88 37 ALA B O 1
ATOM 3019 N N . THR B 1 38 ? -4.551 15.336 11.109 1 96.69 38 THR B N 1
ATOM 3020 C CA . THR B 1 38 ? -3.285 15.539 11.805 1 96.69 38 THR B CA 1
ATOM 3021 C C . THR B 1 38 ? -2.455 14.258 11.805 1 96.69 38 THR B C 1
ATOM 3023 O O . THR B 1 38 ? -1.263 14.289 11.492 1 96.69 38 THR B O 1
ATOM 3026 N N . ALA B 1 39 ? -3.098 13.164 12.125 1 92.94 39 ALA B N 1
ATOM 3027 C CA . ALA B 1 39 ? -2.404 11.883 12.25 1 92.94 39 ALA B CA 1
ATOM 3028 C C . ALA B 1 39 ? -1.859 11.422 10.898 1 92.94 39 ALA B C 1
ATOM 3030 O O . ALA B 1 39 ? -0.862 10.703 10.844 1 92.94 39 ALA B O 1
ATOM 3031 N N . ALA B 1 40 ? -2.408 11.859 9.867 1 93.31 40 ALA B N 1
ATOM 3032 C CA . ALA B 1 40 ? -1.995 11.469 8.523 1 93.31 40 ALA B CA 1
ATOM 3033 C C . ALA B 1 40 ? -0.902 12.391 7.992 1 93.31 40 ALA B C 1
ATOM 3035 O O . ALA B 1 40 ? -0.168 12.031 7.07 1 93.31 40 ALA B O 1
ATOM 3036 N N . GLY B 1 41 ? -0.736 13.492 8.594 1 93.31 41 GLY B N 1
ATOM 3037 C CA . GLY B 1 41 ? -0.066 14.594 7.922 1 93.31 41 GLY B CA 1
ATOM 3038 C C . GLY B 1 41 ? 1.438 14.586 8.117 1 93.31 41 GLY B C 1
ATOM 3039 O O . GLY B 1 41 ? 1.928 14.234 9.195 1 93.31 41 GLY B O 1
ATOM 3040 N N . ALA B 1 42 ? 2.135 14.922 7.039 1 91.81 42 ALA B N 1
ATOM 3041 C CA . ALA B 1 42 ? 3.525 15.367 7.027 1 91.81 42 ALA B CA 1
ATOM 3042 C C . ALA B 1 42 ? 3.613 16.891 6.887 1 91.81 42 ALA B C 1
ATOM 3044 O O . ALA B 1 42 ? 3.307 17.438 5.828 1 91.81 42 ALA B O 1
ATOM 3045 N N . GLY B 1 43 ? 4.121 17.469 7.895 1 95.94 43 GLY B N 1
ATOM 3046 C CA . GLY B 1 43 ? 4.066 18.922 7.957 1 95.94 43 GLY B CA 1
ATOM 3047 C C . GLY B 1 43 ? 5.254 19.594 7.289 1 95.94 43 GLY B C 1
ATOM 3048 O O . GLY B 1 43 ? 6.398 19.188 7.5 1 95.94 43 GLY B O 1
ATOM 3049 N N . ILE B 1 44 ? 4.945 20.578 6.48 1 96.94 44 ILE B N 1
ATOM 3050 C CA . ILE B 1 44 ? 5.934 21.469 5.871 1 96.94 44 ILE B CA 1
ATOM 3051 C C . ILE B 1 44 ? 5.781 22.875 6.438 1 96.94 44 ILE B C 1
ATOM 3053 O O . ILE B 1 44 ? 4.703 23.469 6.371 1 96.94 44 ILE B O 1
ATOM 3057 N N . ILE B 1 45 ? 6.824 23.297 7.016 1 97.25 45 ILE B N 1
ATOM 3058 C CA . ILE B 1 45 ? 6.848 24.656 7.566 1 97.25 45 ILE B CA 1
ATOM 3059 C C . ILE B 1 45 ? 7.688 25.562 6.676 1 97.25 45 ILE B C 1
ATOM 3061 O O . ILE B 1 45 ? 8.883 25.734 6.906 1 97.25 45 ILE B O 1
ATOM 3065 N N . SER B 1 46 ? 7.09 26.016 5.664 1 93.5 46 SER B N 1
ATOM 3066 C CA . SER B 1 46 ? 7.746 26.875 4.688 1 93.5 46 SER B CA 1
ATOM 3067 C C . SER B 1 46 ? 6.738 27.781 3.98 1 93.5 46 SER B C 1
ATOM 3069 O O . SER B 1 46 ? 6.543 27.672 2.768 1 93.5 46 SER B O 1
ATOM 3071 N N . PRO B 1 47 ? 6.172 28.75 4.664 1 91.19 47 PRO B N 1
ATOM 3072 C CA . PRO B 1 47 ? 5.133 29.578 4.059 1 91.19 47 PRO B CA 1
ATOM 3073 C C . PRO B 1 47 ? 5.703 30.672 3.16 1 91.19 47 PRO B C 1
ATOM 3075 O O . PRO B 1 47 ? 4.945 31.406 2.525 1 91.19 47 PRO B O 1
ATOM 3078 N N . TRP B 1 48 ? 6.957 30.75 2.832 1 86 48 TRP B N 1
ATOM 3079 C CA . TRP B 1 48 ? 7.695 31.906 2.338 1 86 48 TRP B CA 1
ATOM 3080 C C . TRP B 1 48 ? 7.328 32.219 0.889 1 86 48 TRP B C 1
ATOM 3082 O O . TRP B 1 48 ? 7.207 33.375 0.503 1 86 48 TRP B O 1
ATOM 3092 N N . LEU B 1 49 ? 7.191 31.078 0.119 1 86.38 49 LEU B N 1
ATOM 3093 C CA . LEU B 1 49 ? 7.039 31.312 -1.314 1 86.38 49 LEU B CA 1
ATOM 3094 C C . LEU B 1 49 ? 5.691 30.781 -1.807 1 86.38 49 LEU B C 1
ATOM 3096 O O . LEU B 1 49 ? 5.504 30.578 -3.006 1 86.38 49 LEU B O 1
ATOM 3100 N N . SER B 1 50 ? 4.844 30.609 -0.859 1 78.06 50 SER B N 1
ATOM 3101 C CA . SER B 1 50 ? 3.5 30.188 -1.25 1 78.06 50 SER B CA 1
ATOM 3102 C C . SER B 1 50 ? 2.83 31.234 -2.129 1 78.06 50 SER B C 1
ATOM 3104 O O . SER B 1 50 ? 3.043 32.438 -1.947 1 78.06 50 SER B O 1
ATOM 3106 N N . LYS B 1 51 ? 2.098 30.797 -3.137 1 74.12 51 LYS B N 1
ATOM 3107 C CA . LYS B 1 51 ? 1.318 31.703 -3.963 1 74.12 51 LYS B CA 1
ATOM 3108 C C . LYS B 1 51 ? 0.273 32.438 -3.131 1 74.12 51 LYS B C 1
ATOM 3110 O O . LYS B 1 51 ? -0.207 33.5 -3.527 1 74.12 51 LYS B O 1
ATOM 3115 N N . ARG B 1 52 ? 0.096 32.031 -1.982 1 74.88 52 ARG B N 1
ATOM 3116 C CA . ARG B 1 52 ? -0.923 32.562 -1.095 1 74.88 52 ARG B CA 1
ATOM 3117 C C . ARG B 1 52 ? -0.369 33.75 -0.283 1 74.88 52 ARG B C 1
ATOM 3119 O O . ARG B 1 52 ? -1.088 34.344 0.515 1 74.88 52 ARG B O 1
ATOM 3126 N N . VAL B 1 53 ? 0.71 33.969 -0.53 1 74.75 53 VAL B N 1
ATOM 3127 C CA . VAL B 1 53 ? 1.364 35.062 0.185 1 74.75 53 VAL B CA 1
ATOM 3128 C C . VAL B 1 53 ? 0.604 36.375 -0.055 1 74.75 53 VAL B C 1
ATOM 3130 O O . VAL B 1 53 ? 0.66 37.281 0.766 1 74.75 53 VAL B O 1
ATOM 3133 N N . ARG B 1 54 ? -0.117 36.375 -1.105 1 82.75 54 ARG B N 1
ATOM 3134 C CA . ARG B 1 54 ? -0.856 37.594 -1.45 1 82.75 54 ARG B CA 1
ATOM 3135 C C . ARG B 1 54 ? -2.102 37.75 -0.583 1 82.75 54 ARG B C 1
ATOM 3137 O O . ARG B 1 54 ? -2.672 38.844 -0.484 1 82.75 54 ARG B O 1
ATOM 3144 N N . ILE B 1 55 ? -2.43 36.625 -0.034 1 92 55 ILE B N 1
ATOM 3145 C CA . ILE B 1 55 ? -3.541 36.656 0.911 1 92 55 ILE B CA 1
ATOM 3146 C C . ILE B 1 55 ? -3.025 36.969 2.309 1 92 55 ILE B C 1
ATOM 3148 O O . ILE B 1 55 ? -2.615 36.062 3.053 1 92 55 ILE B O 1
ATOM 3152 N N . LYS B 1 56 ? -3.182 38.188 2.717 1 92.62 56 LYS B N 1
ATOM 3153 C CA . LYS B 1 56 ? -2.48 38.75 3.875 1 92.62 56 LYS B CA 1
ATOM 3154 C C . LYS B 1 56 ? -2.869 38 5.152 1 92.62 56 LYS B C 1
ATOM 3156 O O . LYS B 1 56 ? -2.002 37.625 5.945 1 92.62 56 LYS B O 1
ATOM 3161 N N . PRO B 1 57 ? -4.184 37.75 5.348 1 94.81 57 PRO B N 1
ATOM 3162 C CA . PRO B 1 57 ? -4.52 37.031 6.578 1 94.81 57 PRO B CA 1
ATOM 3163 C C . PRO B 1 57 ? -3.869 35.656 6.645 1 94.81 57 PRO B C 1
ATOM 3165 O O . PRO B 1 57 ? -3.414 35.25 7.711 1 94.81 57 PRO B O 1
ATOM 3168 N N . TYR B 1 58 ? -3.797 35.062 5.547 1 95.5 58 TYR B N 1
ATOM 3169 C CA . TYR B 1 58 ? -3.141 33.75 5.512 1 95.5 58 TYR B CA 1
ATOM 3170 C C . TYR B 1 58 ? -1.65 33.906 5.801 1 95.5 58 TYR B C 1
ATOM 3172 O O . TYR B 1 58 ? -1.121 33.219 6.68 1 95.5 58 TYR B O 1
ATOM 3180 N N . PHE B 1 59 ? -1.023 34.75 5.078 1 94.25 59 PHE B N 1
ATOM 3181 C CA . PHE B 1 59 ? 0.429 34.844 5.164 1 94.25 59 PHE B CA 1
ATOM 3182 C C . PHE B 1 59 ? 0.862 35.281 6.566 1 94.25 59 PHE B C 1
ATOM 3184 O O . PHE B 1 59 ? 1.848 34.75 7.094 1 94.25 59 PHE B O 1
ATOM 3191 N N . ASN B 1 60 ? 0.132 36.219 7.145 1 95.06 60 ASN B N 1
ATOM 3192 C CA . ASN B 1 60 ? 0.466 36.656 8.492 1 95.06 60 ASN B CA 1
ATOM 3193 C C . ASN B 1 60 ? 0.402 35.5 9.5 1 95.06 60 ASN B C 1
ATOM 3195 O O . ASN B 1 60 ? 1.294 35.375 10.336 1 95.06 60 ASN B O 1
ATOM 3199 N N . LEU B 1 61 ? -0.593 34.75 9.383 1 97 61 LEU B N 1
ATOM 3200 C CA . LEU B 1 61 ? -0.768 33.625 10.297 1 97 61 LEU B CA 1
ATOM 3201 C C . LEU B 1 61 ? 0.264 32.531 10.031 1 97 61 LEU B C 1
ATOM 3203 O O . LEU B 1 61 ? 0.822 31.938 10.961 1 97 61 LEU B O 1
ATOM 3207 N N . ALA B 1 62 ? 0.504 32.25 8.742 1 96.31 62 ALA B N 1
ATOM 3208 C CA . ALA B 1 62 ? 1.463 31.219 8.352 1 96.31 62 ALA B CA 1
ATOM 3209 C C . ALA B 1 62 ? 2.875 31.578 8.797 1 96.31 62 ALA B C 1
ATOM 3211 O O . ALA B 1 62 ? 3.604 30.75 9.328 1 96.31 62 ALA B O 1
ATOM 3212 N N . LYS B 1 63 ? 3.225 32.781 8.578 1 94.88 63 LYS B N 1
ATOM 3213 C CA . LYS B 1 63 ? 4.523 33.281 9.016 1 94.88 63 LYS B CA 1
ATOM 3214 C C . LYS B 1 63 ? 4.66 33.219 10.539 1 94.88 63 LYS B C 1
ATOM 3216 O O . LYS B 1 63 ? 5.66 32.719 11.047 1 94.88 63 LYS B O 1
ATOM 3221 N N . ALA B 1 64 ? 3.648 33.688 11.219 1 96.75 64 ALA B N 1
ATOM 3222 C CA . ALA B 1 64 ? 3.664 33.656 12.672 1 96.75 64 ALA B CA 1
ATOM 3223 C C . ALA B 1 64 ? 3.756 32.219 13.18 1 96.75 64 ALA B C 1
ATOM 3225 O O . ALA B 1 64 ? 4.445 31.938 14.164 1 96.75 64 ALA B O 1
ATOM 3226 N N . GLY B 1 65 ? 3.033 31.344 12.492 1 97.56 65 GLY B N 1
ATOM 3227 C CA . GLY B 1 65 ? 3.088 29.938 12.852 1 97.56 65 GLY B CA 1
ATOM 3228 C C . GLY B 1 65 ? 4.477 29.344 12.711 1 97.56 65 GLY B C 1
ATOM 3229 O O . GLY B 1 65 ? 4.934 28.609 13.594 1 97.56 65 GLY B O 1
ATOM 3230 N N . ALA B 1 66 ? 5.129 29.672 11.633 1 96.81 66 ALA B N 1
ATOM 3231 C CA . ALA B 1 66 ? 6.484 29.172 11.398 1 96.81 66 ALA B CA 1
ATOM 3232 C C . ALA B 1 66 ? 7.449 29.703 12.461 1 96.81 66 ALA B C 1
ATOM 3234 O O . ALA B 1 66 ? 8.273 28.953 12.984 1 96.81 66 ALA B O 1
ATOM 3235 N N . ILE B 1 67 ? 7.297 30.922 12.773 1 95.88 67 ILE B N 1
ATOM 3236 C CA . ILE B 1 67 ? 8.188 31.594 13.711 1 95.88 67 ILE B CA 1
ATOM 3237 C C . ILE B 1 67 ? 7.934 31.062 15.125 1 95.88 67 ILE B C 1
ATOM 3239 O O . ILE B 1 67 ? 8.852 31.016 15.945 1 95.88 67 ILE B O 1
ATOM 3243 N N . TYR B 1 68 ? 6.77 30.609 15.422 1 97.75 68 TYR B N 1
ATOM 3244 C CA . TYR B 1 68 ? 6.348 30.188 16.75 1 97.75 68 TYR B CA 1
ATOM 3245 C C . TYR B 1 68 ? 6.93 28.828 17.094 1 97.75 68 TYR B C 1
ATOM 3247 O O . TYR B 1 68 ? 7.074 28.484 18.281 1 97.75 68 TYR B O 1
ATOM 3255 N N . TYR B 1 69 ? 7.32 28.016 16.125 1 97.81 69 TYR B N 1
ATOM 3256 C CA . TYR B 1 69 ? 7.66 26.625 16.344 1 97.81 69 TYR B CA 1
ATOM 3257 C C . TYR B 1 69 ? 8.812 26.484 17.328 1 97.81 69 TYR B C 1
ATOM 3259 O O . TYR B 1 69 ? 8.734 25.703 18.281 1 97.81 69 TYR B O 1
ATOM 3267 N N . PRO B 1 70 ? 9.859 27.281 17.219 1 96.25 70 PRO B N 1
ATOM 3268 C CA . PRO B 1 70 ? 10.938 27.156 18.203 1 96.25 70 PRO B CA 1
ATOM 3269 C C . PRO B 1 70 ? 10.469 27.391 19.625 1 96.25 70 PRO B C 1
ATOM 3271 O O . PRO B 1 70 ? 10.883 26.688 20.547 1 96.25 70 PRO B O 1
ATOM 3274 N N . GLU B 1 71 ? 9.617 28.375 19.766 1 97.5 71 GLU B N 1
ATOM 3275 C CA . GLU B 1 71 ? 9.062 28.656 21.094 1 97.5 71 GLU B CA 1
ATOM 3276 C C . GLU B 1 71 ? 8.234 27.484 21.594 1 97.5 71 GLU B C 1
ATOM 3278 O O . GLU B 1 71 ? 8.352 27.078 22.766 1 97.5 71 GLU B O 1
ATOM 3283 N N . LEU B 1 72 ? 7.402 26.969 20.766 1 98.25 72 LEU B N 1
ATOM 3284 C CA . LEU B 1 72 ? 6.582 25.812 21.125 1 98.25 72 LEU B CA 1
ATOM 3285 C C . LEU B 1 72 ? 7.453 24.625 21.547 1 98.25 72 LEU B C 1
ATOM 3287 O O . LEU B 1 72 ? 7.148 23.953 22.516 1 98.25 72 LEU B O 1
ATOM 3291 N N . LEU B 1 73 ? 8.484 24.406 20.781 1 97.56 73 LEU B N 1
ATOM 3292 C CA . LEU B 1 73 ? 9.375 23.281 21.047 1 97.56 73 LEU B CA 1
ATOM 3293 C C . LEU B 1 73 ? 10.039 23.406 22.422 1 97.56 73 LEU B C 1
ATOM 3295 O O . LEU B 1 73 ? 10.203 22.422 23.141 1 97.56 73 LEU B O 1
ATOM 3299 N N . GLU B 1 74 ? 10.43 24.594 22.734 1 97.75 74 GLU B N 1
ATOM 3300 C CA . GLU B 1 74 ? 11.016 24.828 24.047 1 97.75 74 GLU B CA 1
ATOM 3301 C C . GLU B 1 74 ? 10.016 24.547 25.172 1 97.75 74 GLU B C 1
ATOM 3303 O O . GLU B 1 74 ? 10.367 23.953 26.188 1 97.75 74 GLU B O 1
ATOM 3308 N N . MET B 1 75 ? 8.797 24.984 24.984 1 98.12 75 MET B N 1
ATOM 3309 C CA . MET B 1 75 ? 7.754 24.719 25.969 1 98.12 75 MET B CA 1
ATOM 3310 C C . MET B 1 75 ? 7.531 23.219 26.141 1 98.12 75 MET B C 1
ATOM 3312 O O . MET B 1 75 ? 7.422 22.734 27.266 1 98.12 75 MET B O 1
ATOM 3316 N N . LEU B 1 76 ? 7.48 22.516 25.031 1 98.38 76 LEU B N 1
ATOM 3317 C CA . LEU B 1 76 ? 7.258 21.078 25.062 1 98.38 76 LEU B CA 1
ATOM 3318 C C . LEU B 1 76 ? 8.43 20.359 25.719 1 98.38 76 LEU B C 1
ATOM 3320 O O . LEU B 1 76 ? 8.234 19.391 26.469 1 98.38 76 LEU B O 1
ATOM 3324 N N . LYS B 1 77 ? 9.594 20.859 25.438 1 97.69 77 LYS B N 1
ATOM 3325 C CA . LYS B 1 77 ? 10.781 20.312 26.078 1 97.69 77 LYS B CA 1
ATOM 3326 C C . LYS B 1 77 ? 10.695 20.469 27.594 1 97.69 77 LYS B C 1
ATOM 3328 O O . LYS B 1 77 ? 11.047 19.547 28.344 1 97.69 77 LYS B O 1
ATOM 3333 N N . GLU B 1 78 ? 10.281 21.625 28 1 97.62 78 GLU B N 1
ATOM 3334 C CA . GLU B 1 78 ? 10.094 21.875 29.438 1 97.62 78 GLU B CA 1
ATOM 3335 C C . GLU B 1 78 ? 9.125 20.859 30.047 1 97.62 78 GLU B C 1
ATOM 3337 O O . GLU B 1 78 ? 9.242 20.516 31.219 1 97.62 78 GLU B O 1
ATOM 3342 N N . ASP B 1 79 ? 8.266 20.438 29.266 1 97.81 79 ASP B N 1
ATOM 3343 C CA . ASP B 1 79 ? 7.254 19.5 29.734 1 97.81 79 ASP B CA 1
ATOM 3344 C C . ASP B 1 79 ? 7.684 18.062 29.469 1 97.81 79 ASP B C 1
ATOM 3346 O O . ASP B 1 79 ? 6.855 17.141 29.516 1 97.81 79 ASP B O 1
ATOM 3350 N N . GLY B 1 80 ? 8.859 17.812 29.047 1 97.12 80 GLY B N 1
ATOM 3351 C CA . GLY B 1 80 ? 9.438 16.484 28.922 1 97.12 80 GLY B CA 1
ATOM 3352 C C . GLY B 1 80 ? 9.258 15.883 27.531 1 97.12 80 GLY B C 1
ATOM 3353 O O . GLY B 1 80 ? 9.43 14.68 27.344 1 97.12 80 GLY B O 1
ATOM 3354 N N . GLN B 1 81 ? 8.797 16.719 26.625 1 96.44 81 GLN B N 1
ATOM 3355 C CA . GLN B 1 81 ? 8.633 16.25 25.266 1 96.44 81 GLN B CA 1
ATOM 3356 C C . GLN B 1 81 ? 9.766 16.75 24.375 1 96.44 81 GLN B C 1
ATOM 3358 O O . GLN B 1 81 ? 9.641 17.781 23.703 1 96.44 81 GLN B O 1
ATOM 3363 N N . ASP B 1 82 ? 10.859 15.961 24.172 1 91.38 82 ASP B N 1
ATOM 3364 C CA . ASP B 1 82 ? 12.094 16.406 23.547 1 91.38 82 ASP B CA 1
ATOM 3365 C C . ASP B 1 82 ? 12.133 16.016 22.062 1 91.38 82 ASP B C 1
ATOM 3367 O O . ASP B 1 82 ? 12.828 16.641 21.266 1 91.38 82 ASP B O 1
ATOM 3371 N N . ASN B 1 83 ? 11.508 14.992 21.75 1 88.62 83 ASN B N 1
ATOM 3372 C CA . ASN B 1 83 ? 11.578 14.5 20.375 1 88.62 83 ASN B CA 1
ATOM 3373 C C . ASN B 1 83 ? 10.211 14.555 19.703 1 88.62 83 ASN B C 1
ATOM 3375 O O . ASN B 1 83 ? 9.438 13.602 19.766 1 88.62 83 ASN B O 1
ATOM 3379 N N . VAL B 1 84 ? 9.961 15.758 18.969 1 93.44 84 VAL B N 1
ATOM 3380 C CA . VAL B 1 84 ? 8.633 15.914 18.391 1 93.44 84 VAL B CA 1
ATOM 3381 C C . VAL B 1 84 ? 8.719 15.867 16.859 1 93.44 84 VAL B C 1
ATOM 3383 O O . VAL B 1 84 ? 7.789 16.281 16.172 1 93.44 84 VAL B O 1
ATOM 3386 N N . SER B 1 85 ? 9.875 15.523 16.312 1 95.06 85 SER B N 1
ATOM 3387 C CA . SER B 1 85 ? 10.102 15.25 14.891 1 95.06 85 SER B CA 1
ATOM 3388 C C . SER B 1 85 ? 10.414 16.531 14.117 1 95.06 85 SER B C 1
ATOM 3390 O O . SER B 1 85 ? 10.875 16.469 12.977 1 95.06 85 SER B O 1
ATOM 3392 N N . TYR B 1 86 ? 10.141 17.688 14.719 1 97.5 86 TYR B N 1
ATOM 3393 C CA . TYR B 1 86 ? 10.414 18.953 14.047 1 97.5 86 TYR B CA 1
ATOM 3394 C C . TYR B 1 86 ? 11.906 19.125 13.781 1 97.5 86 TYR B C 1
ATOM 3396 O O . TYR B 1 86 ? 12.727 18.891 14.672 1 97.5 86 TYR B O 1
ATOM 3404 N N . LYS B 1 87 ? 12.289 19.531 12.547 1 97.88 87 LYS B N 1
ATOM 3405 C CA . LYS B 1 87 ? 13.672 19.859 12.211 1 97.88 87 LYS B CA 1
ATOM 3406 C C . LYS B 1 87 ? 13.734 20.875 11.07 1 97.88 87 LYS B C 1
ATOM 3408 O O . LYS B 1 87 ? 13.039 20.734 10.062 1 97.88 87 LYS B O 1
ATOM 3413 N N . GLN B 1 88 ? 14.539 21.891 11.32 1 97.56 88 GLN B N 1
ATOM 3414 C CA . GLN B 1 88 ? 14.82 22.844 10.25 1 97.56 88 GLN B CA 1
ATOM 3415 C C . GLN B 1 88 ? 15.836 22.281 9.258 1 97.56 88 GLN B C 1
ATOM 3417 O O . GLN B 1 88 ? 17.047 22.5 9.406 1 97.56 88 GLN B O 1
ATOM 3422 N N . VAL B 1 89 ? 15.344 21.656 8.203 1 98.12 89 VAL B N 1
ATOM 3423 C CA . VAL B 1 89 ? 16.203 20.938 7.27 1 98.12 89 VAL B CA 1
ATOM 3424 C C . VAL B 1 89 ? 16.359 21.734 5.984 1 98.12 89 VAL B C 1
ATOM 3426 O O . VAL B 1 89 ? 17.141 21.375 5.102 1 98.12 89 VAL B O 1
ATOM 3429 N N . GLY B 1 90 ? 15.617 22.844 5.863 1 98.06 90 GLY B N 1
ATOM 3430 C CA . GLY B 1 90 ? 15.586 23.578 4.613 1 98.06 90 GLY B CA 1
ATOM 3431 C C . GLY B 1 90 ? 14.68 22.953 3.57 1 98.06 90 GLY B C 1
ATOM 3432 O O . GLY B 1 90 ? 14.117 21.875 3.795 1 98.06 90 GLY B O 1
ATOM 3433 N N . ALA B 1 91 ? 14.484 23.672 2.48 1 98.25 91 ALA B N 1
ATOM 3434 C CA . ALA B 1 91 ? 13.672 23.188 1.363 1 98.25 91 ALA B CA 1
ATOM 3435 C C . ALA B 1 91 ? 14.398 23.375 0.036 1 98.25 91 ALA B C 1
ATOM 3437 O O . ALA B 1 91 ? 15.18 24.312 -0.127 1 98.25 91 ALA B O 1
ATOM 3438 N N . LEU B 1 92 ? 14.195 22.453 -0.857 1 98.38 92 LEU B N 1
ATOM 3439 C CA . LEU B 1 92 ? 14.594 22.594 -2.254 1 98.38 92 LEU B CA 1
ATOM 3440 C C . LEU B 1 92 ? 13.375 22.797 -3.146 1 98.38 92 LEU B C 1
ATOM 3442 O O . LEU B 1 92 ? 12.562 21.891 -3.318 1 98.38 92 LEU B O 1
ATOM 3446 N N . TYR B 1 93 ? 13.266 24 -3.613 1 97.75 93 TYR B N 1
ATOM 3447 C CA . TYR B 1 93 ? 12.391 24.188 -4.762 1 97.75 93 TYR B CA 1
ATOM 3448 C C . TYR B 1 93 ? 13.047 23.688 -6.043 1 97.75 93 TYR B C 1
ATOM 3450 O O . TYR B 1 93 ? 14.016 24.297 -6.52 1 97.75 93 TYR B O 1
ATOM 3458 N N . VAL B 1 94 ? 12.453 22.625 -6.648 1 98.12 94 VAL B N 1
ATOM 3459 C CA . VAL B 1 94 ? 13.172 21.953 -7.723 1 98.12 94 VAL B CA 1
ATOM 3460 C C . VAL B 1 94 ? 12.453 22.188 -9.047 1 98.12 94 VAL B C 1
ATOM 3462 O O . VAL B 1 94 ? 11.219 22.25 -9.086 1 98.12 94 VAL B O 1
ATOM 3465 N N . SER B 1 95 ? 13.25 22.344 -10.102 1 97.06 95 SER B N 1
ATOM 3466 C CA . SER B 1 95 ? 12.719 22.484 -11.453 1 97.06 95 SER B CA 1
ATOM 3467 C C . SER B 1 95 ? 13.789 22.219 -12.5 1 97.06 95 SER B C 1
ATOM 3469 O O . SER B 1 95 ? 14.969 22.469 -12.273 1 97.06 95 SER B O 1
ATOM 3471 N N . ALA B 1 96 ? 13.289 21.656 -13.578 1 94.31 96 ALA B N 1
ATOM 3472 C CA . ALA B 1 96 ? 14.18 21.547 -14.734 1 94.31 96 ALA B CA 1
ATOM 3473 C C . ALA B 1 96 ? 14.266 22.859 -15.492 1 94.31 96 ALA B C 1
ATOM 3475 O O . ALA B 1 96 ? 15.156 23.062 -16.312 1 94.31 96 ALA B O 1
ATOM 3476 N N . SER B 1 97 ? 13.375 23.734 -15.227 1 93.56 97 SER B N 1
ATOM 3477 C CA . SER B 1 97 ? 13.312 25.047 -15.875 1 93.56 97 SER B CA 1
ATOM 3478 C C . SER B 1 97 ? 14.102 26.094 -15.094 1 93.56 97 SER B C 1
ATOM 3480 O O . SER B 1 97 ? 13.695 26.484 -13.992 1 93.56 97 SER B O 1
ATOM 3482 N N . LYS B 1 98 ? 15.055 26.656 -15.703 1 93.31 98 LYS B N 1
ATOM 3483 C CA . LYS B 1 98 ? 15.836 27.719 -15.07 1 93.31 98 LYS B CA 1
ATOM 3484 C C . LYS B 1 98 ? 14.992 28.969 -14.859 1 93.31 98 LYS B C 1
ATOM 3486 O O . LYS B 1 98 ? 15.141 29.656 -13.852 1 93.31 98 LYS B O 1
ATOM 3491 N N . LYS B 1 99 ? 14.156 29.219 -15.758 1 95.81 99 LYS B N 1
ATOM 3492 C CA . LYS B 1 99 ? 13.32 30.406 -15.695 1 95.81 99 LYS B CA 1
ATOM 3493 C C . LYS B 1 99 ? 12.438 30.391 -14.453 1 95.81 99 LYS B C 1
ATOM 3495 O O . LYS B 1 99 ? 12.273 31.422 -13.789 1 95.81 99 LYS B O 1
ATOM 3500 N N . ARG B 1 100 ? 11.867 29.328 -14.156 1 94.19 100 ARG B N 1
ATOM 3501 C CA . ARG B 1 100 ? 11.008 29.203 -12.984 1 94.19 100 ARG B CA 1
ATOM 3502 C C . ARG B 1 100 ? 11.789 29.5 -11.703 1 94.19 100 ARG B C 1
ATOM 3504 O O . ARG B 1 100 ? 11.312 30.219 -10.828 1 94.19 100 ARG B O 1
ATOM 3511 N N . LEU B 1 101 ? 12.93 28.984 -11.578 1 96.62 101 LEU B N 1
ATOM 3512 C CA . LEU B 1 101 ? 13.727 29.156 -10.375 1 96.62 101 LEU B CA 1
ATOM 3513 C C . LEU B 1 101 ? 14.227 30.594 -10.258 1 96.62 101 LEU B C 1
ATOM 3515 O O . LEU B 1 101 ? 14.375 31.125 -9.148 1 96.62 101 LEU B O 1
ATOM 3519 N N . ASP B 1 102 ? 14.453 31.234 -11.43 1 97.12 102 ASP B N 1
ATOM 3520 C CA . ASP B 1 102 ? 14.812 32.656 -11.414 1 97.12 102 ASP B CA 1
ATOM 3521 C C . ASP B 1 102 ? 13.703 33.5 -10.773 1 97.12 102 ASP B C 1
ATOM 3523 O O . ASP B 1 102 ? 13.984 34.375 -9.969 1 97.12 102 ASP B O 1
ATOM 3527 N N . GLU B 1 103 ? 12.578 33.188 -11.133 1 95.38 103 GLU B N 1
ATOM 3528 C CA . GLU B 1 103 ? 11.43 33.906 -10.586 1 95.38 103 GLU B CA 1
ATOM 3529 C C . GLU B 1 103 ? 11.281 33.656 -9.094 1 95.38 103 GLU B C 1
ATOM 3531 O O . GLU B 1 103 ? 11.023 34.594 -8.328 1 95.38 103 GLU B O 1
ATOM 3536 N N . LEU B 1 104 ? 11.422 32.469 -8.711 1 95.38 104 LEU B N 1
ATOM 3537 C CA . LEU B 1 104 ? 11.305 32.125 -7.305 1 95.38 104 LEU B CA 1
ATOM 3538 C C . LEU B 1 104 ? 12.406 32.781 -6.484 1 95.38 104 LEU B C 1
ATOM 3540 O O . LEU B 1 104 ? 12.172 33.188 -5.348 1 95.38 104 LEU B O 1
ATOM 3544 N N . GLU B 1 105 ? 13.562 32.75 -7.031 1 97.12 105 GLU B N 1
ATOM 3545 C CA . GLU B 1 105 ? 14.695 33.375 -6.344 1 97.12 105 GLU B CA 1
ATOM 3546 C C . GLU B 1 105 ? 14.445 34.844 -6.086 1 97.12 105 GLU B C 1
ATOM 3548 O O . GLU B 1 105 ? 14.703 35.344 -4.988 1 97.12 105 GLU B O 1
ATOM 3553 N N . LYS B 1 106 ? 13.953 35.5 -7.102 1 96.12 106 LYS B N 1
ATOM 3554 C CA . LYS B 1 106 ? 13.633 36.906 -6.945 1 96.12 106 LYS B CA 1
ATOM 3555 C C . LYS B 1 106 ? 12.586 37.125 -5.852 1 96.12 106 LYS B C 1
ATOM 3557 O O . LYS B 1 106 ? 12.711 38.031 -5.023 1 96.12 106 LYS B O 1
ATOM 3562 N N . LEU B 1 107 ? 11.641 36.312 -5.906 1 93.94 107 LEU B N 1
ATOM 3563 C CA . LEU B 1 107 ? 10.586 36.375 -4.898 1 93.94 107 LEU B CA 1
ATOM 3564 C C . LEU B 1 107 ? 11.141 36.125 -3.508 1 93.94 107 LEU B C 1
ATOM 3566 O O . LEU B 1 107 ? 10.75 36.781 -2.537 1 93.94 107 LEU B O 1
ATOM 3570 N N . ALA B 1 108 ? 12.016 35.188 -3.375 1 96.19 108 ALA B N 1
ATOM 3571 C CA . ALA B 1 108 ? 12.602 34.781 -2.094 1 96.19 108 ALA B CA 1
ATOM 3572 C C . ALA B 1 108 ? 13.383 35.969 -1.478 1 96.19 108 ALA B C 1
ATOM 3574 O O . ALA B 1 108 ? 13.25 36.219 -0.284 1 96.19 108 ALA B O 1
ATOM 3575 N N . TYR B 1 109 ? 14.125 36.594 -2.305 1 96.25 109 TYR B N 1
ATOM 3576 C CA . TYR B 1 109 ? 14.914 37.719 -1.793 1 96.25 109 TYR B CA 1
ATOM 3577 C C . TYR B 1 109 ? 14.008 38.875 -1.371 1 96.25 109 TYR B C 1
ATOM 3579 O O . TYR B 1 109 ? 14.273 39.531 -0.37 1 96.25 109 TYR B O 1
ATOM 3587 N N . LYS B 1 110 ? 13.023 39.062 -2.117 1 93.06 110 LYS B N 1
ATOM 3588 C CA . LYS B 1 110 ? 12.07 40.094 -1.747 1 93.06 110 LYS B CA 1
ATOM 3589 C C . LYS B 1 110 ? 11.398 39.781 -0.413 1 93.06 110 LYS B C 1
ATOM 3591 O O . LYS B 1 110 ? 11.281 40.656 0.453 1 93.06 110 LYS B O 1
ATOM 3596 N N . GLN B 1 111 ? 10.945 38.594 -0.259 1 91.88 111 GLN B N 1
ATOM 3597 C CA . GLN B 1 111 ? 10.25 38.156 0.946 1 91.88 111 GLN B CA 1
ATOM 3598 C C . GLN B 1 111 ? 11.188 38.156 2.15 1 91.88 111 GLN B C 1
ATOM 3600 O O . GLN B 1 111 ? 10.758 38.406 3.279 1 91.88 111 GLN B O 1
ATOM 3605 N N . ARG B 1 112 ? 12.438 37.844 1.909 1 94.62 112 ARG B N 1
ATOM 3606 C CA . ARG B 1 112 ? 13.406 37.719 2.998 1 94.62 112 ARG B CA 1
ATOM 3607 C C . ARG B 1 112 ? 13.578 39.062 3.725 1 94.62 112 ARG B C 1
ATOM 3609 O O . ARG B 1 112 ? 13.93 39.094 4.906 1 94.62 112 ARG B O 1
ATOM 3616 N N . VAL B 1 113 ? 13.312 40.156 3.057 1 93.06 113 VAL B N 1
ATOM 3617 C CA . VAL B 1 113 ? 13.438 41.469 3.666 1 93.06 113 VAL B CA 1
ATOM 3618 C C . VAL B 1 113 ? 12.492 41.562 4.863 1 93.06 113 VAL B C 1
ATOM 3620 O O . VAL B 1 113 ? 12.898 42.031 5.938 1 93.06 113 VAL B O 1
ATOM 3623 N N . GLU B 1 114 ? 11.344 41.094 4.734 1 86.81 114 GLU B N 1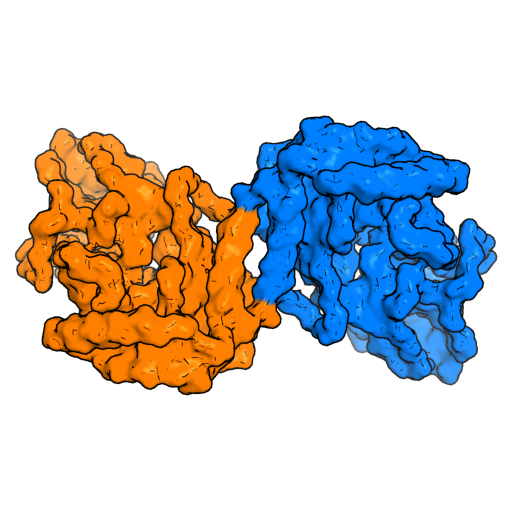
ATOM 3624 C CA . GLU B 1 114 ? 10.344 41.188 5.797 1 86.81 114 GLU B CA 1
ATOM 3625 C C . GLU B 1 114 ? 10.32 39.906 6.637 1 86.81 114 GLU B C 1
ATOM 3627 O O . GLU B 1 114 ? 9.797 39.906 7.75 1 86.81 114 GLU B O 1
ATOM 3632 N N . THR B 1 115 ? 10.883 38.875 6.086 1 91.56 115 THR B N 1
ATOM 3633 C CA . THR B 1 115 ? 10.859 37.562 6.766 1 91.56 115 THR B CA 1
ATOM 3634 C C . THR B 1 115 ? 12.25 36.938 6.777 1 91.56 115 THR B C 1
ATOM 3636 O O . THR B 1 115 ? 12.5 35.969 6.059 1 91.56 115 THR B O 1
ATOM 3639 N N . PRO B 1 116 ? 13.086 37.469 7.641 1 94.25 116 PRO B N 1
ATOM 3640 C CA . PRO B 1 116 ? 14.469 36.969 7.668 1 94.25 116 PRO B CA 1
ATOM 3641 C C . PRO B 1 116 ? 14.555 35.469 8.008 1 94.25 116 PRO B C 1
ATOM 3643 O O . PRO B 1 116 ? 15.586 34.844 7.762 1 94.25 116 PRO B O 1
ATOM 3646 N N . GLU B 1 117 ? 13.469 34.938 8.492 1 93.69 117 GLU B N 1
ATOM 3647 C CA . GLU B 1 117 ? 13.43 33.531 8.891 1 93.69 117 GLU B CA 1
ATOM 3648 C C . GLU B 1 117 ? 13.586 32.594 7.684 1 93.69 117 GLU B C 1
ATOM 3650 O O . GLU B 1 117 ? 13.844 31.406 7.836 1 93.69 117 GLU B O 1
ATOM 3655 N N . ILE B 1 118 ? 13.492 33.156 6.5 1 95.38 118 ILE B N 1
ATOM 3656 C CA . ILE B 1 118 ? 13.758 32.406 5.281 1 95.38 118 ILE B CA 1
ATOM 3657 C C . ILE B 1 118 ? 15.188 31.859 5.305 1 95.38 118 ILE B C 1
ATOM 3659 O O . ILE B 1 118 ? 15.453 30.766 4.797 1 95.38 118 ILE B O 1
ATOM 3663 N N . GLY B 1 119 ? 16.047 32.625 5.828 1 96.44 119 GLY B N 1
ATOM 3664 C CA . GLY B 1 119 ? 17.438 32.219 5.938 1 96.44 119 GLY B CA 1
ATOM 3665 C C . GLY B 1 119 ? 18.219 32.344 4.637 1 96.44 119 GLY B C 1
ATOM 3666 O O . GLY B 1 119 ? 17.906 33.219 3.826 1 96.44 119 GLY B O 1
ATOM 3667 N N . GLU B 1 120 ? 19.188 31.547 4.496 1 97.5 120 GLU B N 1
ATOM 3668 C CA . GLU B 1 120 ? 20.031 31.578 3.311 1 97.5 120 GLU B CA 1
ATOM 3669 C C . GLU B 1 120 ? 19.266 31.109 2.074 1 97.5 120 GLU B C 1
ATOM 3671 O O . GLU B 1 120 ? 18.484 30.156 2.148 1 97.5 120 GLU B O 1
ATOM 3676 N N . ILE B 1 121 ? 19.5 31.844 1.029 1 98.19 121 ILE B N 1
ATOM 3677 C CA . ILE B 1 121 ? 18.984 31.484 -0.286 1 98.19 121 ILE B CA 1
ATOM 3678 C C . ILE B 1 121 ? 20.125 31.078 -1.203 1 98.19 121 ILE B C 1
ATOM 3680 O O . ILE B 1 121 ? 21.109 31.812 -1.353 1 98.19 121 ILE B O 1
ATOM 3684 N N . LYS B 1 122 ? 20.031 29.844 -1.753 1 98.25 122 LYS B N 1
ATOM 3685 C CA . LYS B 1 122 ? 21.125 29.359 -2.605 1 98.25 122 LYS B CA 1
ATOM 3686 C C . LYS B 1 122 ? 20.578 28.672 -3.852 1 98.25 122 LYS B C 1
ATOM 3688 O O . LYS B 1 122 ? 19.688 27.812 -3.756 1 98.25 122 LYS B O 1
ATOM 3693 N N . ARG B 1 123 ? 21.109 29.109 -4.961 1 98.19 123 ARG B N 1
ATOM 3694 C CA . ARG B 1 123 ? 20.875 28.359 -6.188 1 98.19 123 ARG B CA 1
ATOM 3695 C C . ARG B 1 123 ? 21.781 27.141 -6.266 1 98.19 123 ARG B C 1
ATOM 3697 O O . ARG B 1 123 ? 22.984 27.234 -6.016 1 98.19 123 ARG B O 1
ATOM 3704 N N . LEU B 1 124 ? 21.203 26 -6.566 1 98.44 124 LEU B N 1
ATOM 3705 C CA . LEU B 1 124 ? 21.969 24.766 -6.645 1 98.44 124 LEU B CA 1
ATOM 3706 C C . LEU B 1 124 ? 21.891 24.156 -8.047 1 98.44 124 LEU B C 1
ATOM 3708 O O . LEU B 1 124 ? 20.828 24.172 -8.664 1 98.44 124 LEU B O 1
ATOM 3712 N N . SER B 1 125 ? 23.078 23.672 -8.516 1 97.94 125 SER B N 1
ATOM 3713 C CA . SER B 1 125 ? 23.078 22.828 -9.703 1 97.94 125 SER B CA 1
ATOM 3714 C C . SER B 1 125 ? 22.375 21.5 -9.43 1 97.94 125 SER B C 1
ATOM 3716 O O . SER B 1 125 ? 22.062 21.172 -8.281 1 97.94 125 SER B O 1
ATOM 3718 N N . ALA B 1 126 ? 22.125 20.812 -10.492 1 98 126 ALA B N 1
ATOM 3719 C CA . ALA B 1 126 ? 21.516 19.484 -10.344 1 98 126 ALA B CA 1
ATOM 3720 C C . ALA B 1 126 ? 22.391 18.578 -9.477 1 98 126 ALA B C 1
ATOM 3722 O O . ALA B 1 126 ? 21.875 17.844 -8.633 1 98 126 ALA B O 1
ATOM 3723 N N . GLU B 1 127 ? 23.656 18.609 -9.648 1 98.12 127 GLU B N 1
ATOM 3724 C CA . GLU B 1 127 ? 24.578 17.781 -8.875 1 98.12 127 GLU B CA 1
ATOM 3725 C C . GLU B 1 127 ? 24.562 18.156 -7.398 1 98.12 127 GLU B C 1
ATOM 3727 O O . GLU B 1 127 ? 24.547 17.297 -6.527 1 98.12 127 GLU B O 1
ATOM 3732 N N . GLU B 1 128 ? 24.562 19.453 -7.164 1 98.38 128 GLU B N 1
ATOM 3733 C CA . GLU B 1 128 ? 24.516 19.938 -5.785 1 98.38 128 GLU B CA 1
ATOM 3734 C C . GLU B 1 128 ? 23.203 19.547 -5.109 1 98.38 128 GLU B C 1
ATOM 3736 O O . GLU B 1 128 ? 23.188 19.203 -3.924 1 98.38 128 GLU B O 1
ATOM 3741 N N . ALA B 1 129 ? 22.125 19.688 -5.84 1 98.44 129 ALA B N 1
ATOM 3742 C CA . ALA B 1 129 ? 20.828 19.297 -5.312 1 98.44 129 ALA B CA 1
ATOM 3743 C C . ALA B 1 129 ? 20.812 17.828 -4.922 1 98.44 129 ALA B C 1
ATOM 3745 O O . ALA B 1 129 ? 20.266 17.469 -3.875 1 98.44 129 ALA B O 1
ATOM 3746 N N . ARG B 1 130 ? 21.438 16.969 -5.684 1 98.25 130 ARG B N 1
ATOM 3747 C CA . ARG B 1 130 ? 21.438 15.523 -5.449 1 98.25 130 ARG B CA 1
ATOM 3748 C C . ARG B 1 130 ? 22.344 15.164 -4.277 1 98.25 130 ARG B C 1
ATOM 3750 O O . ARG B 1 130 ? 22.219 14.078 -3.701 1 98.25 130 ARG B O 1
ATOM 3757 N N . VAL B 1 131 ? 23.281 16.016 -3.955 1 98.06 131 VAL B N 1
ATOM 3758 C CA . VAL B 1 131 ? 24.062 15.805 -2.736 1 98.06 131 VAL B CA 1
ATOM 3759 C C . VAL B 1 131 ? 23.156 15.922 -1.516 1 98.06 131 VAL B C 1
ATOM 3761 O O . VAL B 1 131 ? 23.297 15.18 -0.548 1 98.06 131 VAL B O 1
ATOM 3764 N N . LYS B 1 132 ? 22.219 16.859 -1.558 1 98 132 LYS B N 1
ATOM 3765 C CA . LYS B 1 132 ? 21.312 17.094 -0.433 1 98 132 LYS B CA 1
ATOM 3766 C C . LYS B 1 132 ? 20.172 16.094 -0.422 1 98 132 LYS B C 1
ATOM 3768 O O . LYS B 1 132 ? 19.672 15.727 0.644 1 98 132 LYS B O 1
ATOM 3773 N N . PHE B 1 133 ? 19.766 15.664 -1.594 1 98.5 133 PHE B N 1
ATOM 3774 C CA . PHE B 1 133 ? 18.688 14.695 -1.766 1 98.5 133 PHE B CA 1
ATOM 3775 C C . PHE B 1 133 ? 18.984 13.742 -2.916 1 98.5 133 PHE B C 1
ATOM 3777 O O . PHE B 1 133 ? 18.516 13.938 -4.035 1 98.5 133 PHE B O 1
ATOM 3784 N N . PRO B 1 134 ? 19.594 12.688 -2.662 1 98.31 134 PRO B N 1
ATOM 3785 C CA . PRO B 1 134 ? 20.219 11.82 -3.666 1 98.31 134 PRO B CA 1
ATOM 3786 C C . PRO B 1 134 ? 19.203 11.234 -4.652 1 98.31 134 PRO B C 1
ATOM 3788 O O . PRO B 1 134 ? 19.5 11.125 -5.848 1 98.31 134 PRO B O 1
ATOM 3791 N N . PRO B 1 135 ? 17.984 10.992 -4.285 1 98.56 135 PRO B N 1
ATOM 3792 C CA . PRO B 1 135 ? 17.062 10.32 -5.207 1 98.56 135 PRO B CA 1
ATOM 3793 C C . PRO B 1 135 ? 16.531 11.25 -6.293 1 98.56 135 PRO B C 1
ATOM 3795 O O . PRO B 1 135 ? 15.789 10.82 -7.18 1 98.56 135 PRO B O 1
ATOM 3798 N N . LEU B 1 136 ? 16.906 12.531 -6.34 1 98.44 136 LEU B N 1
ATOM 3799 C CA . LEU B 1 136 ? 16.375 13.508 -7.281 1 98.44 136 LEU B CA 1
ATOM 3800 C C . LEU B 1 136 ? 16.75 13.148 -8.711 1 98.44 136 LEU B C 1
ATOM 3802 O O . LEU B 1 136 ? 17.812 12.586 -8.953 1 98.44 136 LEU B O 1
ATOM 3806 N N . ARG B 1 137 ? 15.852 13.516 -9.57 1 98.19 137 ARG B N 1
ATOM 3807 C CA . ARG B 1 137 ? 16.125 13.367 -11 1 98.19 137 ARG B CA 1
ATOM 3808 C C . ARG B 1 137 ? 17.391 14.133 -11.398 1 98.19 137 ARG B C 1
ATOM 3810 O O . ARG B 1 137 ? 17.672 15.195 -10.844 1 98.19 137 ARG B O 1
ATOM 3817 N N . GLU B 1 138 ? 18.078 13.727 -12.43 1 97.5 138 GLU B N 1
ATOM 3818 C CA . GLU B 1 138 ? 19.406 14.188 -12.773 1 97.5 138 GLU B CA 1
ATOM 3819 C C . GLU B 1 138 ? 19.375 15.617 -13.305 1 97.5 138 GLU B C 1
ATOM 3821 O O . GLU B 1 138 ? 20.375 16.328 -13.242 1 97.5 138 GLU B O 1
ATOM 3826 N N . ASP B 1 139 ? 18.297 16.062 -13.828 1 97.06 139 ASP B N 1
ATOM 3827 C CA . ASP B 1 139 ? 18.266 17.391 -14.453 1 97.06 139 ASP B CA 1
ATOM 3828 C C . ASP B 1 139 ? 17.609 18.406 -13.539 1 97.06 139 ASP B C 1
ATOM 3830 O O . ASP B 1 139 ? 17.344 19.547 -13.945 1 97.06 139 ASP B O 1
ATOM 3834 N N . MET B 1 140 ? 17.297 18.031 -12.297 1 96.69 140 MET B N 1
ATOM 3835 C CA . MET B 1 140 ? 16.594 18.938 -11.383 1 96.69 140 MET B CA 1
ATOM 3836 C C . MET B 1 140 ? 17.578 19.891 -10.711 1 96.69 140 MET B C 1
ATOM 3838 O O . MET B 1 140 ? 18.375 19.484 -9.875 1 96.69 140 MET B O 1
ATOM 3842 N N . THR B 1 141 ? 17.516 21.156 -11.117 1 97.94 141 THR B N 1
ATOM 3843 C CA . THR B 1 141 ? 18.172 22.203 -10.344 1 97.94 141 THR B CA 1
ATOM 3844 C C . THR B 1 141 ? 17.281 22.688 -9.195 1 97.94 141 THR B C 1
ATOM 3846 O O . THR B 1 141 ? 16.125 22.266 -9.086 1 97.94 141 THR B O 1
ATOM 3849 N N . ALA B 1 142 ? 17.891 23.562 -8.25 1 98.38 142 ALA B N 1
ATOM 3850 C CA . ALA B 1 142 ? 17.078 23.859 -7.066 1 98.38 142 ALA B CA 1
ATOM 3851 C C . ALA B 1 142 ? 17.391 25.25 -6.523 1 98.38 142 ALA B C 1
ATOM 3853 O O . ALA B 1 142 ? 18.469 25.797 -6.785 1 98.38 142 ALA B O 1
ATOM 3854 N N . LEU B 1 143 ? 16.438 25.844 -5.965 1 98.38 143 LEU B N 1
ATOM 3855 C CA . LEU B 1 143 ? 16.578 26.953 -5.031 1 98.38 143 LEU B CA 1
ATOM 3856 C C . LEU B 1 143 ? 16.453 26.484 -3.592 1 98.38 143 LEU B C 1
ATOM 3858 O O . LEU B 1 143 ? 15.406 25.953 -3.203 1 98.38 143 LEU B O 1
ATOM 3862 N N . PHE B 1 144 ? 17.531 26.594 -2.852 1 98.38 144 PHE B N 1
ATOM 3863 C CA . PHE B 1 144 ? 17.547 26.156 -1.458 1 98.38 144 PHE B CA 1
ATOM 3864 C C . PHE B 1 144 ? 17.156 27.312 -0.534 1 98.38 144 PHE B C 1
ATOM 3866 O O . PHE B 1 144 ? 17.688 28.422 -0.646 1 98.38 144 PHE B O 1
ATOM 3873 N N . LEU B 1 145 ? 16.172 27.094 0.323 1 98.19 145 LEU B N 1
ATOM 3874 C CA . LEU B 1 145 ? 15.812 27.984 1.411 1 98.19 145 LEU B CA 1
ATOM 3875 C C . LEU B 1 145 ? 16.109 27.359 2.766 1 98.19 145 LEU B C 1
ATOM 3877 O O . LEU B 1 145 ? 15.5 26.359 3.141 1 98.19 145 LEU B O 1
ATOM 3881 N N . GLU B 1 146 ? 16.891 27.922 3.523 1 97.88 146 GLU B N 1
ATOM 3882 C CA . GLU B 1 146 ? 17.438 27.359 4.75 1 97.88 146 GLU B CA 1
ATOM 3883 C C . GLU B 1 146 ? 16.391 27.266 5.844 1 97.88 146 GLU B C 1
ATOM 3885 O O . GLU B 1 146 ? 16.391 26.328 6.645 1 97.88 146 GLU B O 1
ATOM 3890 N N . GLY B 1 147 ? 15.484 28.172 5.832 1 97.12 147 GLY B N 1
ATOM 3891 C CA . GLY B 1 147 ? 14.609 28.359 6.98 1 97.12 147 GLY B CA 1
ATOM 3892 C C . GLY B 1 147 ? 13.445 27.391 7.016 1 97.12 147 GLY B C 1
ATOM 3893 O O . GLY B 1 147 ? 12.703 27.344 8 1 97.12 147 GLY B O 1
ATOM 3894 N N . ALA B 1 148 ? 13.32 26.578 5.988 1 97.5 148 ALA B N 1
ATOM 3895 C CA . ALA B 1 148 ? 12.203 25.641 5.922 1 97.5 148 ALA B CA 1
ATOM 3896 C C . ALA B 1 148 ? 12.414 24.469 6.891 1 97.5 148 ALA B C 1
ATOM 3898 O O . ALA B 1 148 ? 13.547 24.109 7.191 1 97.5 148 ALA B O 1
ATOM 3899 N N . ALA B 1 149 ? 11.273 23.938 7.379 1 98.19 149 ALA B N 1
ATOM 3900 C CA . ALA B 1 149 ? 11.32 22.828 8.328 1 98.19 149 ALA B CA 1
ATOM 3901 C C . ALA B 1 149 ? 10.227 21.797 8.016 1 98.19 149 ALA B C 1
ATOM 3903 O O . ALA B 1 149 ? 9.406 22 7.125 1 98.19 149 ALA B O 1
ATOM 3904 N N . ARG B 1 150 ? 10.375 20.656 8.633 1 98.06 150 ARG B N 1
ATOM 3905 C CA . ARG B 1 150 ? 9.375 19.594 8.539 1 98.06 150 ARG B CA 1
ATOM 3906 C C . ARG B 1 150 ? 9.016 19.062 9.922 1 98.06 150 ARG B C 1
ATOM 3908 O O . ARG B 1 150 ? 9.773 19.234 10.875 1 98.06 150 ARG B O 1
ATOM 3915 N N . VAL B 1 151 ? 7.797 18.484 10.008 1 98.12 151 VAL B N 1
ATOM 3916 C CA . VAL B 1 151 ? 7.344 17.906 11.266 1 98.12 151 VAL B CA 1
ATOM 3917 C C . VAL B 1 151 ? 6.348 16.797 11 1 98.12 151 VAL B C 1
ATOM 3919 O O . VAL B 1 151 ? 5.539 16.875 10.07 1 98.12 151 VAL B O 1
ATOM 3922 N N . ASP B 1 152 ? 6.434 15.742 11.781 1 97.06 152 ASP B N 1
ATOM 3923 C CA . ASP B 1 152 ? 5.465 14.648 11.727 1 97.06 152 ASP B CA 1
ATOM 3924 C C . ASP B 1 152 ? 4.234 14.961 12.57 1 97.06 152 ASP B C 1
ATOM 3926 O O . ASP B 1 152 ? 4.336 15.133 13.789 1 97.06 152 ASP B O 1
ATOM 3930 N N . GLY B 1 153 ? 3.111 14.984 11.938 1 97.19 153 GLY B N 1
ATOM 3931 C CA . GLY B 1 153 ? 1.887 15.391 12.602 1 97.19 153 GLY B CA 1
ATOM 3932 C C . GLY B 1 153 ? 1.525 14.5 13.781 1 97.19 153 GLY B C 1
ATOM 3933 O O . GLY B 1 153 ? 1.052 14.992 14.812 1 97.19 153 GLY B O 1
ATOM 3934 N N . ARG B 1 154 ? 1.727 13.227 13.648 1 95.94 154 ARG B N 1
ATOM 3935 C CA . ARG B 1 154 ? 1.414 12.289 14.719 1 95.94 154 ARG B CA 1
ATOM 3936 C C . ARG B 1 154 ? 2.303 12.523 15.93 1 95.94 154 ARG B C 1
ATOM 3938 O O . ARG B 1 154 ? 1.819 12.531 17.062 1 95.94 154 ARG B O 1
ATOM 3945 N N . GLN B 1 155 ? 3.557 12.711 15.672 1 96.62 155 GLN B N 1
ATOM 3946 C CA . GLN B 1 155 ? 4.508 12.891 16.766 1 96.62 155 GLN B CA 1
ATOM 3947 C C . GLN B 1 155 ? 4.27 14.211 17.5 1 96.62 155 GLN B C 1
ATOM 3949 O O . GLN B 1 155 ? 4.301 14.266 18.719 1 96.62 155 GLN B O 1
ATOM 3954 N N . LEU B 1 156 ? 4.055 15.25 16.75 1 97.81 156 LEU B N 1
ATOM 3955 C CA . LEU B 1 156 ? 3.789 16.547 17.359 1 97.81 156 LEU B CA 1
ATOM 3956 C C . LEU B 1 156 ? 2.496 16.5 18.172 1 97.81 156 LEU B C 1
ATOM 3958 O O . LEU B 1 156 ? 2.436 17.031 19.281 1 97.81 156 LEU B O 1
ATOM 3962 N N . LEU B 1 157 ? 1.496 15.867 17.594 1 98.12 157 LEU B N 1
ATOM 3963 C CA . LEU B 1 157 ? 0.211 15.758 18.281 1 98.12 157 LEU B CA 1
ATOM 3964 C C . LEU B 1 157 ? 0.363 15.016 19.609 1 98.12 157 LEU B C 1
ATOM 3966 O O . LEU B 1 157 ? -0.138 15.469 20.641 1 98.12 157 LEU B O 1
ATOM 3970 N N . GLN B 1 158 ? 1.059 13.938 19.562 1 97.62 158 GLN B N 1
ATOM 3971 C CA . GLN B 1 158 ? 1.264 13.148 20.766 1 97.62 158 GLN B CA 1
ATOM 3972 C C . GLN B 1 158 ? 2.008 13.953 21.828 1 97.62 158 GLN B C 1
ATOM 3974 O O . GLN B 1 158 ? 1.673 13.891 23.016 1 97.62 158 GLN B O 1
ATOM 3979 N N . ALA B 1 159 ? 2.975 14.664 21.391 1 98.12 159 ALA B N 1
ATOM 3980 C CA . ALA B 1 159 ? 3.738 15.5 22.312 1 98.12 159 ALA B CA 1
ATOM 3981 C C . ALA B 1 159 ? 2.844 16.547 22.969 1 98.12 159 ALA B C 1
ATOM 3983 O O . ALA B 1 159 ? 2.918 16.766 24.188 1 98.12 159 ALA B O 1
ATOM 3984 N N . LEU B 1 160 ? 2.018 17.156 22.203 1 98.5 160 LEU B N 1
ATOM 3985 C CA . LEU B 1 160 ? 1.121 18.188 22.719 1 98.5 160 LEU B CA 1
ATOM 3986 C C . LEU B 1 160 ? 0.125 17.594 23.703 1 98.5 160 LEU B C 1
ATOM 3988 O O . LEU B 1 160 ? -0.141 18.188 24.75 1 98.5 160 LEU B O 1
ATOM 3992 N N . LEU B 1 161 ? -0.431 16.438 23.344 1 98.38 161 LEU B N 1
ATOM 3993 C CA . LEU B 1 161 ? -1.404 15.781 24.219 1 98.38 161 LEU B CA 1
ATOM 3994 C C . LEU B 1 161 ? -0.763 15.367 25.531 1 98.38 161 LEU B C 1
ATOM 3996 O O . LEU B 1 161 ? -1.327 15.602 26.609 1 98.38 161 LEU B O 1
ATOM 4000 N N . LYS B 1 162 ? 0.415 14.789 25.453 1 98.31 162 LYS B N 1
ATOM 4001 C CA . LYS B 1 162 ? 1.124 14.375 26.672 1 98.31 162 LYS B CA 1
ATOM 4002 C C . LYS B 1 162 ? 1.489 15.57 27.531 1 98.31 162 LYS B C 1
ATOM 4004 O O . LYS B 1 162 ? 1.353 15.523 28.75 1 98.31 162 LYS B O 1
ATOM 4009 N N . ALA B 1 163 ? 1.991 16.609 26.906 1 98.5 163 ALA B N 1
ATOM 4010 C CA . ALA B 1 163 ? 2.318 17.828 27.641 1 98.5 163 ALA B CA 1
ATOM 4011 C C . ALA B 1 163 ? 1.075 18.438 28.281 1 98.5 163 ALA B C 1
ATOM 4013 O O . ALA B 1 163 ? 1.13 18.906 29.422 1 98.5 163 ALA B O 1
ATOM 4014 N N . GLY B 1 164 ? -0.023 18.438 27.547 1 98.5 164 GLY B N 1
ATOM 4015 C CA . GLY B 1 164 ? -1.281 18.906 28.109 1 98.5 164 GLY B CA 1
ATOM 4016 C C . GLY B 1 164 ? -1.714 18.109 29.328 1 98.5 164 GLY B C 1
ATOM 4017 O O . GLY B 1 164 ? -2.162 18.688 30.312 1 98.5 164 GLY B O 1
ATOM 4018 N N . GLU B 1 165 ? -1.547 16.844 29.219 1 98.38 165 GLU B N 1
ATOM 4019 C CA . GLU B 1 165 ? -1.892 15.969 30.328 1 98.38 165 GLU B CA 1
ATOM 4020 C C . GLU B 1 165 ? -1.089 16.328 31.578 1 98.38 165 GLU B C 1
ATOM 4022 O O . GLU B 1 165 ? -1.609 16.281 32.688 1 98.38 165 GLU B O 1
ATOM 4027 N N . LYS B 1 166 ? 0.117 16.625 31.438 1 97.81 166 LYS B N 1
ATOM 4028 C CA . LYS B 1 166 ? 0.971 17.031 32.562 1 97.81 166 LYS B CA 1
ATOM 4029 C C . LYS B 1 166 ? 0.432 18.281 33.219 1 97.81 166 LYS B C 1
ATOM 4031 O O . LYS B 1 166 ? 0.628 18.469 34.438 1 97.81 166 LYS B O 1
ATOM 4036 N N . HIS B 1 167 ? -0.229 19.109 32.5 1 98.38 167 HIS B N 1
ATOM 4037 C CA . HIS B 1 167 ? -0.791 20.328 33.062 1 98.38 167 HIS B CA 1
ATOM 4038 C C . HIS B 1 167 ? -2.248 20.141 33.469 1 98.38 167 HIS B C 1
ATOM 4040 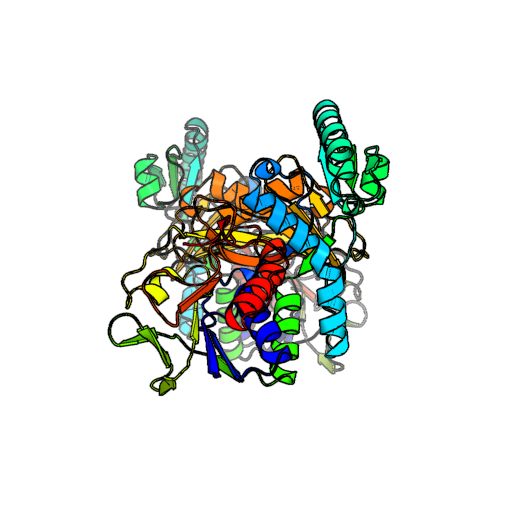O O . HIS B 1 167 ? -2.949 21.109 33.75 1 98.38 167 HIS B O 1
ATOM 4046 N N . GLY B 1 168 ? -2.734 18.891 33.375 1 98.38 168 GLY B N 1
ATOM 4047 C CA . GLY B 1 168 ? -4.023 18.578 33.969 1 98.38 168 GLY B CA 1
ATOM 4048 C C . GLY B 1 168 ? -5.133 18.422 32.938 1 98.38 168 GLY B C 1
ATOM 4049 O O . GLY B 1 168 ? -6.297 18.25 33.281 1 98.38 168 GLY B O 1
ATOM 4050 N N . VAL B 1 169 ? -4.789 18.438 31.641 1 98.81 169 VAL B N 1
ATOM 4051 C CA . VAL B 1 169 ? -5.82 18.25 30.625 1 98.81 169 VAL B CA 1
ATOM 4052 C C . VAL B 1 169 ? -6.418 16.859 30.734 1 98.81 169 VAL B C 1
ATOM 4054 O O . VAL B 1 169 ? -5.684 15.867 30.812 1 98.81 169 VAL B O 1
ATOM 4057 N N . ARG B 1 170 ? -7.699 16.766 30.828 1 98.5 170 ARG B N 1
ATOM 4058 C CA . ARG B 1 170 ? -8.414 15.5 30.781 1 98.5 170 ARG B CA 1
ATOM 4059 C C . ARG B 1 170 ? -8.805 15.133 29.344 1 98.5 170 ARG B C 1
ATOM 4061 O O . ARG B 1 170 ? -9.227 15.992 28.578 1 98.5 170 ARG B O 1
ATOM 4068 N N . TYR B 1 171 ? -8.617 13.875 29 1 98.56 171 TYR B N 1
ATOM 4069 C CA . TYR B 1 171 ? -8.969 13.391 27.672 1 98.56 171 TYR B CA 1
ATOM 4070 C C . TYR B 1 171 ? -10.133 12.414 27.734 1 98.56 171 TYR B C 1
ATOM 4072 O O . TYR B 1 171 ? -10.086 11.438 28.484 1 98.56 171 TYR B O 1
ATOM 4080 N N . VAL B 1 172 ? -11.148 12.625 27 1 98.5 172 VAL B N 1
ATOM 4081 C CA . VAL B 1 172 ? -12.312 11.75 26.906 1 98.5 172 VAL B CA 1
ATOM 4082 C C . VAL B 1 172 ? -12.516 11.328 25.453 1 98.5 172 VAL B C 1
ATOM 4084 O O . VAL B 1 172 ? -12.703 12.172 24.562 1 98.5 172 VAL B O 1
ATOM 4087 N N . GLN B 1 173 ? -12.461 10.062 25.203 1 98.5 173 GLN B N 1
ATOM 4088 C CA . GLN B 1 173 ? -12.75 9.562 23.859 1 98.5 173 GLN B CA 1
ATOM 4089 C C . GLN B 1 173 ? -14.258 9.375 23.672 1 98.5 173 GLN B C 1
ATOM 4091 O O . GLN B 1 173 ? -14.914 8.703 24.469 1 98.5 173 GLN B O 1
ATOM 4096 N N . GLY B 1 174 ? -14.781 9.984 22.672 1 98.38 174 GLY B N 1
ATOM 4097 C CA . GLY B 1 174 ? -16.188 9.859 22.344 1 98.38 174 GLY B CA 1
ATOM 4098 C C . GLY B 1 174 ? -16.672 10.914 21.375 1 98.38 174 GLY B C 1
ATOM 4099 O O . GLY B 1 174 ? -15.93 11.859 21.062 1 98.38 174 GLY B O 1
ATOM 4100 N N . ASP B 1 175 ? -17.828 10.727 20.891 1 97.62 175 ASP B N 1
ATOM 4101 C CA . ASP B 1 175 ? -18.484 11.68 20.016 1 97.62 175 ASP B CA 1
ATOM 4102 C C . ASP B 1 175 ? -19.281 12.711 20.812 1 97.62 175 ASP B C 1
ATOM 4104 O O . ASP B 1 175 ? -20.266 12.359 21.469 1 97.62 175 ASP B O 1
ATOM 4108 N N . ALA B 1 176 ? -18.891 13.922 20.75 1 98.38 176 ALA B N 1
ATOM 4109 C CA . ALA B 1 176 ? -19.516 14.969 21.547 1 98.38 176 ALA B CA 1
ATOM 4110 C C . ALA B 1 176 ? -20.656 15.633 20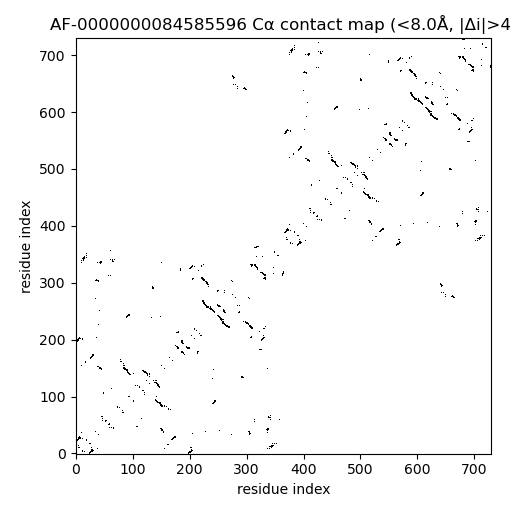.781 1 98.38 176 ALA B C 1
ATOM 4112 O O . ALA B 1 176 ? -20.562 15.836 19.562 1 98.38 176 ALA B O 1
ATOM 4113 N N . THR B 1 177 ? -21.672 15.961 21.5 1 98.19 177 THR B N 1
ATOM 4114 C CA . THR B 1 177 ? -22.734 16.859 21.031 1 98.19 177 THR B CA 1
ATOM 4115 C C . THR B 1 177 ? -22.797 18.109 21.906 1 98.19 177 THR B C 1
ATOM 4117 O O . THR B 1 177 ? -22.703 18.016 23.141 1 98.19 177 THR B O 1
ATOM 4120 N N . LEU B 1 178 ? -23.031 19.25 21.266 1 98.44 178 LEU B N 1
ATOM 4121 C CA . LEU B 1 178 ? -23.078 20.5 22.016 1 98.44 178 LEU B CA 1
ATOM 4122 C C . LEU B 1 178 ? -24.359 20.578 22.859 1 98.44 178 LEU B C 1
ATOM 4124 O O . LEU B 1 178 ? -25.438 20.234 22.375 1 98.44 178 LEU B O 1
ATOM 4128 N N . LEU B 1 179 ? -24.141 20.938 24.062 1 97.75 179 LEU B N 1
ATOM 4129 C CA . LEU B 1 179 ? -25.25 21.344 24.922 1 97.75 179 LEU B CA 1
ATOM 4130 C C . LEU B 1 179 ? -25.422 22.859 24.906 1 97.75 179 LEU B C 1
ATOM 4132 O O . LEU B 1 179 ? -24.438 23.594 24.953 1 97.75 179 LEU B O 1
ATOM 4136 N N . HIS B 1 180 ? -26.625 23.281 24.766 1 96.69 180 HIS B N 1
ATOM 4137 C CA . HIS B 1 180 ? -26.844 24.719 24.75 1 96.69 180 HIS B CA 1
ATOM 4138 C C . HIS B 1 180 ? -28.188 25.078 25.375 1 96.69 180 HIS B C 1
ATOM 4140 O O . HIS B 1 180 ? -29.094 24.234 25.422 1 96.69 180 HIS B O 1
ATOM 4146 N N . LYS B 1 181 ? -28.266 26.172 26.016 1 95.25 181 LYS B N 1
ATOM 4147 C CA . LYS B 1 181 ? -29.469 26.828 26.484 1 95.25 181 LYS B CA 1
ATOM 4148 C C . LYS B 1 181 ? -29.656 28.203 25.812 1 95.25 181 LYS B C 1
ATOM 4150 O O . LYS B 1 181 ? -28.875 29.125 26.078 1 95.25 181 LYS B O 1
ATOM 4155 N N . GLU B 1 182 ? -30.703 28.312 25 1 91.62 182 GLU B N 1
ATOM 4156 C CA . GLU B 1 182 ? -30.875 29.516 24.188 1 91.62 182 GLU B CA 1
ATOM 4157 C C . GLU B 1 182 ? -29.641 29.766 23.328 1 91.62 182 GLU B C 1
ATOM 4159 O O . GLU B 1 182 ? -29.188 28.891 22.594 1 91.62 182 GLU B O 1
ATOM 4164 N N . ASN B 1 183 ? -29 30.891 23.531 1 93.38 183 ASN B N 1
ATOM 4165 C CA . ASN B 1 183 ? -27.859 31.219 22.672 1 93.38 183 ASN B CA 1
ATOM 4166 C C . ASN B 1 183 ? -26.531 31.094 23.438 1 93.38 183 ASN B C 1
ATOM 4168 O O . ASN B 1 183 ? -25.609 31.859 23.203 1 93.38 183 ASN B O 1
ATOM 4172 N N . LYS B 1 184 ? -26.594 30.125 24.375 1 97.38 184 LYS B N 1
ATOM 4173 C CA . LYS B 1 184 ? -25.375 29.906 25.141 1 97.38 184 LYS B CA 1
ATOM 4174 C C . LYS B 1 184 ? -25.016 28.422 25.172 1 97.38 184 LYS B C 1
ATOM 4176 O O . LYS B 1 184 ? -25.844 27.594 25.547 1 97.38 184 LYS B O 1
ATOM 4181 N N . VAL B 1 185 ? -23.812 28.094 24.734 1 98.38 185 VAL B N 1
ATOM 4182 C CA . VAL B 1 185 ? -23.281 26.75 24.875 1 98.38 185 VAL B CA 1
ATOM 4183 C C . VAL B 1 185 ? -22.797 26.531 26.312 1 98.38 185 VAL B C 1
ATOM 4185 O O . VAL B 1 185 ? -22.062 27.344 26.859 1 98.38 185 VAL B O 1
ATOM 4188 N N . THR B 1 186 ? -23.25 25.391 26.922 1 98.25 186 THR B N 1
ATOM 4189 C CA . THR B 1 186 ? -23.031 25.203 28.344 1 98.25 186 THR B CA 1
ATOM 4190 C C . THR B 1 186 ? -22.219 23.938 28.609 1 98.25 186 THR B C 1
ATOM 4192 O O . THR B 1 186 ? -21.938 23.594 29.75 1 98.25 186 THR B O 1
ATOM 4195 N N . GLY B 1 187 ? -21.875 23.297 27.562 1 98.5 187 GLY B N 1
ATOM 4196 C CA . GLY B 1 187 ? -21.125 22.062 27.703 1 98.5 187 GLY B CA 1
ATOM 4197 C C . GLY B 1 187 ? -21.344 21.094 26.562 1 98.5 187 GLY B C 1
ATOM 4198 O O . GLY B 1 187 ? -21.594 21.5 25.438 1 98.5 187 GLY B O 1
ATOM 4199 N N . VAL B 1 188 ? -21.047 19.719 26.859 1 98.69 188 VAL B N 1
ATOM 4200 C CA . VAL B 1 188 ? -21.219 18.703 25.828 1 98.69 188 VAL B CA 1
ATOM 4201 C C . VAL B 1 188 ? -21.844 17.453 26.453 1 98.69 188 VAL B C 1
ATOM 4203 O O . VAL B 1 188 ? -21.781 17.25 27.656 1 98.69 188 VAL B O 1
ATOM 4206 N N . HIS B 1 189 ? -22.5 16.797 25.562 1 98.31 189 HIS B N 1
ATOM 4207 C CA . HIS B 1 189 ? -22.875 15.414 25.859 1 98.31 189 HIS B CA 1
ATOM 4208 C C . HIS B 1 189 ? -21.938 14.43 25.172 1 98.31 189 HIS B C 1
ATOM 4210 O O . HIS B 1 189 ? -21.625 14.578 23.984 1 98.31 189 HIS B O 1
ATOM 4216 N N . VAL B 1 190 ? -21.344 13.461 25.984 1 98.12 190 VAL B N 1
ATOM 4217 C CA . VAL B 1 190 ? -20.453 12.445 25.438 1 98.12 190 VAL B CA 1
ATOM 4218 C C . VAL B 1 190 ? -20.562 11.156 26.25 1 98.12 190 VAL B C 1
ATOM 4220 O O . VAL B 1 190 ? -20.641 11.195 27.484 1 98.12 190 VAL B O 1
ATOM 4223 N N . ASN B 1 191 ? -20.578 9.984 25.656 1 96.5 191 ASN B N 1
ATOM 4224 C CA . ASN B 1 191 ? -20.672 8.672 26.297 1 96.5 191 ASN B CA 1
ATOM 4225 C C . ASN B 1 191 ? -21.781 8.633 27.344 1 96.5 191 ASN B C 1
ATOM 4227 O O . ASN B 1 191 ? -21.562 8.219 28.469 1 96.5 191 ASN B O 1
ATOM 4231 N N . GLU B 1 192 ? -22.812 9.203 27.109 1 94 192 GLU B N 1
ATOM 4232 C CA . GLU B 1 192 ? -23.984 9.195 27.969 1 94 192 GLU B CA 1
ATOM 4233 C C . GLU B 1 192 ? -23.781 10.07 29.203 1 94 192 GLU B C 1
ATOM 4235 O O . GLU B 1 192 ? -24.469 9.914 30.219 1 94 192 GLU B O 1
ATOM 4240 N N . GLU B 1 193 ? -22.828 10.836 29.125 1 96.5 193 GLU B N 1
ATOM 4241 C CA . GLU B 1 193 ? -22.562 11.773 30.219 1 96.5 193 GLU B CA 1
ATOM 4242 C C . GLU B 1 193 ? -22.641 13.219 29.734 1 96.5 193 GLU B C 1
ATOM 4244 O O . GLU B 1 193 ? -22.375 13.492 28.562 1 96.5 193 GLU B O 1
ATOM 4249 N N . THR B 1 194 ? -23.031 14.023 30.688 1 97.81 194 THR B N 1
ATOM 4250 C CA . THR B 1 194 ? -23 15.461 30.438 1 97.81 194 THR B CA 1
ATOM 4251 C C . THR B 1 194 ? -21.828 16.109 31.172 1 97.81 194 THR B C 1
ATOM 4253 O O . THR B 1 194 ? -21.656 15.914 32.375 1 97.81 194 THR B O 1
ATOM 4256 N N . ILE B 1 195 ? -21.062 16.828 30.422 1 98.38 195 ILE B N 1
ATOM 4257 C CA . ILE B 1 195 ? -19.969 17.609 31.016 1 98.38 195 ILE B CA 1
ATOM 4258 C C . ILE B 1 195 ? -20.266 19.109 30.828 1 98.38 195 ILE B C 1
ATOM 4260 O O . ILE B 1 195 ? -20.297 19.609 29.703 1 98.38 195 ILE B O 1
ATOM 4264 N N . GLU B 1 196 ? -20.438 19.781 31.906 1 98.06 196 GLU B N 1
ATOM 4265 C CA . GLU B 1 196 ? -20.672 21.234 31.859 1 98.06 196 GLU B CA 1
ATOM 4266 C C . GLU B 1 196 ? -19.359 22 31.766 1 98.06 196 GLU B C 1
ATOM 4268 O O . GLU B 1 196 ? -18.328 21.547 32.25 1 98.06 196 GLU B O 1
ATOM 4273 N N . ALA B 1 197 ? -19.438 23.125 31.078 1 98.12 197 ALA B N 1
ATOM 4274 C CA . ALA B 1 197 ? -18.266 23.984 30.953 1 98.12 197 ALA B CA 1
ATOM 4275 C C . ALA B 1 197 ? -18.656 25.438 30.766 1 98.12 197 ALA B C 1
ATOM 4277 O O . ALA B 1 197 ? -19.781 25.734 30.375 1 98.12 197 ALA B O 1
ATOM 4278 N N . ASP B 1 198 ? -17.75 26.328 31.094 1 97.94 198 ASP B N 1
ATOM 4279 C CA . ASP B 1 198 ? -17.938 27.75 30.875 1 97.94 198 ASP B CA 1
ATOM 4280 C C . ASP B 1 198 ? -17.781 28.109 29.406 1 97.94 198 ASP B C 1
ATOM 4282 O O . ASP B 1 198 ? -18.422 29.047 28.906 1 97.94 198 ASP B O 1
ATOM 4286 N N . THR B 1 199 ? -16.922 27.438 28.734 1 98.12 199 THR B N 1
ATOM 4287 C CA . THR B 1 199 ? -16.594 27.656 27.344 1 98.12 199 THR B CA 1
ATOM 4288 C C . THR B 1 199 ? -16.328 26.344 26.625 1 98.12 199 THR B C 1
ATOM 4290 O O . THR B 1 199 ? -15.773 25.406 27.203 1 98.12 199 THR B O 1
ATOM 4293 N N . VAL B 1 200 ? -16.812 26.25 25.391 1 98.88 200 VAL B N 1
ATOM 4294 C CA . VAL B 1 200 ? -16.5 25.125 24.516 1 98.88 200 VAL B CA 1
ATOM 4295 C C . VAL B 1 200 ? -15.758 25.625 23.281 1 98.88 200 VAL B C 1
ATOM 4297 O O . VAL B 1 200 ? -16.156 26.625 22.672 1 98.88 200 VAL B O 1
ATOM 4300 N N . VAL B 1 201 ? -14.648 25.031 22.969 1 98.94 201 VAL B N 1
ATOM 4301 C CA . VAL B 1 201 ? -13.93 25.281 21.734 1 98.94 201 VAL B CA 1
ATOM 4302 C C . VAL B 1 201 ? -14.227 24.188 20.719 1 98.94 201 VAL B C 1
ATOM 4304 O O . VAL B 1 201 ? -13.977 23 20.984 1 98.94 201 VAL B O 1
ATOM 4307 N N . ALA B 1 202 ? -14.805 24.578 19.594 1 98.88 202 ALA B N 1
ATOM 4308 C CA . ALA B 1 202 ? -15.055 23.625 18.5 1 98.88 202 ALA B CA 1
ATOM 4309 C C . ALA B 1 202 ? -13.828 23.5 17.594 1 98.88 202 ALA B C 1
ATOM 4311 O O . ALA B 1 202 ? -13.539 24.422 16.812 1 98.88 202 ALA B O 1
ATOM 4312 N N . ALA B 1 203 ? -13.148 22.438 17.656 1 98.81 203 ALA B N 1
ATOM 4313 C CA . ALA B 1 203 ? -11.961 22.141 16.875 1 98.81 203 ALA B CA 1
ATOM 4314 C C . ALA B 1 203 ? -12.062 20.75 16.234 1 98.81 203 ALA B C 1
ATOM 4316 O O . ALA B 1 203 ? -11.102 19.969 16.266 1 98.81 203 ALA B O 1
ATOM 4317 N N . ALA B 1 204 ? -13.195 20.453 15.625 1 98.56 204 ALA B N 1
ATOM 4318 C CA . ALA B 1 204 ? -13.547 19.094 15.219 1 98.56 204 ALA B CA 1
ATOM 4319 C C . ALA B 1 204 ? -13.164 18.844 13.758 1 98.56 204 ALA B C 1
ATOM 4321 O O . ALA B 1 204 ? -13.773 18.016 13.086 1 98.56 204 ALA B O 1
ATOM 4322 N N . GLY B 1 205 ? -12.219 19.562 13.242 1 97.94 205 GLY B N 1
ATOM 4323 C CA . GLY B 1 205 ? -11.688 19.312 11.914 1 97.94 205 GLY B CA 1
ATOM 4324 C C . GLY B 1 205 ? -12.758 19.141 10.859 1 97.94 205 GLY B C 1
ATOM 4325 O O . GLY B 1 205 ? -13.656 19.969 10.742 1 97.94 205 GLY B O 1
ATOM 4326 N N . ALA B 1 206 ? -12.656 18.062 10.117 1 98.12 206 ALA B N 1
ATOM 4327 C CA . ALA B 1 206 ? -13.578 17.797 9.008 1 98.12 206 ALA B CA 1
ATOM 4328 C C . ALA B 1 206 ? -15 17.594 9.516 1 98.12 206 ALA B C 1
ATOM 4330 O O . ALA B 1 206 ? -15.969 17.75 8.758 1 98.12 206 ALA B O 1
ATOM 4331 N N . TRP B 1 207 ? -15.195 17.328 10.797 1 98.38 207 TRP B N 1
ATOM 4332 C CA . TRP B 1 207 ? -16.5 17 11.359 1 98.38 207 TRP B CA 1
ATOM 4333 C C . TRP B 1 207 ? -17.094 18.219 12.07 1 98.38 207 TRP B C 1
ATOM 4335 O O . TRP B 1 207 ? -18.047 18.078 12.836 1 98.38 207 TRP B O 1
ATOM 4345 N N . ILE B 1 208 ? -16.562 19.375 11.82 1 98.5 208 ILE B N 1
ATOM 4346 C CA . ILE B 1 208 ? -16.906 20.578 12.555 1 98.5 208 ILE B CA 1
ATOM 4347 C C . ILE B 1 208 ? -18.391 20.906 12.375 1 98.5 208 ILE B C 1
ATOM 4349 O O . ILE B 1 208 ? -19.062 21.312 13.32 1 98.5 208 ILE B O 1
ATOM 4353 N N . ASN B 1 209 ? -18.906 20.719 11.18 1 98.5 209 ASN B N 1
ATOM 4354 C CA . ASN B 1 209 ? -20.297 21.094 10.914 1 98.5 209 ASN B CA 1
ATOM 4355 C C . ASN B 1 209 ? -21.266 20.156 11.625 1 98.5 209 ASN B C 1
ATOM 4357 O O . ASN B 1 209 ? -22.344 20.594 12.055 1 98.5 209 ASN B O 1
ATOM 4361 N N . LYS B 1 210 ? -20.891 18.891 11.719 1 97.94 210 LYS B N 1
ATOM 4362 C CA . LYS B 1 210 ? -21.703 17.969 12.508 1 97.94 210 LYS B CA 1
ATOM 4363 C C . LYS B 1 210 ? -21.781 18.422 13.961 1 97.94 210 LYS B C 1
ATOM 4365 O O . LYS B 1 210 ? -22.859 18.406 14.57 1 97.94 210 LYS B O 1
ATOM 4370 N N . LEU B 1 211 ? -20.703 18.875 14.523 1 98.44 211 LEU B N 1
ATOM 4371 C CA . LEU B 1 211 ? -20.641 19.328 15.906 1 98.44 211 LEU B CA 1
ATOM 4372 C C . LEU B 1 211 ? -21.5 20.578 16.109 1 98.44 211 LEU B C 1
ATOM 4374 O O . LEU B 1 211 ? -22.109 20.734 17.172 1 98.44 211 LEU B O 1
ATOM 4378 N N . LEU B 1 212 ? -21.578 21.469 15.117 1 98.19 212 LEU B N 1
ATOM 4379 C CA . LEU B 1 212 ? -22.188 22.797 15.281 1 98.19 212 LEU B CA 1
ATOM 4380 C C . LEU B 1 212 ? -23.672 22.766 14.938 1 98.19 212 LEU B C 1
ATOM 4382 O O . LEU B 1 212 ? -24.375 23.75 15.133 1 98.19 212 LEU B O 1
ATOM 4386 N N . GLU B 1 213 ? -24.141 21.641 14.508 1 97.19 213 GLU B N 1
ATOM 4387 C CA . GLU B 1 213 ? -25.516 21.5 14.039 1 97.19 213 GLU B CA 1
ATOM 4388 C C . GLU B 1 213 ? -26.5 21.938 15.109 1 97.19 213 GLU B C 1
ATOM 4390 O O . GLU B 1 213 ? -27.469 22.656 14.812 1 97.19 213 GLU B O 1
ATOM 4395 N N . PRO B 1 214 ? -26.328 21.625 16.375 1 96.06 214 PRO B N 1
ATOM 4396 C CA . PRO B 1 214 ? -27.312 21.969 17.406 1 96.06 214 PRO B CA 1
ATOM 4397 C C . PRO B 1 214 ? -27.484 23.469 17.578 1 96.06 214 PRO B C 1
ATOM 4399 O O . PRO B 1 214 ? -28.531 23.922 18.047 1 96.06 214 PRO B O 1
ATOM 4402 N N . VAL B 1 215 ? -26.531 24.25 17.281 1 96.75 215 VAL B N 1
ATOM 4403 C CA . VAL B 1 215 ? -26.625 25.688 17.469 1 96.75 215 VAL B CA 1
ATOM 4404 C C . VAL B 1 215 ? -26.844 26.375 16.125 1 96.75 215 VAL B C 1
ATOM 4406 O O . VAL B 1 215 ? -26.656 27.594 16 1 96.75 215 VAL B O 1
ATOM 4409 N N . ASN B 1 216 ? -27.094 25.656 15.07 1 95.62 216 ASN B N 1
ATOM 4410 C CA . ASN B 1 216 ? -27.516 26.109 13.742 1 95.62 216 ASN B CA 1
ATOM 4411 C C . ASN B 1 216 ? -26.422 26.953 13.078 1 95.62 216 ASN B C 1
ATOM 4413 O O . ASN B 1 216 ? -26.719 28 12.5 1 95.62 216 ASN B O 1
ATOM 4417 N N . ILE B 1 217 ? -25.219 26.547 13.25 1 96.88 217 ILE B N 1
ATOM 4418 C CA . ILE B 1 217 ? -24.094 27.172 12.57 1 96.88 217 ILE B CA 1
ATOM 4419 C C . ILE B 1 217 ? -23.516 26.203 11.539 1 96.88 217 ILE B C 1
ATOM 4421 O O . ILE B 1 217 ? -23.344 25.016 11.82 1 96.88 217 ILE B O 1
ATOM 4425 N N . LYS B 1 218 ? -23.312 26.656 10.328 1 97.38 218 LYS B N 1
ATOM 4426 C CA . LYS B 1 218 ? -22.656 25.891 9.266 1 97.38 218 LYS B CA 1
ATOM 4427 C C . LYS B 1 218 ? -21.453 26.656 8.711 1 97.38 218 LYS B C 1
ATOM 4429 O O . LYS B 1 218 ? -21.594 27.766 8.203 1 97.38 218 LYS B O 1
ATOM 4434 N N . LEU B 1 219 ? -20.297 26.125 8.891 1 98.06 219 LEU B N 1
ATOM 4435 C CA . LEU B 1 219 ? -19.078 26.734 8.352 1 98.06 219 LEU B CA 1
ATOM 4436 C C . LEU B 1 219 ? -18.828 26.266 6.922 1 98.06 219 LEU B C 1
ATOM 4438 O O . LEU B 1 219 ? -19.266 25.172 6.535 1 98.06 219 LEU B O 1
ATOM 4442 N N . PRO B 1 220 ? -18.203 27.094 6.125 1 97.5 220 PRO B N 1
ATOM 4443 C CA . PRO B 1 220 ? -17.812 26.656 4.781 1 97.5 220 PRO B CA 1
ATOM 4444 C C . PRO B 1 220 ? -16.578 25.75 4.781 1 97.5 220 PRO B C 1
ATOM 4446 O O . PRO B 1 220 ? -15.578 26.078 4.141 1 97.5 220 PRO B O 1
ATOM 4449 N N . VAL B 1 221 ? -16.641 24.688 5.445 1 97.12 221 VAL B N 1
ATOM 4450 C CA . VAL B 1 221 ? -15.57 23.703 5.605 1 97.12 221 VAL B CA 1
ATOM 4451 C C . VAL B 1 221 ? -16.062 22.328 5.141 1 97.12 221 VAL B C 1
ATOM 4453 O O . VAL B 1 221 ? -17.156 21.891 5.512 1 97.12 221 VAL B O 1
ATOM 4456 N N . GLU B 1 222 ? -15.305 21.766 4.266 1 97.44 222 GLU B N 1
ATOM 4457 C CA . GLU B 1 222 ? -15.594 20.422 3.775 1 97.44 222 GLU B CA 1
ATOM 4458 C C . GLU B 1 222 ? -14.336 19.547 3.773 1 97.44 222 GLU B C 1
ATOM 4460 O O . GLU B 1 222 ? -13.219 20.062 3.666 1 97.44 222 GLU B O 1
ATOM 4465 N N . PRO B 1 223 ? -14.578 18.188 3.932 1 97.81 223 PRO B N 1
ATOM 4466 C CA . PRO B 1 223 ? -13.406 17.312 3.879 1 97.81 223 PRO B CA 1
ATOM 4467 C C . PRO B 1 223 ? -12.719 17.328 2.516 1 97.81 223 PRO B C 1
ATOM 4469 O O . PRO B 1 223 ? -13.391 17.234 1.482 1 97.81 223 PRO B O 1
ATOM 4472 N N . GLN B 1 224 ? -11.492 17.516 2.502 1 97.88 224 GLN B N 1
ATOM 4473 C CA . GLN B 1 224 ? -10.609 17.266 1.369 1 97.88 224 GLN B CA 1
ATOM 4474 C C . GLN B 1 224 ? -9.664 16.109 1.658 1 97.88 224 GLN B C 1
ATOM 4476 O O . GLN B 1 224 ? -8.742 16.234 2.465 1 97.88 224 GLN B O 1
ATOM 4481 N N . LYS B 1 225 ? -9.867 15.047 1.009 1 97.5 225 LYS B N 1
ATOM 4482 C CA . LYS B 1 225 ? -9.086 13.836 1.26 1 97.5 225 LYS B CA 1
ATOM 4483 C C . LYS B 1 225 ? -7.672 13.977 0.711 1 97.5 225 LYS B C 1
ATOM 4485 O O . LYS B 1 225 ? -7.473 14.477 -0.397 1 97.5 225 LYS B O 1
ATOM 4490 N N . GLY B 1 226 ? -6.73 13.617 1.51 1 98.06 226 GLY B N 1
ATOM 4491 C CA . GLY B 1 226 ? -5.34 13.5 1.101 1 98.06 226 GLY B CA 1
ATOM 4492 C C . GLY B 1 226 ? -4.758 12.117 1.345 1 98.06 226 GLY B C 1
ATOM 4493 O O . GLY B 1 226 ? -5.051 11.484 2.363 1 98.06 226 GLY B O 1
ATOM 4494 N N . GLN B 1 227 ? -4.035 11.648 0.383 1 97.62 227 GLN B N 1
ATOM 4495 C CA . GLN B 1 227 ? -3.283 10.406 0.51 1 97.62 227 GLN B CA 1
ATOM 4496 C C . GLN B 1 227 ? -1.781 10.664 0.411 1 97.62 227 GLN B C 1
ATOM 4498 O O . GLN B 1 227 ? -1.327 11.391 -0.476 1 97.62 227 GLN B O 1
ATOM 4503 N N . ILE B 1 228 ? -1.002 10.109 1.357 1 97.88 228 ILE B N 1
ATOM 4504 C CA . ILE B 1 228 ? 0.451 10.242 1.335 1 97.88 228 ILE B CA 1
ATOM 4505 C C . ILE B 1 228 ? 1.098 8.859 1.444 1 97.88 228 ILE B C 1
ATOM 4507 O O . ILE B 1 228 ? 0.537 7.953 2.062 1 97.88 228 ILE B O 1
ATOM 4511 N N . MET B 1 229 ? 2.234 8.766 0.903 1 98.12 229 MET B N 1
ATOM 4512 C CA . MET B 1 229 ? 2.977 7.508 0.855 1 98.12 229 MET B CA 1
ATOM 4513 C C . MET B 1 229 ? 4.223 7.578 1.734 1 98.12 229 MET B C 1
ATOM 4515 O O . MET B 1 229 ? 4.945 8.57 1.713 1 98.12 229 MET B O 1
ATOM 4519 N N . HIS B 1 230 ? 4.406 6.582 2.521 1 98.38 230 HIS B N 1
ATOM 4520 C CA . HIS B 1 230 ? 5.617 6.43 3.316 1 98.38 230 HIS B CA 1
ATOM 4521 C C . HIS B 1 230 ? 6.52 5.34 2.74 1 98.38 230 HIS B C 1
ATOM 4523 O O . HIS B 1 230 ? 6.043 4.27 2.363 1 98.38 230 HIS B O 1
ATOM 4529 N N . MET B 1 231 ? 7.773 5.664 2.688 1 98.5 231 MET B N 1
ATOM 4530 C CA . MET B 1 231 ? 8.781 4.734 2.191 1 98.5 231 MET B CA 1
ATOM 4531 C C . MET B 1 231 ? 9.938 4.605 3.18 1 98.5 231 MET B C 1
ATOM 4533 O O . MET B 1 231 ? 10.117 5.465 4.043 1 98.5 231 MET B O 1
ATOM 4537 N N . HIS B 1 232 ? 10.656 3.557 3.035 1 98.56 232 HIS B N 1
ATOM 4538 C CA . HIS B 1 232 ? 11.914 3.369 3.76 1 98.56 232 HIS B CA 1
ATOM 4539 C C . HIS B 1 232 ? 13.102 3.328 2.805 1 98.56 232 HIS B C 1
ATOM 4541 O O . HIS B 1 232 ? 13.062 2.627 1.792 1 98.56 232 HIS B O 1
ATOM 4547 N N . VAL B 1 233 ? 14.031 4.094 3.092 1 97.69 233 VAL B N 1
ATOM 4548 C CA . VAL B 1 233 ? 15.281 4.141 2.338 1 97.69 233 VAL B CA 1
ATOM 4549 C C . VAL B 1 233 ? 16.453 3.775 3.25 1 97.69 233 VAL B C 1
ATOM 4551 O O . VAL B 1 233 ? 16.484 4.164 4.422 1 97.69 233 VAL B O 1
ATOM 4554 N N . ASP B 1 234 ? 17.391 2.975 2.727 1 96.12 234 ASP B N 1
ATOM 4555 C CA . ASP B 1 234 ? 18.578 2.607 3.5 1 96.12 234 ASP B CA 1
ATOM 4556 C C . ASP B 1 234 ? 19.625 3.713 3.453 1 96.12 234 ASP B C 1
ATOM 4558 O O . ASP B 1 234 ? 20.703 3.529 2.881 1 96.12 234 ASP B O 1
ATOM 4562 N N . ALA B 1 235 ? 19.328 4.824 4.008 1 97.25 235 ALA B N 1
ATOM 4563 C CA . ALA B 1 235 ? 20.203 5.992 4.109 1 97.25 235 ALA B CA 1
ATOM 4564 C C . ALA B 1 235 ? 19.812 6.859 5.309 1 97.25 235 ALA B C 1
ATOM 4566 O O . ALA B 1 235 ? 18.766 6.652 5.922 1 97.25 235 ALA B O 1
ATOM 4567 N N . ASP B 1 236 ? 20.703 7.68 5.762 1 97.94 236 ASP B N 1
ATOM 4568 C CA . ASP B 1 236 ? 20.359 8.688 6.766 1 97.94 236 ASP B CA 1
ATOM 4569 C C . ASP B 1 236 ? 19.594 9.852 6.137 1 97.94 236 ASP B C 1
ATOM 4571 O O . ASP B 1 236 ? 20.203 10.727 5.508 1 97.94 236 ASP B O 1
ATOM 4575 N N . THR B 1 237 ? 18.328 9.875 6.371 1 98.19 237 THR B N 1
ATOM 4576 C CA . THR B 1 237 ? 17.469 10.875 5.758 1 98.19 237 THR B CA 1
ATOM 4577 C C . THR B 1 237 ? 17.156 12 6.742 1 98.19 237 THR B C 1
ATOM 4579 O O . THR B 1 237 ? 16.297 12.852 6.473 1 98.19 237 THR B O 1
ATOM 4582 N N . SER B 1 238 ? 17.781 12.039 7.906 1 97.19 238 SER B N 1
ATOM 4583 C CA . SER B 1 238 ? 17.406 12.914 9.008 1 97.19 238 SER B CA 1
ATOM 4584 C C . SER B 1 238 ? 17.594 14.383 8.641 1 97.19 238 SER B C 1
ATOM 4586 O O . SER B 1 238 ? 16.969 15.266 9.219 1 97.19 238 SER B O 1
ATOM 4588 N N . ASN B 1 239 ? 18.453 14.625 7.637 1 97.69 239 ASN B N 1
ATOM 4589 C CA . ASN B 1 239 ? 18.734 16.016 7.273 1 97.69 239 ASN B CA 1
ATOM 4590 C C . ASN B 1 239 ? 18.328 16.297 5.828 1 97.69 239 ASN B C 1
ATOM 4592 O O . ASN B 1 239 ? 18.719 17.328 5.266 1 97.69 239 ASN B O 1
ATOM 4596 N N . TRP B 1 240 ? 17.594 15.375 5.238 1 98.44 240 TRP B N 1
ATOM 4597 C CA . TRP B 1 240 ? 17.109 15.633 3.885 1 98.44 240 TRP B CA 1
ATOM 4598 C C . TRP B 1 240 ? 16.141 16.812 3.873 1 98.44 240 TRP B C 1
ATOM 4600 O O . TRP B 1 240 ? 15.25 16.891 4.715 1 98.44 240 TRP B O 1
ATOM 4610 N N . PRO B 1 241 ? 16.328 17.734 2.938 1 98.44 241 PRO B N 1
ATOM 4611 C CA . PRO B 1 241 ? 15.43 18.875 2.857 1 98.44 241 PRO B CA 1
ATOM 4612 C C . PRO B 1 241 ? 14.039 18.5 2.34 1 98.44 241 PRO B C 1
ATOM 4614 O O . PRO B 1 241 ? 13.852 17.391 1.824 1 98.44 241 PRO B O 1
ATOM 4617 N N . VAL B 1 242 ? 13.117 19.406 2.549 1 98.31 242 VAL B N 1
ATOM 4618 C CA . VAL B 1 242 ? 11.805 19.297 1.917 1 98.31 242 VAL B CA 1
ATOM 4619 C C . VAL B 1 242 ? 11.938 19.531 0.416 1 98.31 242 VAL B C 1
ATOM 4621 O O . VAL B 1 242 ? 12.602 20.484 -0.01 1 98.31 242 VAL B O 1
ATOM 4624 N N . ILE B 1 243 ? 11.367 18.688 -0.36 1 98.62 243 ILE B N 1
ATOM 4625 C CA . ILE B 1 243 ? 11.391 18.844 -1.81 1 98.62 243 ILE B CA 1
ATOM 4626 C C . ILE B 1 243 ? 10.047 19.391 -2.285 1 98.62 243 ILE B C 1
ATOM 4628 O O . ILE B 1 243 ? 9.008 18.781 -2.072 1 98.62 243 ILE B O 1
ATOM 4632 N N . LEU B 1 244 ? 10.117 20.516 -2.963 1 97.56 244 LEU B N 1
ATOM 4633 C CA . LEU B 1 244 ? 8.93 21.203 -3.461 1 97.56 244 LEU B CA 1
ATOM 4634 C C . LEU B 1 244 ? 9.008 21.406 -4.969 1 97.56 244 LEU B C 1
ATOM 4636 O O . LEU B 1 244 ? 9.633 22.359 -5.438 1 97.56 244 LEU B O 1
ATOM 4640 N N . PRO B 1 245 ? 8.359 20.547 -5.703 1 96.88 245 PRO B N 1
ATOM 4641 C CA . PRO B 1 245 ? 8.305 20.719 -7.156 1 96.88 245 PRO B CA 1
ATOM 4642 C C . PRO B 1 245 ? 7.246 21.734 -7.586 1 96.88 245 PRO B C 1
ATOM 4644 O O . PRO B 1 245 ? 6.672 22.438 -6.742 1 96.88 245 PRO B O 1
ATOM 4647 N N . LYS B 1 246 ? 7.125 21.891 -8.883 1 92.5 246 LYS B N 1
ATOM 4648 C CA . LYS B 1 246 ? 6.121 22.812 -9.406 1 92.5 246 LYS B CA 1
ATOM 4649 C C . LYS B 1 246 ? 4.711 22.344 -9.055 1 92.5 246 LYS B C 1
ATOM 4651 O O . LYS B 1 246 ? 3.818 23.172 -8.828 1 92.5 246 LYS B O 1
ATOM 4656 N N . SER B 1 247 ? 4.512 21.062 -8.938 1 91.38 247 SER B N 1
ATOM 4657 C CA . SER B 1 247 ? 3.211 20.5 -8.586 1 91.38 247 SER B CA 1
ATOM 4658 C C . SER B 1 247 ? 2.891 20.75 -7.113 1 91.38 247 SER B C 1
ATOM 4660 O O . SER B 1 247 ? 3.713 21.281 -6.371 1 91.38 247 SER B O 1
ATOM 4662 N N . SER B 1 248 ? 1.68 20.406 -6.676 1 91.44 248 SER B N 1
ATOM 4663 C CA . SER B 1 248 ? 1.269 20.547 -5.285 1 91.44 248 SER B CA 1
ATOM 4664 C C . SER B 1 248 ? 1.811 19.406 -4.434 1 91.44 248 SER B C 1
ATOM 4666 O O . SER B 1 248 ? 1.604 19.375 -3.219 1 91.44 248 SER B O 1
ATOM 4668 N N . HIS B 1 249 ? 2.496 18.5 -5.09 1 96.88 249 HIS B N 1
ATOM 4669 C CA . HIS B 1 249 ? 3.055 17.359 -4.379 1 96.88 249 HIS B CA 1
ATOM 4670 C C . HIS B 1 249 ? 4.402 17.703 -3.756 1 96.88 249 HIS B C 1
ATOM 4672 O O . HIS B 1 249 ? 4.988 18.75 -4.07 1 96.88 249 HIS B O 1
ATOM 4678 N N . TYR B 1 250 ? 4.836 16.875 -2.816 1 97.75 250 TYR B N 1
ATOM 4679 C CA . TYR B 1 250 ? 6.074 17.125 -2.084 1 97.75 250 TYR B CA 1
ATOM 4680 C C . TYR B 1 250 ? 6.742 15.812 -1.686 1 97.75 250 TYR B C 1
ATOM 4682 O O . TYR B 1 250 ? 6.137 14.742 -1.778 1 97.75 250 TYR B O 1
ATOM 4690 N N . LEU B 1 251 ? 8.008 15.922 -1.296 1 98.38 251 LEU B N 1
ATOM 4691 C CA . LEU B 1 251 ? 8.742 14.867 -0.604 1 98.38 251 LEU B CA 1
ATOM 4692 C C . LEU B 1 251 ? 9.414 15.406 0.654 1 98.38 251 LEU B C 1
ATOM 4694 O O . LEU B 1 251 ? 9.906 16.531 0.661 1 98.38 251 LEU B O 1
ATOM 4698 N N . LEU B 1 252 ? 9.406 14.516 1.664 1 96.62 252 LEU B N 1
ATOM 4699 C CA . LEU B 1 252 ? 10.07 14.805 2.928 1 96.62 252 LEU B CA 1
ATOM 4700 C C . LEU B 1 252 ? 10.883 13.602 3.4 1 96.62 252 LEU B C 1
ATOM 4702 O O . LEU B 1 252 ? 10.477 12.453 3.191 1 96.62 252 LEU B O 1
ATOM 4706 N N . GLY B 1 253 ? 11.984 13.992 4.02 1 97.12 253 GLY B N 1
ATOM 4707 C CA . GLY B 1 253 ? 12.688 12.969 4.773 1 97.12 253 GLY B CA 1
ATOM 4708 C C . GLY B 1 253 ? 12.539 13.133 6.277 1 97.12 253 GLY B C 1
ATOM 4709 O O . GLY B 1 253 ? 12.57 14.25 6.789 1 97.12 253 GLY B O 1
ATOM 4710 N N . PHE B 1 254 ? 12.281 12.055 6.984 1 97.12 254 PHE B N 1
ATOM 4711 C CA . PHE B 1 254 ? 12.32 12.008 8.445 1 97.12 254 PHE B CA 1
ATOM 4712 C C . PHE B 1 254 ? 13.445 11.102 8.93 1 97.12 254 PHE B C 1
ATOM 4714 O O . PHE B 1 254 ? 14.25 10.617 8.125 1 97.12 254 PHE B O 1
ATOM 4721 N N . ASP B 1 255 ? 13.586 11 10.219 1 95.88 255 ASP B N 1
ATOM 4722 C CA . ASP B 1 255 ? 14.625 10.156 10.789 1 95.88 255 ASP B CA 1
ATOM 4723 C C . ASP B 1 255 ? 14.406 8.688 10.438 1 95.88 255 ASP B C 1
ATOM 4725 O O . ASP B 1 255 ? 13.32 8.305 10.008 1 95.88 255 ASP B O 1
ATOM 4729 N N . ASP B 1 256 ? 15.469 7.949 10.469 1 96.12 256 ASP B N 1
ATOM 4730 C CA . ASP B 1 256 ? 15.453 6.492 10.398 1 96.12 256 ASP B CA 1
ATOM 4731 C C . ASP B 1 256 ? 15.07 6.016 9 1 96.12 256 ASP B C 1
ATOM 4733 O O . ASP B 1 256 ? 14.344 5.031 8.852 1 96.12 256 ASP B O 1
ATOM 4737 N N . GLY B 1 257 ? 15.469 6.789 8.016 1 97.94 257 GLY B N 1
ATOM 4738 C CA . GLY B 1 257 ? 15.297 6.359 6.641 1 97.94 257 GLY B CA 1
ATOM 4739 C C . GLY B 1 257 ? 13.875 6.531 6.137 1 97.94 257 GLY B C 1
ATOM 4740 O O . GLY B 1 257 ? 13.5 5.949 5.117 1 97.94 257 GLY B O 1
ATOM 4741 N N . LYS B 1 258 ? 13.094 7.266 6.801 1 98 258 LYS B N 1
ATOM 4742 C CA . LYS B 1 258 ? 11.695 7.453 6.406 1 98 258 LYS B CA 1
ATOM 4743 C C . LYS B 1 258 ? 11.562 8.586 5.398 1 98 258 LYS B C 1
ATOM 4745 O O . LYS B 1 258 ? 12.078 9.688 5.613 1 98 258 LYS B O 1
ATOM 4750 N N . VAL B 1 259 ? 10.945 8.312 4.297 1 98.5 259 VAL B N 1
ATOM 4751 C CA . VAL B 1 259 ? 10.648 9.305 3.271 1 98.5 259 VAL B CA 1
ATOM 4752 C C . VAL B 1 259 ? 9.148 9.328 2.986 1 98.5 259 VAL B C 1
ATOM 4754 O O . VAL B 1 259 ? 8.531 8.273 2.826 1 98.5 259 VAL B O 1
ATOM 4757 N N . VAL B 1 260 ? 8.578 10.477 2.926 1 98.5 260 VAL B N 1
ATOM 4758 C CA . VAL B 1 260 ? 7.145 10.633 2.693 1 98.5 260 VAL B CA 1
ATOM 4759 C C . VAL B 1 260 ? 6.914 11.375 1.378 1 98.5 260 VAL B C 1
ATOM 4761 O O . VAL B 1 260 ? 7.633 12.32 1.056 1 98.5 260 VAL B O 1
ATOM 4764 N N . ALA B 1 261 ? 6.012 10.938 0.59 1 98.5 261 ALA B N 1
ATOM 4765 C CA . ALA B 1 261 ? 5.566 11.594 -0.636 1 98.5 261 ALA B CA 1
ATOM 4766 C C . ALA B 1 261 ? 4.07 11.891 -0.589 1 98.5 261 ALA B C 1
ATOM 4768 O O . ALA B 1 261 ? 3.27 11.016 -0.246 1 98.5 261 ALA B O 1
ATOM 4769 N N . GLY B 1 262 ? 3.736 13.07 -0.876 1 96.56 262 GLY B N 1
ATOM 4770 C CA . GLY B 1 262 ? 2.328 13.438 -0.88 1 96.56 262 GLY B CA 1
ATOM 4771 C C . GLY B 1 262 ? 2.043 14.711 -1.652 1 96.56 262 GLY B C 1
ATOM 4772 O O . GLY B 1 262 ? 2.941 15.281 -2.277 1 96.56 262 GLY B O 1
ATOM 4773 N N . ALA B 1 263 ? 0.93 15.086 -1.621 1 95.69 263 ALA B N 1
ATOM 4774 C CA . ALA B 1 263 ? -0.319 14.375 -1.344 1 95.69 263 ALA B CA 1
ATOM 4775 C C . ALA B 1 263 ? -1.33 14.594 -2.467 1 95.69 263 ALA B C 1
ATOM 4777 O O . ALA B 1 263 ? -1.25 15.578 -3.203 1 95.69 263 ALA B O 1
ATOM 4778 N N . THR B 1 264 ? -2.316 13.648 -2.562 1 97.12 264 THR B N 1
ATOM 4779 C CA . THR B 1 264 ? -3.492 13.953 -3.371 1 97.12 264 THR B CA 1
ATOM 4780 C C . THR B 1 264 ? -4.305 15.078 -2.736 1 97.12 264 THR B C 1
ATOM 4782 O O . THR B 1 264 ? -4.113 15.406 -1.563 1 97.12 264 THR B O 1
ATOM 4785 N N . ARG B 1 265 ? -5.074 15.734 -3.508 1 96.62 265 ARG B N 1
ATOM 4786 C CA . ARG B 1 265 ? -6.078 16.719 -3.098 1 96.62 265 ARG B CA 1
ATOM 4787 C C . ARG B 1 265 ? -7.438 16.391 -3.715 1 96.62 265 ARG B C 1
ATOM 4789 O O . ARG B 1 265 ? -7.75 16.859 -4.816 1 96.62 265 ARG B O 1
ATOM 4796 N N . GLU B 1 266 ? -8.188 15.641 -2.918 1 96.5 266 GLU B N 1
ATOM 4797 C CA . GLU B 1 266 ? -9.43 15.094 -3.459 1 96.5 266 GLU B CA 1
ATOM 4798 C C . GLU B 1 266 ? -10.648 15.805 -2.877 1 96.5 266 GLU B C 1
ATOM 4800 O O . GLU B 1 266 ? -11.125 15.445 -1.797 1 96.5 266 GLU B O 1
ATOM 4805 N N . VAL B 1 267 ? -11.148 16.734 -3.637 1 95.12 267 VAL B N 1
ATOM 4806 C CA . VAL B 1 267 ? -12.344 17.469 -3.229 1 95.12 267 VAL B CA 1
ATOM 4807 C C . VAL B 1 267 ? -13.586 16.625 -3.508 1 95.12 267 VAL B C 1
ATOM 4809 O O . VAL B 1 267 ? -13.586 15.789 -4.414 1 95.12 267 VAL B O 1
ATOM 4812 N N . GLY B 1 268 ? -14.586 16.812 -2.74 1 93.75 268 GLY B N 1
ATOM 4813 C CA . GLY B 1 268 ? -15.836 16.125 -2.967 1 93.75 268 GLY B CA 1
ATOM 4814 C C . GLY B 1 268 ? -15.789 14.664 -2.537 1 93.75 268 GLY B C 1
ATOM 4815 O O . GLY B 1 268 ? -16.656 13.875 -2.91 1 93.75 268 GLY B O 1
ATOM 4816 N N . SER B 1 269 ? -14.828 14.242 -1.813 1 92.62 269 SER B N 1
ATOM 4817 C CA . SER B 1 269 ? -14.656 12.852 -1.394 1 92.62 269 SER B CA 1
ATOM 4818 C C . SER B 1 269 ? -15.609 12.492 -0.262 1 92.62 269 SER B C 1
ATOM 4820 O O . SER B 1 269 ? -15.805 11.312 0.041 1 92.62 269 SER B O 1
ATOM 4822 N N . GLY B 1 270 ? -16.172 13.594 0.428 1 96.25 270 GLY B N 1
ATOM 4823 C CA . GLY B 1 270 ? -16.859 13.336 1.678 1 96.25 270 GLY B CA 1
ATOM 4824 C C . GLY B 1 270 ? -15.961 12.734 2.744 1 96.25 270 GLY B C 1
ATOM 4825 O O . GLY B 1 270 ? -14.828 13.172 2.928 1 96.25 270 GLY B O 1
ATOM 4826 N N . TYR B 1 271 ? -16.484 11.82 3.467 1 97.56 271 TYR B N 1
ATOM 4827 C CA . TYR B 1 271 ? -15.75 11.25 4.594 1 97.56 271 TYR B CA 1
ATOM 4828 C C . TYR B 1 271 ? -15.164 9.883 4.23 1 97.56 271 TYR B C 1
ATOM 4830 O O . TYR B 1 271 ? -14.938 9.047 5.105 1 97.56 271 TYR B O 1
ATOM 4838 N N . ASP B 1 272 ? -14.953 9.711 2.873 1 96.19 272 ASP B N 1
ATOM 4839 C CA . ASP B 1 272 ? -14.367 8.477 2.363 1 96.19 272 ASP B CA 1
ATOM 4840 C C . ASP B 1 272 ? -12.891 8.383 2.727 1 96.19 272 ASP B C 1
ATOM 4842 O O . ASP B 1 272 ? -12.102 9.258 2.365 1 96.19 272 ASP B O 1
ATOM 4846 N N . THR B 1 273 ? -12.516 7.285 3.424 1 97.25 273 THR B N 1
ATOM 4847 C CA . THR B 1 273 ? -11.133 7.152 3.857 1 97.25 273 THR B CA 1
ATOM 4848 C C . THR B 1 273 ? -10.453 5.98 3.152 1 97.25 273 THR B C 1
ATOM 4850 O O . THR B 1 273 ? -9.43 5.477 3.621 1 97.25 273 THR B O 1
ATOM 4853 N N . LYS B 1 274 ? -10.984 5.555 2.008 1 96.12 274 LYS B N 1
ATOM 4854 C CA . LYS B 1 274 ? -10.383 4.465 1.246 1 96.12 274 LYS B CA 1
ATOM 4855 C C . LYS B 1 274 ? -9.039 4.875 0.667 1 96.12 274 LYS B C 1
ATOM 4857 O O . LYS B 1 274 ? -8.883 5.996 0.172 1 96.12 274 LYS B O 1
ATOM 4862 N N . GLN B 1 275 ? -8.094 3.967 0.811 1 96.94 275 GLN B N 1
ATOM 4863 C CA . GLN B 1 275 ? -6.887 4.086 0.002 1 96.94 275 GLN B CA 1
ATOM 4864 C C . GLN B 1 275 ? -7.141 3.639 -1.435 1 96.94 275 GLN B C 1
ATOM 4866 O O . GLN B 1 275 ? -7.102 2.445 -1.736 1 96.94 275 GLN B O 1
ATOM 4871 N N . THR B 1 276 ? -7.301 4.539 -2.352 1 98 276 THR B N 1
ATOM 4872 C CA . THR B 1 276 ? -7.816 4.191 -3.672 1 98 276 THR B CA 1
ATOM 4873 C C . THR B 1 276 ? -6.672 3.924 -4.645 1 98 276 THR B C 1
ATOM 4875 O O . THR B 1 276 ? -5.57 4.453 -4.477 1 98 276 THR B O 1
ATOM 4878 N N . ALA B 1 277 ? -6.965 3.174 -5.645 1 98.44 277 ALA B N 1
ATOM 4879 C CA . ALA B 1 277 ? -6 2.881 -6.699 1 98.44 277 ALA B CA 1
ATOM 4880 C C . ALA B 1 277 ? -5.523 4.164 -7.379 1 98.44 277 ALA B C 1
ATOM 4882 O O . ALA B 1 277 ? -4.32 4.355 -7.582 1 98.44 277 ALA B O 1
ATOM 4883 N N . ALA B 1 278 ? -6.461 5.035 -7.695 1 97.94 278 ALA B N 1
ATOM 4884 C CA . ALA B 1 278 ? -6.117 6.273 -8.391 1 97.94 278 ALA B CA 1
ATOM 4885 C C . ALA B 1 278 ? -5.238 7.164 -7.516 1 97.94 278 ALA B C 1
ATOM 4887 O O . ALA B 1 278 ? -4.297 7.789 -8.008 1 97.94 278 ALA B O 1
ATOM 4888 N N . GLY B 1 279 ? -5.621 7.266 -6.23 1 98.12 279 GLY B N 1
ATOM 4889 C CA . GLY B 1 279 ? -4.812 8.062 -5.316 1 98.12 279 GLY B CA 1
ATOM 4890 C C . GLY B 1 279 ? -3.393 7.547 -5.176 1 98.12 279 GLY B C 1
ATOM 4891 O O . GLY B 1 279 ? -2.438 8.32 -5.211 1 98.12 279 GLY B O 1
ATOM 4892 N N . MET B 1 280 ? -3.271 6.25 -5.035 1 98.31 280 MET B N 1
ATOM 4893 C CA . MET B 1 280 ? -1.948 5.641 -4.945 1 98.31 280 MET B CA 1
ATOM 4894 C C . MET B 1 280 ? -1.14 5.898 -6.211 1 98.31 280 MET B C 1
ATOM 4896 O O . MET B 1 280 ? 0.034 6.266 -6.141 1 98.31 280 MET B O 1
ATOM 4900 N N . GLN B 1 281 ? -1.757 5.711 -7.336 1 98.31 281 GLN B N 1
ATOM 4901 C CA . GLN B 1 281 ? -1.088 5.93 -8.617 1 98.31 281 GLN B CA 1
ATOM 4902 C C . GLN B 1 281 ? -0.579 7.363 -8.727 1 98.31 281 GLN B C 1
ATOM 4904 O O . GLN B 1 281 ? 0.539 7.598 -9.195 1 98.31 281 GLN B O 1
ATOM 4909 N N . GLU B 1 282 ? -1.399 8.273 -8.344 1 98.25 282 GLU B N 1
ATOM 4910 C CA . GLU B 1 282 ? -1.037 9.688 -8.422 1 98.25 282 GLU B CA 1
ATOM 4911 C C . GLU B 1 282 ? 0.193 9.984 -7.57 1 98.25 282 GLU B C 1
ATOM 4913 O O . GLU B 1 282 ? 1.15 10.602 -8.047 1 98.25 282 GLU B O 1
ATOM 4918 N N . VAL B 1 283 ? 0.177 9.539 -6.32 1 98.5 283 VAL B N 1
ATOM 4919 C CA . VAL B 1 283 ? 1.272 9.836 -5.398 1 98.5 283 VAL B CA 1
ATOM 4920 C C . VAL B 1 283 ? 2.561 9.195 -5.91 1 98.5 283 VAL B C 1
ATOM 4922 O O . VAL B 1 283 ? 3.615 9.836 -5.926 1 98.5 283 VAL B O 1
ATOM 4925 N N . LEU B 1 284 ? 2.463 7.969 -6.355 1 98.69 284 LEU B N 1
ATOM 4926 C CA . LEU B 1 284 ? 3.631 7.262 -6.867 1 98.69 284 LEU B CA 1
ATOM 4927 C C . LEU B 1 284 ? 4.191 7.961 -8.102 1 98.69 284 LEU B C 1
ATOM 4929 O O . LEU B 1 284 ? 5.402 8.188 -8.195 1 98.69 284 LEU B O 1
ATOM 4933 N N . ARG B 1 285 ? 3.346 8.289 -9.023 1 98 285 ARG B N 1
ATOM 4934 C CA . ARG B 1 285 ? 3.75 8.93 -10.273 1 98 285 ARG B CA 1
ATOM 4935 C C . ARG B 1 285 ? 4.449 10.258 -10 1 98 285 ARG B C 1
ATOM 4937 O O . ARG B 1 285 ? 5.531 10.516 -10.531 1 98 285 ARG B O 1
ATOM 4944 N N . GLU B 1 286 ? 3.85 11.078 -9.172 1 98.25 286 GLU B N 1
ATOM 4945 C CA . GLU B 1 286 ? 4.398 12.398 -8.891 1 98.25 286 GLU B CA 1
ATOM 4946 C C . GLU B 1 286 ? 5.719 12.305 -8.141 1 98.25 286 GLU B C 1
ATOM 4948 O O . GLU B 1 286 ? 6.645 13.078 -8.391 1 98.25 286 GLU B O 1
ATOM 4953 N N . ALA B 1 287 ? 5.797 11.344 -7.234 1 98.56 287 ALA B N 1
ATOM 4954 C CA . ALA B 1 287 ? 7.031 11.156 -6.477 1 98.56 287 ALA B CA 1
ATOM 4955 C C . ALA B 1 287 ? 8.18 10.727 -7.391 1 98.56 287 ALA B C 1
ATOM 4957 O O . ALA B 1 287 ? 9.258 11.32 -7.355 1 98.56 287 ALA B O 1
ATOM 4958 N N . LEU B 1 288 ? 7.926 9.75 -8.258 1 98.62 288 LEU B N 1
ATOM 4959 C CA . LEU B 1 288 ? 8.992 9.164 -9.07 1 98.62 288 LEU B CA 1
ATOM 4960 C C . LEU B 1 288 ? 9.352 10.078 -10.234 1 98.62 288 LEU B C 1
ATOM 4962 O O . LEU B 1 288 ? 10.445 9.977 -10.789 1 98.62 288 LEU B O 1
ATOM 4966 N N . LYS B 1 289 ? 8.414 10.93 -10.617 1 97.75 289 LYS B N 1
ATOM 4967 C CA . LYS B 1 289 ? 8.703 11.945 -11.625 1 97.75 289 LYS B CA 1
ATOM 4968 C C . LYS B 1 289 ? 9.797 12.898 -11.148 1 97.75 289 LYS B C 1
ATOM 4970 O O . LYS B 1 289 ? 10.641 13.328 -11.938 1 97.75 289 LYS B O 1
ATOM 4975 N N . VAL B 1 290 ? 9.812 13.188 -9.875 1 98.12 290 VAL B N 1
ATOM 4976 C CA . VAL B 1 290 ? 10.727 14.156 -9.281 1 98.12 290 VAL B CA 1
ATOM 4977 C C . VAL B 1 290 ? 11.969 13.438 -8.75 1 98.12 290 VAL B C 1
ATOM 4979 O O . VAL B 1 290 ? 13.086 13.945 -8.867 1 98.12 290 VAL B O 1
ATOM 4982 N N . ALA B 1 291 ? 11.773 12.273 -8.195 1 98.56 291 ALA B N 1
ATOM 4983 C CA . ALA B 1 291 ? 12.836 11.508 -7.547 1 98.56 291 ALA B CA 1
ATOM 4984 C C . ALA B 1 291 ? 12.812 10.047 -7.984 1 98.56 291 ALA B C 1
ATOM 4986 O O . ALA B 1 291 ? 12.539 9.156 -7.18 1 98.56 291 ALA B O 1
ATOM 4987 N N . PRO B 1 292 ? 13.273 9.781 -9.211 1 98.56 292 PRO B N 1
ATOM 4988 C CA . PRO B 1 292 ? 13.266 8.398 -9.711 1 98.56 292 PRO B CA 1
ATOM 4989 C C . PRO B 1 292 ? 14.188 7.48 -8.922 1 98.56 292 PRO B C 1
ATOM 4991 O O . PRO B 1 292 ? 14.039 6.254 -8.977 1 98.56 292 PRO B O 1
ATOM 4994 N N . GLY B 1 293 ? 15.133 8.039 -8.156 1 98.5 293 GLY B N 1
ATOM 4995 C CA . GLY B 1 293 ? 16.016 7.242 -7.332 1 98.5 293 GLY B CA 1
ATOM 4996 C C . GLY B 1 293 ? 15.297 6.496 -6.227 1 98.5 293 GLY B C 1
ATOM 4997 O O . GLY B 1 293 ? 15.883 5.621 -5.578 1 98.5 293 GLY B O 1
ATOM 4998 N N . LEU B 1 294 ? 13.984 6.754 -5.992 1 98.69 294 LEU B N 1
ATOM 4999 C CA . LEU B 1 294 ? 13.188 6.086 -4.969 1 98.69 294 LEU B CA 1
ATOM 5000 C C . LEU B 1 294 ? 12.508 4.84 -5.535 1 98.69 294 LEU B C 1
ATOM 5002 O O . LEU B 1 294 ? 11.812 4.125 -4.812 1 98.69 294 LEU B O 1
ATOM 5006 N N . ALA B 1 295 ? 12.742 4.539 -6.754 1 98.25 295 ALA B N 1
ATOM 5007 C CA . ALA B 1 295 ? 12.008 3.512 -7.488 1 98.25 295 ALA B CA 1
ATOM 5008 C C . ALA B 1 295 ? 12.102 2.158 -6.793 1 98.25 295 ALA B C 1
ATOM 5010 O O . ALA B 1 295 ? 11.117 1.428 -6.695 1 98.25 295 ALA B O 1
ATOM 5011 N N . ASP B 1 296 ? 13.25 1.803 -6.254 1 97.19 296 ASP B N 1
ATOM 5012 C CA . ASP B 1 296 ? 13.477 0.468 -5.707 1 97.19 296 ASP B CA 1
ATOM 5013 C C . ASP B 1 296 ? 13.281 0.452 -4.191 1 97.19 296 ASP B C 1
ATOM 5015 O O . ASP B 1 296 ? 13.5 -0.573 -3.543 1 97.19 296 ASP B O 1
ATOM 5019 N N . GLU B 1 297 ? 12.883 1.583 -3.662 1 98.12 297 GLU B N 1
ATOM 5020 C CA . GLU B 1 297 ? 12.711 1.669 -2.215 1 98.12 297 GLU B CA 1
ATOM 5021 C C . GLU B 1 297 ? 11.375 1.084 -1.78 1 98.12 297 GLU B C 1
ATOM 5023 O O . GLU B 1 297 ? 10.438 1.013 -2.574 1 98.12 297 GLU B O 1
ATOM 5028 N N . GLU B 1 298 ? 11.281 0.662 -0.534 1 98.19 298 GLU B N 1
ATOM 5029 C CA . GLU B 1 298 ? 10.117 -0.043 0.005 1 98.19 298 GLU B CA 1
ATOM 5030 C C . GLU B 1 298 ? 9.016 0.933 0.403 1 98.19 298 GLU B C 1
ATOM 5032 O O . GLU B 1 298 ? 9.258 1.88 1.152 1 98.19 298 GLU B O 1
ATOM 5037 N N . VAL B 1 299 ? 7.832 0.746 -0.154 1 98.38 299 VAL B N 1
ATOM 5038 C CA . VAL B 1 299 ? 6.66 1.476 0.31 1 98.38 299 VAL B CA 1
ATOM 5039 C C . VAL B 1 299 ? 6.098 0.812 1.566 1 98.38 299 VAL B C 1
ATOM 5041 O O . VAL B 1 299 ? 5.672 -0.344 1.526 1 98.38 299 VAL B O 1
ATOM 5044 N N . THR B 1 300 ? 6.023 1.543 2.635 1 97.25 300 THR B N 1
ATOM 5045 C CA . THR B 1 300 ? 5.711 0.922 3.918 1 97.25 300 THR B CA 1
ATOM 5046 C C . THR B 1 300 ? 4.262 1.193 4.312 1 97.25 300 THR B C 1
ATOM 5048 O O . THR B 1 300 ? 3.641 0.389 5.012 1 97.25 300 THR B O 1
ATOM 5051 N N . GLU B 1 301 ? 3.738 2.357 3.822 1 95.62 301 GLU B N 1
ATOM 5052 C CA . GLU B 1 301 ? 2.365 2.668 4.207 1 95.62 301 GLU B CA 1
ATOM 5053 C C . GLU B 1 301 ? 1.807 3.822 3.381 1 95.62 301 GLU B C 1
ATOM 5055 O O . GLU B 1 301 ? 2.566 4.598 2.795 1 95.62 301 GLU B O 1
ATOM 5060 N N . PHE B 1 302 ? 0.511 3.82 3.322 1 96.25 302 PHE B N 1
ATOM 5061 C CA . PHE B 1 302 ? -0.251 4.984 2.885 1 96.25 302 PHE B CA 1
ATOM 5062 C C . PHE B 1 302 ? -1.134 5.508 4.012 1 96.25 302 PHE B C 1
ATOM 5064 O O . PHE B 1 302 ? -1.757 4.727 4.734 1 96.25 302 PHE B O 1
ATOM 5071 N N . ARG B 1 303 ? -1.083 6.781 4.176 1 96.62 303 ARG B N 1
ATOM 5072 C CA . ARG B 1 303 ? -1.956 7.422 5.152 1 96.62 303 ARG B CA 1
ATOM 5073 C C . ARG B 1 303 ? -3 8.297 4.469 1 96.62 303 ARG B C 1
ATOM 5075 O O . ARG B 1 303 ? -2.709 8.953 3.463 1 96.62 303 ARG B O 1
ATOM 5082 N N . ILE B 1 304 ? -4.219 8.273 5.07 1 97.56 304 ILE B N 1
ATOM 5083 C CA . ILE B 1 304 ? -5.336 9.047 4.535 1 97.56 304 ILE B CA 1
ATOM 5084 C C . ILE B 1 304 ? -5.812 10.055 5.582 1 97.56 304 ILE B C 1
ATOM 5086 O O . ILE B 1 304 ? -6.023 9.703 6.742 1 97.56 304 ILE B O 1
ATOM 5090 N N . GLY B 1 305 ? -5.93 11.25 5.145 1 98 305 GLY B N 1
ATOM 5091 C CA . GLY B 1 305 ? -6.453 12.289 6.012 1 98 305 GLY B CA 1
ATOM 5092 C C . GLY B 1 305 ? -7.535 13.125 5.355 1 98 305 GLY B C 1
ATOM 5093 O O . GLY B 1 305 ? -7.469 13.406 4.16 1 98 305 GLY B O 1
ATOM 5094 N N . LEU B 1 306 ? -8.5 13.508 6.129 1 98.5 30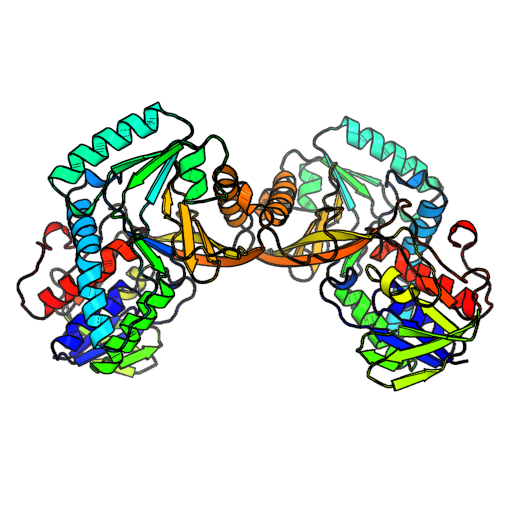6 LEU B N 1
ATOM 5095 C CA . LEU B 1 306 ? -9.555 14.406 5.684 1 98.5 306 LEU B CA 1
ATOM 5096 C C . LEU B 1 306 ? -9.312 15.82 6.188 1 98.5 306 LEU B C 1
ATOM 5098 O O . LEU B 1 306 ? -9.641 16.141 7.328 1 98.5 306 LEU B O 1
ATOM 5102 N N . ARG B 1 307 ? -8.781 16.625 5.305 1 98.31 307 ARG B N 1
ATOM 5103 C CA . ARG B 1 307 ? -8.477 18 5.645 1 98.31 307 ARG B CA 1
ATOM 5104 C C . ARG B 1 307 ? -9.758 18.844 5.707 1 98.31 307 ARG B C 1
ATOM 5106 O O . ARG B 1 307 ? -10.641 18.703 4.863 1 98.31 307 ARG B O 1
ATOM 5113 N N . PRO B 1 308 ? -9.844 19.578 6.801 1 98.25 308 PRO B N 1
ATOM 5114 C CA . PRO B 1 308 ? -10.961 20.531 6.805 1 98.25 308 PRO B CA 1
ATOM 5115 C C . PRO B 1 308 ? -10.703 21.75 5.91 1 98.25 308 PRO B C 1
ATOM 5117 O O . PRO B 1 308 ? -10.141 22.75 6.367 1 98.25 308 PRO B O 1
ATOM 5120 N N . ALA B 1 309 ? -11.164 21.703 4.715 1 97.06 309 ALA B N 1
ATOM 5121 C CA . ALA B 1 309 ? -10.836 22.719 3.723 1 97.06 309 ALA B CA 1
ATOM 5122 C C . ALA B 1 309 ? -12.031 23.625 3.453 1 97.06 309 ALA B C 1
ATOM 5124 O O . ALA B 1 309 ? -13.18 23.188 3.484 1 97.06 309 ALA B O 1
ATOM 5125 N N . GLY B 1 310 ? -11.75 24.891 3.338 1 93.94 310 GLY B N 1
ATOM 5126 C CA . GLY B 1 310 ? -12.727 25.891 2.947 1 93.94 310 GLY B CA 1
ATOM 5127 C C . GLY B 1 310 ? -12.281 26.734 1.771 1 93.94 310 GLY B C 1
ATOM 5128 O O . GLY B 1 310 ? -11.195 26.531 1.23 1 93.94 310 GLY B O 1
ATOM 5129 N N . PRO B 1 311 ? -13.141 27.547 1.351 1 92.5 311 PRO B N 1
ATOM 5130 C CA . PRO B 1 311 ? -12.797 28.406 0.221 1 92.5 311 PRO B CA 1
ATOM 5131 C C . PRO B 1 311 ? -11.617 29.328 0.518 1 92.5 311 PRO B C 1
ATOM 5133 O O . PRO B 1 311 ? -10.867 29.688 -0.391 1 92.5 311 PRO B O 1
ATOM 5136 N N . ASN B 1 312 ? -11.5 29.703 1.777 1 91.5 312 ASN B N 1
ATOM 5137 C CA . ASN B 1 312 ? -10.352 30.5 2.199 1 91.5 312 ASN B CA 1
ATOM 5138 C C . ASN B 1 312 ? -9.219 29.625 2.709 1 91.5 312 ASN B C 1
ATOM 5140 O O . ASN B 1 312 ? -9.461 28.609 3.379 1 91.5 312 ASN B O 1
ATOM 5144 N N . PRO B 1 313 ? -8.008 30.062 2.439 1 92.19 313 PRO B N 1
ATOM 5145 C CA . PRO B 1 313 ? -6.871 29.234 2.854 1 92.19 313 PRO B CA 1
ATOM 5146 C C . PRO B 1 313 ? -6.469 29.469 4.309 1 92.19 313 PRO B C 1
ATOM 5148 O O . PRO B 1 313 ? -5.453 28.938 4.766 1 92.19 313 PRO B O 1
ATOM 5151 N N . TYR B 1 314 ? -7.27 30.312 5.008 1 95.31 314 TYR B N 1
ATOM 5152 C CA . TYR B 1 314 ? -6.973 30.547 6.414 1 95.31 314 TYR B CA 1
ATOM 5153 C C . TYR B 1 314 ? -8.148 30.141 7.297 1 95.31 314 TYR B C 1
ATOM 5155 O O . TYR B 1 314 ? -9.281 30.062 6.828 1 95.31 314 TYR B O 1
ATOM 5163 N N . PRO B 1 315 ? -7.879 29.859 8.547 1 98 315 PRO B N 1
ATOM 5164 C CA . PRO B 1 315 ? -8.883 29.25 9.422 1 98 315 PRO B CA 1
ATOM 5165 C C . PRO B 1 315 ? -9.875 30.266 9.977 1 98 315 PRO B C 1
ATOM 5167 O O . PRO B 1 315 ? -9.734 31.469 9.742 1 98 315 PRO B O 1
ATOM 5170 N N . ILE B 1 316 ? -10.898 29.75 10.57 1 98.31 316 ILE B N 1
ATOM 5171 C CA . ILE B 1 316 ? -11.859 30.484 11.391 1 98.31 316 ILE B CA 1
ATOM 5172 C C . ILE B 1 316 ? -11.523 30.312 12.867 1 98.31 316 ILE B C 1
ATOM 5174 O O . ILE B 1 316 ? -11.445 29.188 13.359 1 98.31 316 ILE B O 1
ATOM 5178 N N . LEU B 1 317 ? -11.281 31.422 13.562 1 98.12 317 LEU B N 1
ATOM 5179 C CA . LEU B 1 317 ? -10.82 31.375 14.945 1 98.12 317 LEU B CA 1
ATOM 5180 C C . LEU B 1 317 ? -11.641 32.312 15.82 1 98.12 317 LEU B C 1
ATOM 5182 O O . LEU B 1 317 ? -12.016 33.406 15.383 1 98.12 317 LEU B O 1
ATOM 5186 N N . GLY B 1 318 ? -11.875 31.891 17.078 1 97.56 318 GLY B N 1
ATOM 5187 C CA . GLY B 1 318 ? -12.359 32.844 18.062 1 97.56 318 GLY B CA 1
ATOM 5188 C C . GLY B 1 318 ? -13.828 32.688 18.391 1 97.56 318 GLY B C 1
ATOM 5189 O O . GLY B 1 318 ? -14.422 31.625 18.094 1 97.56 318 GLY B O 1
ATOM 5190 N N . PRO B 1 319 ? -14.344 33.656 19.062 1 97.75 319 PRO B N 1
ATOM 5191 C CA . PRO B 1 319 ? -15.727 33.562 19.531 1 97.75 319 PRO B CA 1
ATOM 5192 C C . PRO B 1 319 ? -16.75 33.625 18.406 1 97.75 319 PRO B C 1
ATOM 5194 O O . PRO B 1 319 ? -16.484 34.25 17.359 1 97.75 319 PRO B O 1
ATOM 5197 N N . VAL B 1 320 ? -17.844 32.938 18.594 1 97 320 VAL B N 1
ATOM 5198 C CA . VAL B 1 320 ? -18.953 32.969 17.656 1 97 320 VAL B CA 1
ATOM 5199 C C . VAL B 1 320 ? -19.938 34.062 18.047 1 97 320 VAL B C 1
ATOM 5201 O O . VAL B 1 320 ? -20.406 34.125 19.188 1 97 320 VAL B O 1
ATOM 5204 N N . LYS B 1 321 ? -20.188 34.844 17.062 1 92.56 321 LYS B N 1
ATOM 5205 C CA . LYS B 1 321 ? -21.125 35.938 17.312 1 92.56 321 LYS B CA 1
ATOM 5206 C C . LYS B 1 321 ? -22.484 35.406 17.734 1 92.56 321 LYS B C 1
ATOM 5208 O O . LYS B 1 321 ? -22.984 34.406 17.172 1 92.56 321 LYS B O 1
ATOM 5213 N N . ASP B 1 322 ? -23.078 35.875 18.766 1 91.06 322 ASP B N 1
ATOM 5214 C CA . ASP B 1 322 ? -24.438 35.656 19.234 1 91.06 322 ASP B CA 1
ATOM 5215 C C . ASP B 1 322 ? -24.578 34.281 19.859 1 91.06 322 ASP B C 1
ATOM 5217 O O . ASP B 1 322 ? -25.688 33.812 20.094 1 91.06 322 ASP B O 1
ATOM 5221 N N . VAL B 1 323 ? -23.516 33.531 19.891 1 96.75 323 VAL B N 1
ATOM 5222 C CA . VAL B 1 323 ? -23.516 32.281 20.656 1 96.75 323 VAL B CA 1
ATOM 5223 C C . VAL B 1 323 ? -22.5 32.344 21.781 1 96.75 323 VAL B C 1
ATOM 5225 O O . VAL B 1 323 ? -21.312 32.031 21.578 1 96.75 323 VAL B O 1
ATOM 5228 N N . ALA B 1 324 ? -22.938 32.625 22.938 1 97.25 324 ALA B N 1
ATOM 5229 C CA . ALA B 1 324 ? -22.047 32.781 24.078 1 97.25 324 ALA B CA 1
ATOM 5230 C C . ALA B 1 324 ? -21.438 31.422 24.469 1 97.25 324 ALA B C 1
ATOM 5232 O O . ALA B 1 324 ? -22.062 30.375 24.281 1 97.25 324 ALA B O 1
ATOM 5233 N N . GLY B 1 325 ? -20.203 31.406 24.828 1 97.69 325 GLY B N 1
ATOM 5234 C CA . GLY B 1 325 ? -19.578 30.203 25.359 1 97.69 325 GLY B CA 1
ATOM 5235 C C . GLY B 1 325 ? -18.984 29.312 24.297 1 97.69 325 GLY B C 1
ATOM 5236 O O . GLY B 1 325 ? -18.562 28.188 24.578 1 97.69 325 GLY B O 1
ATOM 5237 N N . LEU B 1 326 ? -19.016 29.797 23.062 1 98.62 326 LEU B N 1
ATOM 5238 C CA . LEU B 1 326 ? -18.516 28.984 21.953 1 98.62 326 LEU B CA 1
ATOM 5239 C C . LEU B 1 326 ? -17.391 29.688 21.219 1 98.62 326 LEU B C 1
ATOM 5241 O O . LEU B 1 326 ? -17.516 30.875 20.875 1 98.62 326 LEU B O 1
ATOM 5245 N N . HIS B 1 327 ? -16.266 29.031 21.078 1 98.75 327 HIS B N 1
ATOM 5246 C CA . HIS B 1 327 ? -15.148 29.469 20.25 1 98.75 327 HIS B CA 1
ATOM 5247 C C . HIS B 1 327 ? -14.836 28.469 19.156 1 98.75 327 HIS B C 1
ATOM 5249 O O . HIS B 1 327 ? -15.133 27.281 19.297 1 98.75 327 HIS B O 1
ATOM 5255 N N . LEU B 1 328 ? -14.266 29 18.047 1 98.75 328 LEU B N 1
ATOM 5256 C CA . LEU B 1 328 ? -13.938 28.156 16.891 1 98.75 328 LEU B CA 1
ATOM 5257 C C . LEU B 1 328 ? -12.43 28.078 16.688 1 98.75 328 LEU B C 1
ATOM 5259 O O . LEU B 1 328 ? -11.719 29.062 16.922 1 98.75 328 LEU B O 1
ATOM 5263 N N . ALA B 1 329 ? -11.891 26.953 16.328 1 98.69 329 ALA B N 1
ATOM 5264 C CA . ALA B 1 329 ? -10.594 26.672 15.727 1 98.69 329 ALA B CA 1
ATOM 5265 C C . ALA B 1 329 ? -10.734 25.688 14.555 1 98.69 329 ALA B C 1
ATOM 5267 O O . ALA B 1 329 ? -10.484 24.484 14.711 1 98.69 329 ALA B O 1
ATOM 5268 N N . ALA B 1 330 ? -11.078 26.219 13.352 1 98.12 330 ALA B N 1
ATOM 5269 C CA . ALA B 1 330 ? -11.57 25.359 12.273 1 98.12 330 ALA B CA 1
ATOM 5270 C C . ALA B 1 330 ? -11.055 25.828 10.914 1 98.12 330 ALA B C 1
ATOM 5272 O O . ALA B 1 330 ? -10.711 27 10.75 1 98.12 330 ALA B O 1
ATOM 5273 N N . GLY B 1 331 ? -10.953 24.875 9.984 1 98.25 331 GLY B N 1
ATOM 5274 C CA . GLY B 1 331 ? -10.758 25.234 8.594 1 98.25 331 GLY B CA 1
ATOM 5275 C C . GLY B 1 331 ? -9.297 25.422 8.227 1 98.25 331 GLY B C 1
ATOM 5276 O O . GLY B 1 331 ? -8.953 26.344 7.48 1 98.25 331 GLY B O 1
ATOM 5277 N N . PHE B 1 332 ? -8.43 24.609 8.648 1 97.81 332 PHE B N 1
ATOM 5278 C CA . PHE B 1 332 ? -7 24.797 8.469 1 97.81 332 PHE B CA 1
ATOM 5279 C C . PHE B 1 332 ? -6.539 24.25 7.125 1 97.81 332 PHE B C 1
ATOM 5281 O O . PHE B 1 332 ? -5.43 24.547 6.672 1 97.81 332 PHE B O 1
ATOM 5288 N N . GLY B 1 333 ? -7.375 23.422 6.504 1 96.19 333 GLY B N 1
ATOM 5289 C CA . GLY B 1 333 ? -7.035 22.875 5.195 1 96.19 333 GLY B CA 1
ATOM 5290 C C . GLY B 1 333 ? -5.711 22.141 5.184 1 96.19 333 GLY B C 1
ATOM 5291 O O . GLY B 1 333 ? -5.402 21.391 6.109 1 96.19 333 GLY B O 1
ATOM 5292 N N . PRO B 1 334 ? -4.953 22.312 4.062 1 94.56 334 PRO B N 1
ATOM 5293 C CA . PRO B 1 334 ? -3.707 21.562 3.898 1 94.56 334 PRO B CA 1
ATOM 5294 C C . PRO B 1 334 ? -2.553 22.141 4.711 1 94.56 334 PRO B C 1
ATOM 5296 O O . PRO B 1 334 ? -1.494 21.531 4.824 1 94.56 334 PRO B O 1
ATOM 5299 N N . ALA B 1 335 ? -2.703 23.25 5.352 1 95.56 335 ALA B N 1
ATOM 5300 C CA . ALA B 1 335 ? -1.606 23.938 6.031 1 95.56 335 ALA B CA 1
ATOM 5301 C C . ALA B 1 335 ? -1.728 23.812 7.547 1 95.56 335 ALA B C 1
ATOM 5303 O O . ALA B 1 335 ? -1.163 24.609 8.289 1 95.56 335 ALA B O 1
ATOM 5304 N N . GLY B 1 336 ? -2.416 22.797 7.98 1 97.25 336 GLY B N 1
ATOM 5305 C CA . GLY B 1 336 ? -2.766 22.656 9.383 1 97.25 336 GLY B CA 1
ATOM 5306 C C . GLY B 1 336 ? -1.556 22.609 10.297 1 97.25 336 GLY B C 1
ATOM 5307 O O . GLY B 1 336 ? -1.528 23.266 11.336 1 97.25 336 GLY B O 1
ATOM 5308 N N . LEU B 1 337 ? -0.542 21.906 9.938 1 98 337 LEU B N 1
ATOM 5309 C CA . LEU B 1 337 ? 0.607 21.719 10.82 1 98 337 LEU B CA 1
ATOM 5310 C C . LEU B 1 337 ? 1.462 22.984 10.875 1 98 337 LEU B C 1
ATOM 5312 O O . LEU B 1 337 ? 2.244 23.172 11.805 1 98 337 LEU B O 1
ATOM 5316 N N . ASN B 1 338 ? 1.295 23.844 9.883 1 97.62 338 ASN B N 1
ATOM 5317 C CA . ASN B 1 338 ? 1.957 25.141 9.938 1 97.62 338 ASN B CA 1
ATOM 5318 C C . ASN B 1 338 ? 1.134 26.156 10.719 1 97.62 338 ASN B C 1
ATOM 5320 O O . ASN B 1 338 ? 1.682 26.938 11.508 1 97.62 338 ASN B O 1
ATOM 5324 N N . LEU B 1 339 ? -0.158 26.109 10.648 1 98 339 LEU B N 1
ATOM 5325 C CA . LEU B 1 339 ? -1.019 27.188 11.133 1 98 339 LEU B CA 1
ATOM 5326 C C . LEU B 1 339 ? -1.521 26.875 12.539 1 98 339 LEU B C 1
ATOM 5328 O O . LEU B 1 339 ? -1.589 27.781 13.391 1 98 339 LEU B O 1
ATOM 5332 N N . ALA B 1 340 ? -1.798 25.672 12.82 1 98.62 340 ALA B N 1
ATOM 5333 C CA . ALA B 1 340 ? -2.703 25.297 13.914 1 98.62 340 ALA B CA 1
ATOM 5334 C C . ALA B 1 340 ? -2.006 25.406 15.266 1 98.62 340 ALA B C 1
ATOM 5336 O O . ALA B 1 340 ? -2.625 25.797 16.25 1 98.62 340 ALA B O 1
ATOM 5337 N N . PRO B 1 341 ? -0.747 25.078 15.336 1 98.69 341 PRO B N 1
ATOM 5338 C CA . PRO B 1 341 ? -0.113 25.203 16.656 1 98.69 341 PRO B CA 1
ATOM 5339 C C . PRO B 1 341 ? -0.182 26.641 17.203 1 98.69 341 PRO B C 1
ATOM 5341 O O . PRO B 1 341 ? -0.561 26.844 18.359 1 98.69 341 PRO B O 1
ATOM 5344 N N . PHE B 1 342 ? 0.115 27.625 16.344 1 98.75 342 PHE B N 1
ATOM 5345 C CA . PHE B 1 342 ? 0.044 29.016 16.766 1 98.75 342 PHE B CA 1
ATOM 5346 C C . PHE B 1 342 ? -1.404 29.469 16.922 1 98.75 342 PHE B C 1
ATOM 5348 O O . PHE B 1 342 ? -1.729 30.219 17.844 1 98.75 342 PHE B O 1
ATOM 5355 N N . SER B 1 343 ? -2.25 28.984 16.109 1 98.75 343 SER B N 1
ATOM 5356 C CA . SER B 1 343 ? -3.666 29.328 16.172 1 98.75 343 SER B CA 1
ATOM 5357 C C . SER B 1 343 ? -4.273 28.859 17.5 1 98.75 343 SER B C 1
ATOM 5359 O O . SER B 1 343 ? -5.125 29.547 18.078 1 98.75 343 SER B O 1
ATOM 5361 N N . GLY B 1 344 ? -3.859 27.641 17.906 1 98.69 344 GLY B N 1
ATOM 5362 C CA . GLY B 1 344 ? -4.324 27.172 19.203 1 98.69 344 GLY B CA 1
ATOM 5363 C C . GLY B 1 344 ? -3.953 28.109 20.344 1 98.69 344 GLY B C 1
ATOM 5364 O O . GLY B 1 344 ? -4.762 28.359 21.234 1 98.69 344 GLY B O 1
ATOM 5365 N N . LYS B 1 345 ? -2.775 28.625 20.297 1 98.69 345 LYS B N 1
ATOM 5366 C CA . LYS B 1 345 ? -2.342 29.625 21.281 1 98.69 345 LYS B CA 1
ATOM 5367 C C . LYS B 1 345 ? -3.215 30.875 21.219 1 98.69 345 LYS B C 1
ATOM 5369 O O . LYS B 1 345 ? -3.615 31.422 22.25 1 98.69 345 LYS B O 1
ATOM 5374 N N . LEU B 1 346 ? -3.488 31.359 20 1 98.56 346 LEU B N 1
ATOM 5375 C CA . LEU B 1 346 ? -4.301 32.562 19.828 1 98.56 346 LEU B CA 1
ATOM 5376 C C . LEU B 1 346 ? -5.684 32.375 20.438 1 98.56 346 LEU B C 1
ATOM 5378 O O . LEU B 1 346 ? -6.176 33.25 21.141 1 98.56 346 LEU B O 1
ATOM 5382 N N . VAL B 1 347 ? -6.266 31.234 20.172 1 98.5 347 VAL B N 1
ATOM 5383 C CA . VAL B 1 347 ? -7.594 30.953 20.703 1 98.5 347 VAL B CA 1
ATOM 5384 C C . VAL B 1 347 ? -7.555 30.922 22.219 1 98.5 347 VAL B C 1
ATOM 5386 O O . VAL B 1 347 ? -8.438 31.469 22.891 1 98.5 347 VAL B O 1
ATOM 5389 N N . ALA B 1 348 ? -6.57 30.281 22.781 1 98.56 348 ALA B N 1
ATOM 5390 C CA . ALA B 1 348 ? -6.402 30.25 24.219 1 98.56 348 ALA B CA 1
ATOM 5391 C C . ALA B 1 348 ? -6.281 31.656 24.797 1 98.56 348 ALA B C 1
ATOM 5393 O O . ALA B 1 348 ? -6.914 31.969 25.812 1 98.56 348 ALA B O 1
ATOM 5394 N N . GLU B 1 349 ? -5.5 32.5 24.156 1 98.25 349 GLU B N 1
ATOM 5395 C CA . GLU B 1 349 ? -5.297 33.875 24.609 1 98.25 349 GLU B CA 1
ATOM 5396 C C . GLU B 1 349 ? -6.609 34.656 24.625 1 98.25 349 GLU B C 1
ATOM 5398 O O . GLU B 1 349 ? -6.883 35.406 25.562 1 98.25 349 GLU B O 1
ATOM 5403 N N . VAL B 1 350 ? -7.367 34.438 23.625 1 97.62 350 VAL B N 1
ATOM 5404 C CA . VAL B 1 350 ? -8.656 35.094 23.531 1 97.62 350 VAL B CA 1
ATOM 5405 C C . VAL B 1 350 ? -9.555 34.688 24.688 1 97.62 350 VAL B C 1
ATOM 5407 O O . VAL B 1 350 ? -10.156 35.531 25.359 1 97.62 350 VAL B O 1
ATOM 5410 N N . ILE B 1 351 ? -9.609 33.406 24.953 1 97.75 351 ILE B N 1
ATOM 5411 C CA . ILE B 1 351 ? -10.477 32.844 25.984 1 97.75 351 ILE B CA 1
ATOM 5412 C C . ILE B 1 351 ? -10.031 33.375 27.344 1 97.75 351 ILE B C 1
ATOM 5414 O O . ILE B 1 351 ? -10.859 33.656 28.219 1 97.75 351 ILE B O 1
ATOM 5418 N N . LEU B 1 352 ? -8.75 33.531 27.547 1 97.06 352 LEU B N 1
ATOM 5419 C CA . LEU B 1 352 ? -8.18 33.938 28.844 1 97.06 352 LEU B CA 1
ATOM 5420 C C . LEU B 1 352 ? -8.172 35.438 28.984 1 97.06 352 LEU B C 1
ATOM 5422 O O . LEU B 1 352 ? -7.758 35.969 30.031 1 97.06 352 LEU B O 1
ATOM 5426 N N . GLY B 1 353 ? -8.547 36.156 27.938 1 95.56 353 GLY B N 1
ATOM 5427 C CA . GLY B 1 353 ? -8.562 37.594 27.969 1 95.56 353 GLY B CA 1
ATOM 5428 C C . GLY B 1 353 ? -7.18 38.219 27.906 1 95.56 353 GLY B C 1
ATOM 5429 O O . GLY B 1 353 ? -6.941 39.281 28.453 1 95.56 353 GLY B O 1
ATOM 5430 N N . GLN B 1 354 ? -6.355 37.531 27.234 1 94.5 354 GLN B N 1
ATOM 5431 C CA . GLN B 1 354 ? -4.988 38.031 27.078 1 94.5 354 GLN B CA 1
ATOM 5432 C C . GLN B 1 354 ? -4.812 38.75 25.75 1 94.5 354 GLN B C 1
ATOM 5434 O O . GLN B 1 354 ? -5.621 38.562 24.828 1 94.5 354 GLN B O 1
ATOM 5439 N N . THR B 1 355 ? -3.807 39.594 25.734 1 90.81 355 THR B N 1
ATOM 5440 C CA . THR B 1 355 ? -3.441 40.219 24.469 1 90.81 355 THR B CA 1
ATOM 5441 C C . THR B 1 355 ? -2.941 39.156 23.469 1 90.81 355 THR B C 1
ATOM 5443 O O . THR B 1 355 ? -2.129 38.312 23.828 1 90.81 355 THR B O 1
ATOM 5446 N N . GLN B 1 356 ? -3.488 39.312 22.312 1 88.62 356 GLN B N 1
ATOM 5447 C CA . GLN B 1 356 ? -3.111 38.344 21.281 1 88.62 356 GLN B CA 1
ATOM 5448 C C . GLN B 1 356 ? -1.816 38.75 20.594 1 88.62 356 GLN B C 1
ATOM 5450 O O . GLN B 1 356 ? -1.593 39.938 20.328 1 88.62 356 GLN B O 1
ATOM 5455 N N . ASP B 1 357 ? -1.024 37.875 20.25 1 90.12 357 ASP B N 1
ATOM 5456 C CA . ASP B 1 357 ? 0.235 38.094 19.547 1 90.12 357 ASP B CA 1
ATOM 5457 C C . ASP B 1 357 ? -0.013 38.531 18.109 1 90.12 357 ASP B C 1
ATOM 5459 O O . ASP B 1 357 ? 0.885 39.062 17.438 1 90.12 357 ASP B O 1
ATOM 5463 N N . LEU B 1 358 ? -1.232 38.219 17.641 1 95.69 358 LEU B N 1
ATOM 5464 C CA . LEU B 1 358 ? -1.688 38.562 16.297 1 95.69 358 LEU B CA 1
ATOM 5465 C C . LEU B 1 358 ? -3.164 38.938 16.297 1 95.69 358 LEU B C 1
ATOM 5467 O O . LEU B 1 358 ? -3.969 38.312 17 1 95.69 358 LEU B O 1
ATOM 5471 N N . ASP B 1 359 ? -3.477 39.938 15.523 1 95.69 359 ASP B N 1
ATOM 5472 C CA . ASP B 1 359 ? -4.871 40.344 15.414 1 95.69 359 ASP B CA 1
ATOM 5473 C C . ASP B 1 359 ? -5.742 39.219 14.852 1 95.69 359 ASP B C 1
ATOM 5475 O O . ASP B 1 359 ? -5.512 38.75 13.734 1 95.69 359 ASP B O 1
ATOM 5479 N N . ILE B 1 360 ? -6.75 38.844 15.562 1 96.12 360 ILE B N 1
ATOM 5480 C CA . ILE B 1 360 ? -7.535 37.656 15.164 1 96.12 360 ILE B CA 1
ATOM 5481 C C . ILE B 1 360 ? -8.758 38.125 14.375 1 96.12 360 ILE B C 1
ATOM 5483 O O . ILE B 1 360 ? -9.508 37.281 13.852 1 96.12 360 ILE B O 1
ATOM 5487 N N . THR B 1 361 ? -8.992 39.375 14.188 1 96.75 361 THR B N 1
ATOM 5488 C CA . THR B 1 361 ? -10.195 39.938 13.594 1 96.75 361 THR B CA 1
ATOM 5489 C C . THR B 1 361 ? -10.453 39.344 12.211 1 96.75 361 THR B C 1
ATOM 5491 O O . THR B 1 361 ? -11.586 39 11.883 1 96.75 361 THR B O 1
ATOM 5494 N N . PRO B 1 362 ? -9.375 39.188 11.414 1 96.81 362 PRO B N 1
ATOM 5495 C CA . PRO B 1 362 ? -9.617 38.656 10.07 1 96.81 362 PRO B CA 1
ATOM 5496 C C . PRO B 1 362 ? -10.102 37.219 10.078 1 96.81 362 PRO B C 1
ATOM 5498 O O . PRO B 1 362 ? -10.586 36.719 9.055 1 96.81 362 PRO B O 1
ATOM 5501 N N . TYR B 1 363 ? -10.016 36.562 11.148 1 97.62 363 TYR B N 1
ATOM 5502 C CA . TYR B 1 363 ? -10.273 35.125 11.188 1 97.62 363 TYR B CA 1
ATOM 5503 C C . TYR B 1 363 ? -11.609 34.812 11.852 1 97.62 363 TYR B C 1
ATOM 5505 O O . TYR B 1 363 ? -12.008 33.656 11.969 1 97.62 363 TYR B O 1
ATOM 5513 N N . LEU B 1 364 ? -12.242 35.812 12.328 1 96.75 364 LEU B N 1
ATOM 5514 C CA . LEU B 1 364 ? -13.523 35.625 13.008 1 96.75 364 LEU B CA 1
ATOM 5515 C C . LEU B 1 364 ? -14.609 35.188 12.031 1 96.75 364 LEU B C 1
ATOM 5517 O O . LEU B 1 364 ? -14.539 35.531 10.844 1 96.75 364 LEU B O 1
ATOM 5521 N N . LEU B 1 365 ? -15.516 34.438 12.586 1 94 365 LEU B N 1
ATOM 5522 C CA . LEU B 1 365 ? -16.672 34.031 11.797 1 94 365 LEU B CA 1
ATOM 5523 C C . LEU B 1 365 ? -17.578 35.219 11.5 1 94 365 LEU B C 1
ATOM 5525 O O . LEU B 1 365 ? -17.906 36 12.406 1 94 365 LEU B O 1
#

Nearest PDB structures (foldseek):
  6pxs-assembly1_C  TM=9.649E-01  e=1.498E-45  Chelativorans sp. BNC1
  7cyx-assembly1_A  TM=9.049E-01  e=2.343E-30  Bacillus cereus ATCC 14579
  7cyx-assembly1_B  TM=8.778E-01  e=4.352E-31  Bacillus cereus ATCC 14579
  6j39-assembly1_A  TM=8.803E-01  e=5.118E-30  Streptomyces sp. MJ635-86F5
  4ysh-assembly1_A  TM=8.630E-01  e=2.806E-30  Geobacillus kaustophilus HTA426

Solvent-accessible surface area (backbone atoms only — not comparable to full-atom values): 35510 Å² total; per-residue (Å²): 112,37,35,35,28,36,17,65,40,47,35,19,27,28,21,46,26,46,32,12,69,72,67,39,47,32,34,36,33,24,58,77,58,88,32,47,32,39,66,39,35,76,29,63,34,60,61,80,78,45,87,52,50,78,42,55,72,36,34,55,45,33,50,51,14,52,66,40,45,65,59,52,48,53,54,35,36,74,56,72,38,77,80,38,63,65,44,75,41,12,29,31,44,38,38,74,48,66,66,61,49,52,53,49,50,54,49,48,58,60,44,31,73,84,36,62,65,41,55,57,75,41,81,33,51,26,68,57,38,28,73,57,41,62,36,42,36,80,67,32,24,25,39,35,32,44,44,16,27,36,30,38,30,44,46,38,40,52,38,36,46,54,40,14,40,75,46,57,37,41,80,42,82,30,65,62,39,65,32,64,59,90,52,27,37,43,30,34,37,37,84,93,37,78,47,76,26,63,32,34,34,47,16,36,49,48,49,37,48,71,46,32,46,83,77,74,45,78,66,74,51,38,28,28,28,27,40,32,38,33,30,45,46,103,52,87,22,62,62,25,34,35,36,37,45,89,58,88,39,37,38,38,37,38,63,90,9,30,35,38,29,27,47,48,79,35,71,83,49,54,87,62,67,68,53,22,42,45,55,51,39,49,35,44,50,58,40,40,71,51,24,46,64,46,34,78,29,30,53,76,46,73,35,45,17,29,20,13,28,36,93,50,83,44,43,36,37,34,61,44,80,84,30,44,33,35,30,36,46,35,27,40,28,94,48,33,74,26,33,20,53,44,46,10,41,46,42,29,24,56,77,72,69,44,86,56,96,57,86,56,73,86,24,44,112,110,38,35,35,28,36,17,65,41,47,34,19,27,28,21,46,24,46,34,12,70,71,67,39,46,32,34,36,33,22,59,79,58,88,32,46,31,39,65,41,36,76,28,62,35,60,62,81,79,43,86,54,50,79,41,54,72,35,35,55,46,31,49,50,14,54,66,39,45,66,58,52,48,52,54,35,36,75,56,72,39,78,80,38,64,64,45,74,42,11,28,30,42,38,39,74,48,65,66,60,50,53,53,49,51,54,49,48,59,59,45,30,74,84,36,62,68,41,55,56,75,42,82,32,51,27,69,58,38,27,71,56,40,64,34,42,36,79,66,32,24,26,40,35,32,45,44,16,26,37,30,40,29,44,47,38,39,50,40,35,46,53,38,17,40,75,45,57,38,40,80,43,81,30,65,62,39,64,32,64,60,90,53,29,36,42,30,33,36,37,85,92,36,78,46,76,25,63,31,36,35,45,16,35,48,47,50,36,46,72,46,31,47,83,75,74,45,78,67,74,51,40,28,29,28,29,40,32,38,33,30,46,45,102,52,88,21,63,63,25,34,35,37,38,46,88,57,89,39,39,38,37,37,36,62,90,10,28,34,37,28,27,46,47,80,36,72,84,50,53,88,62,66,67,54,22,42,46,55,52,40,49,34,46,51,58,40,41,70,52,22,48,64,46,32,79,29,29,52,74,47,74,35,44,16,28,20,12,28,36,93,49,85,45,43,36,36,35,61,41,80,83,29,46,34,35,29,36,45,36,26,38,26,95,47,33,75,27,33,21,52,46,47,10,41,45,42,29,25,56,77,71,69,43,84,56,95,57,85,55,73,86,24,43,112

Foldseek 3Di:
DEEEEEALFLQSLLLLLLLLVVPYHYEYEYQPDAFAALQQDKAKLDLQQDPCVVVPVVVVLLLVLLVCVVVVQVLLVVLVQNCQQKDQLWEWAKDLDPVVVVVSLVSNVVSCVVRVLQDDWDKAALVRLCVLPVLFDSSITTIIGRNMMIGRSNSNSVSSNSSSVSSPYHYHHFDWAFDDDQQETQFTDGPNDTDGGQAYEQPHFQCSQVRCVVNPDDDQWHWWKKKKWKWFDPDAQCNRHKYHYPDPKIWHGTGPRIIMIYIDTHPPCGPDFDPDPVRVVVRVVVVCVGRVSCVPIGTDDMGMHTGTAGPDCPAAWADAPSRHRYIYDYHNGNNCSSRSSLRSNQRSCRVVVHDGPDDCVVRHD/DEEEEEALFLQSLLLLLLLLVVPYHYEYEYQPDAFAALQQDKAKLDLQQDPCVVVPVVVVLLLVLLVCVVVVQVLLVVLVQNPQQKDQLWEWAKDLDPVVVVVSLVSNVVSCVVRVLQDDWDWAALVRLCVLPVLFDSSITTITGRNMMIGRSNSNSVSSNSSSVSSPYHYHHFDWAFDDDQQETFFTDGPNDTDGGLAYEQPHFQCSQVRCVVNPDDDQWHWWKKKKWKWFDPDAQCNRHKYHYPDPKIWHGTGPRIIMIYIDTHPPCGPDFDPDPVRVVVRVVVCCVGRVSCVPIGTDDMGMHTGTAGPDCPAAWADAPSRRRYIYDYHNGNNCSSRSSLRSNQRSCRVVVHDGPDDCVVRHD

Sequence (730 aa):
MHIIVVGGGIAGASTAYHLARSGAKVTIVDSKAKGQATAAGAGIISPWLSKRVRIKPYFNLAKAGAIYYPELLEMLKEDGQDNVSYKQVGALYVSASKKRLDELEKLAYKQRVETPEIGEIKRLSAEEARVKFPPLREDMTALFLEGAARVDGRQLLQALLKAGEKHGVRYVQGDATLLHKENKVTGVHVNEETIEADTVVAAAGAWINKLLEPVNIKLPVEPQKGQIMHMHVDADTSNWPVILPKSSHYLLGFDDGKVVAGATREVGSGYDTKQTAAGMQEVLREALKVAPGLADEEVTEFRIGLRPAGPNPYPILGPVKDVAGLHLAAGFGPAGLNLAPFSGKLVAEVILGQTQDLDITPYLLMHIIVVGGGIAGASTAYHLARSGAKVTIVDSKAKGQATAAGAGIISPWLSKRVRIKPYFNLAKAGAIYYPELLEMLKEDGQDNVSYKQVGALYVSASKKRLDELEKLAYKQRVETPEIGEIKRLSAEEARVKFPPLREDMTALFLEGAARVDGRQLLQALLKAGEKHGVRYVQGDATLLHKENKVTGVHVNEETIEADTVVAAAGAWINKLLEPVNIKLPVEPQKGQIMHMHVDADTSNWPVILPKSSHYLLGFDDGKVVAGATREVGSGYDTKQTAAGMQEVLREALKVAPGLADEEVTEFRIGLRPAGPNPYPILGPVKDVAGLHLAAGFGPAGLNLAPFSGKLVAEVILGQTQDLDITPYLL

Secondary structure (DSSP, 8-state):
-EEEEE--SHHHHHHHHHHHHTT-EEEEEE---TTBHHHHPEEEE-GGG-GGGGSHHHHHHHHHHHHHHHHHHHHHHHTT------B---EEEEES-HHHHHHHHHHHHHHHHH-GGG--EEEE-HHHHHHHSTTS-TT-EEEEETT-EEEEHHHHHHHHHHHHHHTT-EEEES--EEEEETTEEEEEEETTEEEE-SEEEE--GGGHHHHHGGGT---S-EEEEEEEEEEE-SS--TTPPEEE-SSS-EEEE-STTEEEEE---EET-TT----BHHHHHHHHHHHHHH-GGGTTSEEEEEEEEEEEE-SSSS-EEEEPTT-BTEEEEE--GGGHHHHHHHHHHHHHHHHHTPPPSS--GGG--/-EEEEE--SHHHHHHHHHHHHTT-EEEEEE---TTBHHHH-EEEE-GGG-GGGGSHHHHHHHHHHHHHHHHHHHHHHHTT------B---EEEEES-HHHHHHHHHHHHHHHHH-GGG--EEEE-HHHHHHHSTTS-TT-EEEEETT-EEEEHHHHHHHHHHHHHHTT-EEEES--EEEEETTEEEEEEETTEEEE-SEEEE--GGGHHHHHGGGT---S-EEEEEEEEEEE-SS--TTPPEEE-SSS-EEEE-STTEEEEE---EET-TT----BHHHHHHHHHHHHHH-GGGTTSEEEEEEEEEEEE-SSSS-EEEEETTEEEEEEEE--GGGHHHHHHHHHHHHHHHHHTPPPSS--GGG--